Protein AF-A0A931MBE9-F1 (afdb_monomer)

Sequence (415 aa):
VLIFIGLRIAKQRSLKFLRLGLWCTAFVLIGYSTYVTTLVRSNADPAIDMYNVDNPFALQGYLGREQYGDFPILYGQYFTDEVDRDESGQAIFSEGSMRYVKGKDKYLPIGVDRKPQYSAKHFFPRMWDDNDSPPTSHATFYADWVGITKSKDGSWDREPTFGDNFKYFMGYQFNDMYLRYFFWNFVGRQNDIQGQGSIRDGSAITGISFIDNFFNPGDSSMPDSIKESKGRNRLFALPLILGIIGIVYHYKRNRHDFLVNFLLFFFTGFAIIIYLNQPGNQPRERDYAYVGSFYAFAVWIGLGVMLVKEWLDKAAKGASPYVAAGLCTLAVPVLMAQQEWDDHDRSQKTIALDLATDYLESCDKNAVLFTFGDNDTYPLWFAQEVMGVRPDIRVVNTSLLGIDWYINQLRYKIN

Secondary structure (DSSP, 8-state):
-HHHHHHHHHHHTT-HHHHHHHHHHHHHHHHHHTHHHHHHHHHT--S--TT---SHHHHHHHHHTGGG----SSEE--TTPPBPB-TTSPBPEEEEEEEEEE-SSSEEEEEEEEEE-BS--EES--S---SSSTT--SHHHHHHHHT--B-TTSSBSSPPPHHHHHHHIIIIIIIIIIIHHHHHHHTEES-SS--SS-SSSS-B--S-HHHHHHHSTTGGG--HHHHT-TT-EE-TTHHHHHHHHHHHHHHHH-HHHHHHHHHHHIIIIIHHHHHH-PPSS-SS--GGGGHHHHHHHHHHHHHHHHHHHHHHTTTSTTTHHHHHHHHHHIIIIIHHHHHHSTTT--TT--HHHHHHHHHHHTSPTT-EEEE-SHHHHHHHHHHHHTT---TTSEEEETTTTTSHHHHHHTTSPP-

Structure (mmCIF, N/CA/C/O backbone):
data_AF-A0A931MBE9-F1
#
_entry.id   AF-A0A931MBE9-F1
#
loop_
_atom_site.group_PDB
_atom_site.id
_atom_site.type_symbol
_atom_site.label_atom_id
_atom_site.label_alt_id
_atom_site.label_comp_id
_atom_site.label_asym_id
_atom_site.label_entity_id
_atom_site.label_seq_id
_atom_site.pdbx_PDB_ins_code
_atom_site.Cartn_x
_atom_site.Cartn_y
_atom_site.Cartn_z
_atom_site.occupancy
_atom_site.B_iso_or_equiv
_atom_site.auth_seq_id
_atom_site.auth_comp_id
_atom_site.auth_asym_id
_atom_site.auth_atom_id
_atom_site.pdbx_PDB_model_num
ATOM 1 N N . VAL A 1 1 ? 0.330 -33.764 11.044 1.00 85.75 1 VAL A N 1
ATOM 2 C CA . VAL A 1 1 ? 0.397 -34.889 12.019 1.00 85.75 1 VAL A CA 1
ATOM 3 C C . VAL A 1 1 ? 1.249 -34.557 13.245 1.00 85.75 1 VAL A C 1
ATOM 5 O O . VAL A 1 1 ? 0.719 -34.604 14.349 1.00 85.75 1 VAL A O 1
ATOM 8 N N . LEU A 1 2 ? 2.518 -34.157 13.087 1.00 92.19 2 LEU A N 1
ATOM 9 C CA . LEU A 1 2 ? 3.417 -33.855 14.218 1.00 92.19 2 LEU A CA 1
ATOM 10 C C . LEU A 1 2 ? 2.887 -32.768 15.166 1.00 92.19 2 LEU A C 1
ATOM 12 O O . LEU A 1 2 ? 2.874 -32.975 16.375 1.00 92.19 2 LEU A O 1
ATOM 16 N N . ILE A 1 3 ? 2.361 -31.660 14.629 1.00 93.50 3 ILE A N 1
ATOM 17 C CA . ILE A 1 3 ? 1.750 -30.589 15.438 1.00 93.50 3 ILE A CA 1
ATOM 18 C C . ILE A 1 3 ? 0.595 -31.125 16.291 1.00 93.50 3 ILE A C 1
ATOM 20 O O . ILE A 1 3 ? 0.507 -30.825 17.476 1.00 93.50 3 ILE A O 1
ATOM 24 N N . PHE A 1 4 ? -0.267 -31.969 15.721 1.00 93.56 4 PHE A N 1
ATOM 25 C CA . PHE A 1 4 ? -1.410 -32.544 16.431 1.00 93.56 4 PHE A CA 1
ATOM 26 C C . PHE A 1 4 ? -0.983 -33.458 17.588 1.00 93.56 4 PHE A C 1
ATOM 28 O O . PHE A 1 4 ? -1.506 -33.343 18.698 1.00 93.56 4 PHE A O 1
ATOM 35 N N . ILE A 1 5 ? -0.002 -34.335 17.348 1.00 95.31 5 ILE A N 1
ATOM 36 C CA . ILE A 1 5 ? 0.572 -35.199 18.390 1.00 95.31 5 ILE A CA 1
ATOM 37 C C . ILE A 1 5 ? 1.229 -34.337 19.475 1.00 95.31 5 ILE A C 1
ATOM 39 O O . ILE A 1 5 ? 0.955 -34.525 20.662 1.00 95.31 5 ILE A O 1
ATOM 43 N N . GLY A 1 6 ? 2.019 -33.338 19.075 1.00 94.50 6 GLY A N 1
ATOM 44 C CA . GLY A 1 6 ? 2.652 -32.387 19.985 1.00 94.50 6 GLY A CA 1
ATOM 45 C C . GLY A 1 6 ? 1.640 -31.634 20.851 1.00 94.50 6 GLY A C 1
ATOM 46 O O . GLY A 1 6 ? 1.836 -31.523 22.058 1.00 94.50 6 GLY A O 1
ATOM 47 N N . LEU A 1 7 ? 0.517 -31.185 20.280 1.00 94.94 7 LEU A N 1
ATOM 48 C CA . LEU A 1 7 ? -0.549 -30.494 21.011 1.00 94.94 7 LEU A CA 1
ATOM 49 C C . LEU A 1 7 ? -1.216 -31.410 22.044 1.00 94.94 7 LEU A C 1
ATOM 51 O O . LEU A 1 7 ? -1.515 -30.961 23.154 1.00 94.94 7 LEU A O 1
ATOM 55 N N . ARG A 1 8 ? -1.420 -32.696 21.718 1.00 94.19 8 ARG A N 1
ATOM 56 C CA . ARG A 1 8 ? -1.932 -33.689 22.677 1.00 94.19 8 ARG A CA 1
ATOM 57 C C . ARG A 1 8 ? -0.963 -33.901 23.839 1.00 94.19 8 ARG A C 1
ATOM 59 O O . ARG A 1 8 ? -1.396 -33.834 24.988 1.00 94.19 8 ARG A O 1
ATOM 66 N N . ILE A 1 9 ? 0.329 -34.082 23.557 1.00 94.50 9 ILE A N 1
ATOM 67 C CA . ILE A 1 9 ? 1.369 -34.247 24.588 1.00 94.50 9 ILE A CA 1
ATOM 68 C C . ILE A 1 9 ? 1.466 -32.990 25.459 1.00 94.50 9 ILE A C 1
ATOM 70 O O . ILE A 1 9 ? 1.468 -33.082 26.686 1.00 94.50 9 ILE A O 1
ATOM 74 N N . ALA A 1 10 ? 1.485 -31.807 24.840 1.00 94.56 10 ALA A N 1
ATOM 75 C CA . ALA A 1 10 ? 1.562 -30.537 25.549 1.00 94.56 10 ALA A CA 1
ATOM 76 C C . ALA A 1 10 ? 0.347 -30.315 26.463 1.00 94.56 10 ALA A C 1
ATOM 78 O O . ALA A 1 10 ? 0.500 -29.801 27.569 1.00 94.56 10 ALA A O 1
ATOM 79 N N . LYS A 1 11 ? -0.850 -30.748 26.037 1.00 93.19 11 LYS A N 1
ATOM 80 C CA . LYS A 1 11 ? -2.062 -30.725 26.867 1.00 93.19 11 LYS A CA 1
ATOM 81 C C . LYS A 1 11 ? -1.973 -31.708 28.037 1.00 93.19 11 LYS A C 1
ATOM 83 O O . LYS A 1 11 ? -2.272 -31.313 29.155 1.00 93.19 11 LYS A O 1
ATOM 88 N N . GLN A 1 12 ? -1.560 -32.954 27.795 1.00 94.38 12 GLN A N 1
ATOM 89 C CA . GLN A 1 12 ? -1.452 -33.986 28.837 1.00 94.38 12 GLN A CA 1
ATOM 90 C C . GLN A 1 12 ? -0.414 -33.635 29.910 1.00 94.38 12 GLN A C 1
ATOM 92 O O . GLN A 1 12 ? -0.638 -33.893 31.086 1.00 94.38 12 GLN A O 1
ATOM 97 N N . ARG A 1 13 ? 0.710 -33.026 29.512 1.00 94.19 13 ARG A N 1
ATOM 98 C CA . ARG A 1 13 ? 1.818 -32.657 30.409 1.00 94.19 13 ARG A CA 1
ATOM 99 C C . ARG A 1 13 ? 1.767 -31.204 30.897 1.00 94.19 13 ARG A C 1
ATOM 101 O O . ARG A 1 13 ? 2.731 -30.735 31.491 1.00 94.19 13 ARG A O 1
ATOM 108 N N . SER A 1 14 ? 0.683 -30.473 30.627 1.00 92.56 14 SER A N 1
ATOM 109 C CA . SER A 1 14 ? 0.519 -29.056 31.003 1.00 92.56 14 SER A CA 1
ATOM 110 C C . SER A 1 14 ? 1.653 -28.126 30.527 1.00 92.56 14 SER A C 1
ATOM 112 O O . SER A 1 14 ? 1.941 -27.103 31.149 1.00 92.56 14 SER A O 1
ATOM 114 N N . LEU A 1 15 ? 2.281 -28.440 29.388 1.00 94.38 15 LEU A N 1
ATOM 115 C CA . LEU A 1 15 ? 3.388 -27.675 28.805 1.00 94.38 15 LEU A CA 1
ATOM 116 C C . LEU A 1 15 ? 2.851 -26.472 28.016 1.00 94.38 15 LEU A C 1
ATOM 118 O O . LEU A 1 15 ? 2.700 -26.517 26.793 1.00 94.38 15 LEU A O 1
ATOM 122 N N . LYS A 1 16 ? 2.538 -25.384 28.728 1.00 93.12 16 LYS A N 1
ATOM 123 C CA . LYS A 1 16 ? 1.863 -24.198 28.166 1.00 93.12 16 LYS A CA 1
ATOM 124 C C . LYS A 1 16 ? 2.641 -23.540 27.017 1.00 93.12 16 LYS A C 1
ATOM 126 O O . LYS A 1 16 ? 2.040 -23.246 25.988 1.00 93.12 16 LYS A O 1
ATOM 131 N N . PHE A 1 17 ? 3.960 -23.376 27.150 1.00 94.00 17 PHE A N 1
ATOM 132 C CA . PHE A 1 17 ? 4.792 -22.760 26.106 1.00 94.00 17 PHE A CA 1
ATOM 133 C C . PHE A 1 17 ? 4.935 -23.633 24.860 1.00 94.00 17 PHE A C 1
ATOM 135 O O . PHE A 1 17 ? 4.847 -23.118 23.752 1.00 94.00 17 PHE A O 1
ATOM 142 N N . LEU A 1 18 ? 5.062 -24.955 25.024 1.00 93.69 18 LEU A N 1
ATOM 143 C CA . LEU A 1 18 ? 5.071 -25.879 23.888 1.00 93.69 18 LEU A CA 1
ATOM 144 C C . LEU A 1 18 ? 3.737 -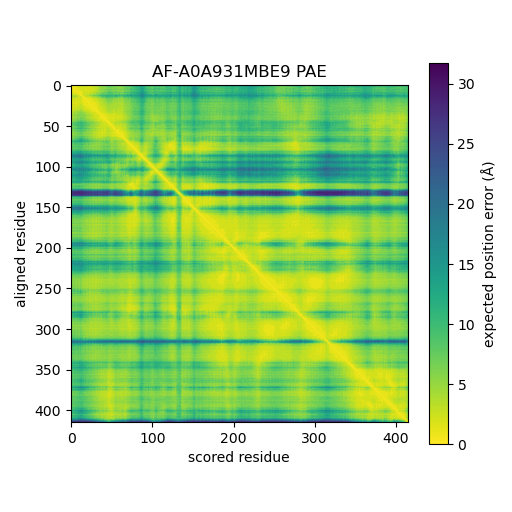25.823 23.140 1.00 93.69 18 LEU A C 1
ATOM 146 O O . LEU A 1 18 ? 3.713 -25.748 21.917 1.00 93.69 18 LEU A O 1
ATOM 150 N N . ARG A 1 19 ? 2.618 -25.812 23.875 1.00 93.62 19 ARG A N 1
ATOM 151 C CA . ARG A 1 19 ? 1.288 -25.685 23.274 1.00 93.62 19 ARG A CA 1
ATOM 152 C C . ARG A 1 19 ? 1.146 -24.373 22.499 1.00 93.62 19 ARG A C 1
ATOM 154 O O . ARG A 1 19 ? 0.626 -24.408 21.390 1.00 93.62 19 ARG A O 1
ATOM 161 N N . LEU A 1 20 ? 1.589 -23.251 23.069 1.00 92.94 20 LEU A N 1
ATOM 162 C CA . LEU A 1 20 ? 1.569 -21.950 22.396 1.00 92.94 20 LEU A CA 1
ATOM 163 C C . LEU A 1 20 ? 2.438 -21.966 21.135 1.00 92.94 20 LEU A C 1
ATOM 165 O O . LEU A 1 20 ? 1.942 -21.635 20.066 1.00 92.94 20 LEU A O 1
ATOM 169 N N . GLY A 1 21 ? 3.689 -22.424 21.241 1.00 95.38 21 GLY A N 1
ATOM 170 C CA . GLY A 1 21 ? 4.609 -22.519 20.107 1.00 95.38 21 GLY A CA 1
ATOM 171 C C . GLY A 1 21 ? 4.041 -23.361 18.967 1.00 95.38 21 GLY A C 1
ATOM 172 O O . GLY A 1 21 ? 4.054 -22.925 17.823 1.00 95.38 21 GLY A O 1
ATOM 173 N N . LEU A 1 22 ? 3.438 -24.513 19.278 1.00 95.81 22 LEU A N 1
ATOM 174 C CA . LEU A 1 22 ? 2.791 -25.369 18.281 1.00 95.81 22 LEU A CA 1
ATOM 175 C C . LEU A 1 22 ? 1.590 -24.702 17.603 1.00 95.81 22 LEU A C 1
ATOM 177 O O . LEU A 1 22 ? 1.400 -24.899 16.405 1.00 95.81 22 LEU A O 1
ATOM 181 N N . TRP A 1 23 ? 0.791 -23.918 18.336 1.00 94.88 23 TRP A N 1
ATOM 182 C CA . TRP A 1 23 ? -0.285 -23.128 17.732 1.00 94.88 23 TRP A CA 1
ATOM 183 C C . TRP A 1 23 ? 0.263 -22.026 16.830 1.00 94.88 23 TRP A C 1
ATOM 185 O O . TRP A 1 23 ? -0.206 -21.901 15.703 1.00 94.88 23 TRP A O 1
ATOM 195 N N . CYS A 1 24 ? 1.286 -21.287 17.267 1.00 93.44 24 CYS A N 1
ATOM 196 C CA . CYS A 1 24 ? 1.948 -20.287 16.430 1.00 93.44 24 CYS A CA 1
ATOM 197 C C . CYS A 1 24 ? 2.487 -20.918 15.138 1.00 93.44 24 CYS A C 1
ATOM 199 O O . CYS A 1 24 ? 2.193 -20.429 14.052 1.00 93.44 24 CYS A O 1
ATOM 201 N N . THR A 1 25 ? 3.196 -22.048 15.232 1.00 94.62 25 THR A N 1
ATOM 202 C CA . THR A 1 25 ? 3.681 -22.784 14.056 1.00 94.62 25 THR A CA 1
ATOM 203 C C . THR A 1 25 ? 2.531 -23.242 13.162 1.00 94.62 25 THR A C 1
ATOM 205 O O . THR A 1 25 ? 2.629 -23.118 11.946 1.00 94.62 25 THR A O 1
ATOM 208 N N . ALA A 1 26 ? 1.429 -23.740 13.730 1.00 95.00 26 ALA A N 1
ATOM 209 C CA . ALA A 1 26 ? 0.264 -24.148 12.949 1.00 95.00 26 ALA A CA 1
ATOM 210 C C . ALA A 1 26 ? -0.319 -22.980 12.143 1.00 95.00 26 ALA A C 1
ATOM 212 O O . ALA A 1 26 ? -0.556 -23.134 10.950 1.00 95.00 26 ALA A O 1
ATOM 213 N N . PHE A 1 27 ? -0.503 -21.814 12.768 1.00 93.44 27 PHE A N 1
ATOM 214 C CA . PHE A 1 27 ? -1.020 -20.627 12.086 1.00 93.44 27 PHE A CA 1
ATOM 215 C C . PHE A 1 27 ? -0.064 -20.103 11.014 1.00 93.44 27 PHE A C 1
ATOM 217 O O . PHE A 1 27 ? -0.522 -19.749 9.932 1.00 93.44 27 PHE A O 1
ATOM 224 N N . VAL A 1 28 ? 1.251 -20.131 11.262 1.00 92.75 28 VAL A N 1
ATOM 225 C CA . VAL A 1 28 ? 2.253 -19.806 10.235 1.00 92.75 28 VAL A CA 1
ATOM 226 C C . VAL A 1 28 ? 2.119 -20.754 9.042 1.00 92.75 28 VAL A C 1
ATOM 228 O O . VAL A 1 28 ? 2.022 -20.290 7.913 1.00 92.75 28 VAL A O 1
ATOM 231 N N . LEU A 1 29 ? 2.036 -22.069 9.266 1.00 92.94 29 LEU A N 1
ATOM 232 C CA . LEU A 1 29 ? 1.889 -23.038 8.175 1.00 92.94 29 LEU A CA 1
ATOM 233 C C . LEU A 1 29 ? 0.567 -22.884 7.416 1.00 92.94 29 LEU A C 1
ATOM 235 O O . LEU A 1 29 ? 0.558 -23.028 6.198 1.00 92.94 29 LEU A O 1
ATOM 239 N N . ILE A 1 30 ? -0.534 -22.566 8.103 1.00 93.44 30 ILE A N 1
ATOM 240 C CA . ILE A 1 30 ? -1.811 -22.243 7.450 1.00 93.44 30 ILE A CA 1
ATOM 241 C C . ILE A 1 30 ? -1.643 -21.001 6.568 1.00 93.44 30 ILE A C 1
ATOM 243 O O . ILE A 1 30 ? -2.052 -21.029 5.411 1.00 93.44 30 ILE A O 1
ATOM 247 N N . GLY A 1 31 ? -0.978 -19.953 7.061 1.00 90.56 31 GLY A N 1
ATOM 248 C CA . GLY A 1 31 ? -0.656 -18.768 6.263 1.00 90.56 31 GLY A CA 1
ATOM 249 C C . GLY A 1 31 ? 0.156 -19.117 5.012 1.00 90.56 31 GLY A C 1
ATOM 250 O O . GLY A 1 31 ? -0.256 -18.802 3.900 1.00 90.56 31 GLY A O 1
ATOM 251 N N . TYR A 1 32 ? 1.255 -19.859 5.166 1.00 89.12 32 TYR A N 1
ATOM 252 C CA . TYR A 1 32 ? 2.097 -20.284 4.041 1.00 89.12 32 TYR A CA 1
ATOM 253 C C . TYR A 1 32 ? 1.397 -21.256 3.083 1.00 89.12 32 TYR A C 1
ATOM 255 O O . TYR A 1 32 ? 1.753 -21.311 1.909 1.00 89.12 32 TYR A O 1
ATOM 263 N N . SER A 1 33 ? 0.383 -21.998 3.540 1.00 91.75 33 SER A N 1
ATOM 264 C CA . SER A 1 33 ? -0.375 -22.904 2.670 1.00 91.75 33 SER A CA 1
ATOM 265 C C . SER A 1 33 ? -1.128 -22.171 1.560 1.00 91.75 33 SER A C 1
ATOM 267 O O . SER A 1 33 ? -1.418 -22.770 0.529 1.00 91.75 33 SER A O 1
ATOM 269 N N . THR A 1 34 ? -1.376 -20.866 1.716 1.00 91.38 34 THR A N 1
ATOM 270 C CA . THR A 1 34 ? -1.989 -20.048 0.662 1.00 91.38 34 THR A CA 1
ATOM 271 C C . THR A 1 34 ? -1.135 -20.002 -0.613 1.00 91.38 34 THR A C 1
ATOM 273 O O . THR A 1 34 ? -1.701 -20.038 -1.703 1.00 91.38 34 THR A O 1
ATOM 276 N N . TYR A 1 35 ? 0.200 -20.078 -0.516 1.00 90.25 35 TYR A N 1
ATOM 277 C CA . TYR A 1 35 ? 1.103 -20.150 -1.678 1.00 90.25 35 TYR A CA 1
ATOM 278 C C . TYR A 1 35 ? 0.994 -21.451 -2.485 1.00 90.25 35 TYR A C 1
ATOM 280 O O . TYR A 1 35 ? 1.417 -21.497 -3.639 1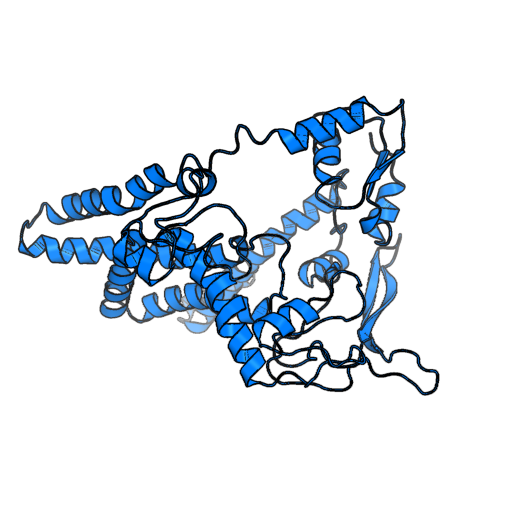.00 90.25 35 TYR A O 1
ATOM 288 N N . VAL A 1 36 ? 0.392 -22.508 -1.925 1.00 90.44 36 VAL A N 1
ATOM 289 C CA . VAL A 1 36 ? 0.108 -23.737 -2.686 1.00 90.44 36 VAL A CA 1
ATOM 290 C C . VAL A 1 36 ? -0.839 -23.436 -3.846 1.00 90.44 36 VAL A C 1
ATOM 292 O O . VAL A 1 36 ? -0.701 -24.030 -4.909 1.00 90.44 36 VAL A O 1
ATOM 295 N N . THR A 1 37 ? -1.760 -22.481 -3.683 1.00 92.00 37 THR A N 1
ATOM 296 C CA . THR A 1 37 ? -2.660 -22.072 -4.772 1.00 92.00 37 THR A CA 1
ATOM 297 C C . THR A 1 37 ? -1.896 -21.495 -5.963 1.00 92.00 37 THR A C 1
ATOM 299 O O . THR A 1 37 ? -2.222 -21.829 -7.099 1.00 92.00 37 THR A O 1
ATOM 302 N N . THR A 1 38 ? -0.831 -20.727 -5.715 1.00 91.06 38 THR A N 1
ATOM 303 C CA . THR A 1 38 ? 0.061 -20.197 -6.755 1.00 91.06 38 THR A CA 1
ATOM 304 C C . THR A 1 38 ? 0.753 -21.326 -7.516 1.00 91.06 38 THR A C 1
ATOM 306 O O . THR A 1 38 ? 0.696 -21.348 -8.742 1.00 91.06 38 THR A O 1
ATOM 309 N N . LEU A 1 39 ? 1.323 -22.304 -6.797 1.00 91.06 39 LEU A N 1
ATOM 310 C CA . LEU A 1 39 ? 1.949 -23.489 -7.402 1.00 91.06 39 LEU A CA 1
ATOM 311 C C . LEU A 1 39 ? 0.960 -24.293 -8.255 1.00 91.06 39 LEU A C 1
ATOM 313 O O . LEU A 1 39 ? 1.291 -24.707 -9.362 1.00 91.06 39 LEU A O 1
ATOM 317 N N . VAL A 1 40 ? -0.248 -24.540 -7.738 1.00 92.19 40 VAL A N 1
ATOM 318 C CA . VAL A 1 40 ? -1.287 -25.309 -8.442 1.00 92.19 40 VAL A CA 1
ATOM 319 C C . VAL A 1 40 ? -1.742 -24.578 -9.702 1.00 92.19 40 VAL A C 1
ATOM 321 O O . VAL A 1 40 ? -1.856 -25.206 -10.750 1.00 92.19 40 VAL A O 1
ATOM 324 N N . ARG A 1 41 ? -1.971 -23.261 -9.615 1.00 92.38 41 ARG A N 1
ATOM 325 C CA . ARG A 1 41 ? -2.361 -22.438 -10.764 1.00 92.38 41 ARG A CA 1
ATOM 326 C C . ARG A 1 41 ? -1.277 -22.440 -11.838 1.00 92.38 41 ARG A C 1
ATOM 328 O O . ARG A 1 41 ? -1.608 -22.653 -12.993 1.00 92.38 41 ARG A O 1
ATOM 335 N N . SER A 1 42 ? -0.019 -22.219 -11.466 1.00 91.81 42 SER A N 1
ATOM 336 C CA . SER A 1 42 ? 1.086 -22.178 -12.430 1.00 91.81 42 SER A CA 1
ATOM 337 C C . SER A 1 42 ? 1.356 -23.550 -13.059 1.00 91.81 42 SER A C 1
ATOM 339 O O . SER A 1 42 ? 1.539 -23.648 -14.264 1.00 91.81 42 SER A O 1
ATOM 341 N N . ASN A 1 43 ? 1.220 -24.649 -12.305 1.00 89.88 43 ASN A N 1
ATOM 342 C CA . ASN A 1 43 ? 1.290 -26.003 -12.880 1.00 89.88 43 ASN A CA 1
ATOM 343 C C . ASN A 1 43 ? 0.153 -26.326 -13.867 1.00 89.88 43 ASN A C 1
ATOM 345 O O . ASN A 1 43 ? 0.296 -27.255 -14.660 1.00 89.88 43 ASN A O 1
ATOM 349 N N . ALA A 1 44 ? -0.975 -25.611 -13.811 1.00 90.31 44 ALA A N 1
ATOM 350 C CA . ALA A 1 44 ? -2.025 -25.727 -14.822 1.00 90.31 44 ALA A CA 1
ATOM 351 C C . ALA A 1 44 ? -1.674 -24.990 -16.132 1.00 90.31 44 ALA A C 1
ATOM 353 O O . ALA A 1 44 ? -2.430 -25.112 -17.092 1.00 90.31 44 ALA A O 1
ATOM 354 N N . ASP A 1 45 ? -0.556 -24.254 -16.151 1.00 86.00 45 ASP A N 1
ATOM 355 C CA . ASP A 1 45 ? 0.028 -23.538 -17.292 1.00 86.00 45 ASP A CA 1
ATOM 356 C C . ASP A 1 45 ? -0.986 -22.657 -18.051 1.00 86.00 45 ASP A C 1
ATOM 358 O O . ASP A 1 45 ? -1.251 -22.865 -19.238 1.00 86.00 45 ASP A O 1
ATOM 362 N N . PRO A 1 46 ? -1.641 -21.695 -17.366 1.00 87.12 46 PRO A N 1
ATOM 363 C CA . PRO A 1 46 ? -2.562 -20.782 -18.026 1.00 87.12 46 PRO A CA 1
ATOM 364 C C . PRO A 1 46 ? -1.819 -19.869 -19.014 1.00 87.12 46 PRO A C 1
ATOM 366 O O . PRO A 1 46 ? -0.643 -19.556 -18.837 1.00 87.12 46 PRO A O 1
ATOM 369 N N . ALA A 1 47 ? -2.541 -19.327 -20.000 1.00 80.69 47 ALA A N 1
ATOM 370 C CA . ALA A 1 47 ? -1.982 -18.421 -21.012 1.00 80.69 47 ALA A CA 1
ATOM 371 C C . ALA A 1 47 ? -1.286 -17.173 -20.431 1.00 80.69 47 ALA A C 1
ATOM 373 O O . ALA A 1 47 ? -0.433 -16.575 -21.082 1.00 80.69 47 ALA A O 1
ATOM 374 N N . ILE A 1 48 ? -1.603 -16.800 -19.187 1.00 84.81 48 ILE A N 1
ATOM 375 C CA . ILE A 1 48 ? -0.927 -15.746 -18.425 1.00 84.81 48 ILE A CA 1
ATOM 376 C C . ILE A 1 48 ? -0.381 -16.359 -17.129 1.00 84.81 48 ILE A C 1
ATOM 378 O O . ILE A 1 48 ? -1.109 -16.482 -16.132 1.00 84.81 48 ILE A O 1
ATOM 382 N N . ASP A 1 49 ? 0.905 -16.715 -17.124 1.00 86.88 49 ASP A N 1
ATOM 383 C CA . ASP A 1 49 ? 1.578 -17.316 -15.971 1.00 86.88 49 ASP A CA 1
ATOM 384 C C . ASP A 1 49 ? 2.854 -16.564 -15.571 1.00 86.88 49 ASP A C 1
ATOM 386 O O . ASP A 1 49 ? 3.986 -16.988 -15.806 1.00 86.88 49 ASP A O 1
ATOM 390 N N . MET A 1 50 ? 2.651 -15.392 -14.964 1.00 84.56 50 MET A N 1
ATOM 391 C CA . MET A 1 50 ? 3.736 -14.521 -14.511 1.00 84.56 50 MET A CA 1
ATOM 392 C C . MET A 1 50 ? 4.666 -15.256 -13.542 1.00 84.56 50 MET A C 1
ATOM 394 O O . MET A 1 50 ? 4.209 -15.891 -12.591 1.00 84.56 50 MET A O 1
ATOM 398 N N . TYR A 1 51 ? 5.974 -15.115 -13.761 1.00 85.69 51 TYR A N 1
ATOM 399 C CA . TYR A 1 51 ? 7.048 -15.767 -13.001 1.00 85.69 51 TYR A CA 1
ATOM 400 C C . TYR A 1 51 ? 7.136 -17.300 -13.161 1.00 85.69 51 TYR A C 1
ATOM 402 O O . TYR A 1 51 ? 8.177 -17.863 -12.835 1.00 85.69 51 TYR A O 1
ATOM 410 N N . ASN A 1 52 ? 6.102 -17.968 -13.694 1.00 87.69 52 ASN A N 1
ATOM 411 C CA . ASN A 1 52 ? 6.014 -19.424 -13.860 1.00 87.69 52 ASN A CA 1
ATOM 412 C C . ASN A 1 52 ? 6.431 -20.191 -12.588 1.00 87.69 52 ASN A C 1
ATOM 414 O O . ASN A 1 52 ? 7.473 -20.847 -12.503 1.00 87.69 52 ASN A O 1
ATOM 418 N N . VAL A 1 53 ? 5.619 -20.034 -11.543 1.00 89.50 53 VAL A N 1
ATOM 419 C CA . VAL A 1 53 ? 5.822 -20.636 -10.220 1.00 89.50 53 VAL A CA 1
ATOM 420 C C . VAL A 1 53 ? 5.388 -22.110 -10.218 1.00 89.50 53 VAL A C 1
ATOM 422 O O . VAL A 1 53 ? 4.538 -22.510 -9.429 1.00 89.50 53 VAL A O 1
ATOM 425 N N . ASP A 1 54 ? 5.947 -22.946 -11.093 1.00 87.06 54 ASP A N 1
ATOM 426 C CA . ASP A 1 54 ? 5.527 -24.349 -11.250 1.00 87.06 54 ASP A CA 1
ATOM 427 C C . ASP A 1 54 ? 6.336 -25.336 -10.383 1.00 87.06 54 ASP A C 1
ATOM 429 O O . ASP A 1 54 ? 6.020 -26.527 -10.296 1.00 87.06 54 ASP A O 1
ATOM 433 N N . ASN A 1 55 ? 7.393 -24.859 -9.720 1.00 87.31 55 ASN A N 1
ATOM 434 C CA . ASN A 1 55 ? 8.328 -25.685 -8.962 1.00 87.31 55 ASN A CA 1
ATOM 435 C C . ASN A 1 55 ? 8.872 -24.969 -7.706 1.00 87.31 55 ASN A C 1
ATOM 437 O O . ASN A 1 55 ? 8.787 -23.745 -7.603 1.00 87.31 55 ASN A O 1
ATOM 441 N N . PRO A 1 56 ? 9.466 -25.703 -6.740 1.00 85.19 56 PRO A N 1
ATOM 442 C CA . PRO A 1 56 ? 9.941 -25.115 -5.486 1.00 85.19 56 PRO A CA 1
ATOM 443 C C . PRO A 1 56 ? 11.021 -24.030 -5.624 1.00 85.19 56 PRO A C 1
ATOM 445 O O . PRO A 1 56 ? 11.048 -23.125 -4.796 1.00 85.19 56 PRO A O 1
ATOM 448 N N . PHE A 1 57 ? 11.891 -24.088 -6.641 1.00 84.00 57 PHE A N 1
ATOM 449 C CA . PHE A 1 57 ? 12.915 -23.054 -6.858 1.00 84.00 57 PHE A CA 1
ATOM 450 C C . PHE A 1 57 ? 12.293 -21.769 -7.405 1.00 84.00 57 PHE A C 1
ATOM 452 O O . PHE A 1 57 ? 12.592 -20.687 -6.908 1.00 84.00 57 PHE A O 1
ATOM 459 N N . ALA A 1 58 ? 11.361 -21.888 -8.355 1.00 84.62 58 ALA A N 1
ATOM 460 C CA . ALA A 1 58 ? 10.575 -20.744 -8.809 1.00 84.62 58 ALA A CA 1
ATOM 461 C C . ALA A 1 58 ? 9.732 -20.164 -7.660 1.00 84.62 58 ALA A C 1
ATOM 463 O O . ALA A 1 58 ? 9.663 -18.954 -7.491 1.00 84.62 58 ALA A O 1
ATOM 464 N N . LEU A 1 59 ? 9.161 -21.000 -6.786 1.00 88.50 59 LEU A N 1
ATOM 465 C CA . LEU A 1 59 ? 8.475 -20.501 -5.591 1.00 88.50 59 LEU A CA 1
ATOM 466 C C . LEU A 1 59 ? 9.422 -19.751 -4.650 1.00 88.50 59 LEU A C 1
ATOM 468 O O . LEU A 1 59 ? 9.043 -18.710 -4.121 1.00 88.50 59 LEU A O 1
ATOM 472 N N . GLN A 1 60 ? 10.642 -20.246 -4.445 1.00 87.12 60 GLN A N 1
ATOM 473 C CA . GLN A 1 60 ? 11.637 -19.548 -3.636 1.00 87.12 60 GLN A CA 1
ATOM 474 C C . GLN A 1 60 ? 11.944 -18.162 -4.210 1.00 87.12 60 GLN A C 1
ATOM 476 O O . GLN A 1 60 ? 11.869 -17.183 -3.469 1.00 87.12 60 GLN A O 1
ATOM 481 N N . GLY A 1 61 ? 12.234 -18.069 -5.509 1.00 84.00 61 GLY A N 1
ATOM 482 C CA . GLY A 1 61 ? 12.523 -16.788 -6.150 1.00 84.00 61 GLY A CA 1
ATOM 483 C C . GLY A 1 61 ? 11.316 -15.838 -6.154 1.00 84.00 61 GLY A C 1
ATOM 484 O O . GLY A 1 61 ? 11.468 -14.637 -5.919 1.00 84.00 61 GLY A O 1
ATOM 485 N N . TYR A 1 62 ? 10.102 -16.379 -6.312 1.00 87.38 62 TYR A N 1
ATOM 486 C CA . TYR A 1 62 ? 8.847 -15.629 -6.224 1.00 87.38 62 TYR A CA 1
ATOM 487 C C . TYR A 1 62 ? 8.648 -15.026 -4.828 1.00 87.38 62 TYR A C 1
ATOM 489 O O . TYR A 1 62 ? 8.412 -13.825 -4.691 1.00 87.38 62 TYR A O 1
ATOM 497 N N . LEU A 1 63 ? 8.800 -15.840 -3.775 1.00 87.62 63 LEU A N 1
ATOM 498 C CA . LEU A 1 63 ? 8.705 -15.393 -2.381 1.00 87.62 63 LEU A CA 1
ATOM 499 C C . LEU A 1 63 ? 9.826 -14.415 -2.011 1.00 87.62 63 LEU A C 1
ATOM 501 O O . LEU A 1 63 ? 9.599 -13.482 -1.243 1.00 87.62 63 LEU A O 1
ATOM 505 N N . GLY A 1 64 ? 11.020 -14.624 -2.568 1.00 84.06 64 GLY A N 1
ATOM 506 C CA . GLY A 1 64 ? 12.175 -13.744 -2.420 1.00 84.06 64 GLY A CA 1
ATOM 507 C C . GLY A 1 64 ? 12.072 -12.445 -3.217 1.00 84.06 64 GLY A C 1
ATOM 508 O O . GLY A 1 64 ? 12.881 -11.551 -2.997 1.00 84.06 64 GLY A O 1
ATOM 509 N N . ARG A 1 65 ? 11.073 -12.317 -4.105 1.00 82.50 65 ARG A N 1
ATOM 510 C CA . ARG A 1 65 ? 10.875 -11.161 -4.991 1.00 82.50 65 ARG A CA 1
ATOM 511 C C . ARG A 1 65 ? 12.096 -10.859 -5.868 1.00 82.50 65 ARG A C 1
ATOM 513 O O . ARG A 1 65 ? 12.331 -9.703 -6.200 1.00 82.50 65 ARG A O 1
ATOM 520 N N . GLU A 1 66 ? 12.823 -11.888 -6.307 1.00 78.94 66 GLU A N 1
ATOM 521 C CA . GLU A 1 66 ? 14.092 -11.733 -7.043 1.00 78.94 66 GLU A CA 1
ATOM 522 C C . GLU A 1 66 ? 13.967 -10.908 -8.338 1.00 78.94 66 GLU A C 1
ATOM 524 O O . GLU A 1 66 ? 14.926 -10.267 -8.756 1.00 78.94 66 GLU A O 1
ATOM 529 N N . GLN A 1 67 ? 12.782 -10.885 -8.963 1.00 73.06 67 GLN A N 1
ATOM 530 C CA . GLN A 1 67 ? 12.506 -10.071 -10.156 1.00 73.06 67 GLN A CA 1
ATOM 531 C C . GLN A 1 67 ? 12.535 -8.558 -9.881 1.00 73.06 67 GLN A C 1
ATOM 533 O O . GLN A 1 67 ? 12.738 -7.779 -10.806 1.00 73.06 67 GLN A O 1
ATOM 538 N N . TYR A 1 68 ? 12.305 -8.129 -8.638 1.00 75.12 68 TYR A N 1
ATOM 539 C CA . TYR A 1 68 ? 12.122 -6.718 -8.287 1.00 75.12 68 TYR A CA 1
ATOM 540 C C . TYR A 1 68 ? 13.392 -6.031 -7.773 1.00 75.12 68 TYR A C 1
ATOM 542 O O . TYR A 1 68 ? 13.319 -4.861 -7.406 1.00 75.12 68 TYR A O 1
ATOM 550 N N . GLY A 1 69 ? 14.524 -6.737 -7.733 1.00 77.50 69 GLY A N 1
ATOM 551 C CA . GLY A 1 69 ? 15.770 -6.211 -7.180 1.00 77.50 69 GLY A CA 1
ATOM 552 C C . GLY A 1 69 ? 15.782 -6.162 -5.650 1.00 77.50 69 GLY A C 1
ATOM 553 O O . GLY A 1 69 ? 14.916 -6.726 -4.976 1.00 77.50 69 GLY A O 1
ATOM 554 N N . ASP A 1 70 ? 16.804 -5.506 -5.109 1.00 78.81 70 ASP A N 1
ATOM 555 C CA . ASP A 1 70 ? 17.013 -5.333 -3.672 1.00 78.81 70 ASP A CA 1
ATOM 556 C C . ASP A 1 70 ? 17.035 -3.842 -3.329 1.00 78.81 70 ASP A C 1
ATOM 558 O O . ASP A 1 70 ? 17.260 -3.005 -4.192 1.00 78.81 70 ASP A O 1
ATOM 562 N N . PHE A 1 71 ? 16.791 -3.507 -2.069 1.00 86.88 71 PHE A N 1
ATOM 563 C CA . PHE A 1 71 ? 16.815 -2.129 -1.593 1.00 86.88 71 PHE A CA 1
ATOM 564 C C . PHE A 1 71 ? 17.314 -2.075 -0.151 1.00 86.88 71 PHE A C 1
ATOM 566 O O . PHE A 1 71 ? 17.075 -2.991 0.645 1.00 86.88 71 PHE A O 1
ATOM 573 N N . PRO A 1 72 ? 18.010 -1.002 0.246 1.00 90.38 72 PRO A N 1
ATOM 574 C CA . PRO A 1 72 ? 18.683 -0.990 1.528 1.00 90.38 72 PRO A CA 1
ATOM 575 C C . PRO A 1 72 ? 17.688 -0.795 2.679 1.00 90.38 72 PRO A C 1
ATOM 577 O O . PRO A 1 72 ? 16.858 0.108 2.662 1.00 90.38 72 PRO A O 1
ATOM 580 N N . ILE A 1 73 ? 17.771 -1.624 3.727 1.00 91.56 73 ILE A N 1
ATOM 581 C CA . ILE A 1 73 ? 16.870 -1.528 4.896 1.00 91.56 73 ILE A CA 1
ATOM 582 C C . ILE A 1 73 ? 17.560 -0.855 6.085 1.00 91.56 73 ILE A C 1
ATOM 584 O O . ILE A 1 73 ? 17.088 0.167 6.567 1.00 91.56 73 ILE A O 1
ATOM 588 N N . LEU A 1 74 ? 18.658 -1.425 6.588 1.00 92.81 74 LEU A N 1
ATOM 589 C CA . LEU A 1 74 ? 19.411 -0.852 7.715 1.00 92.81 74 LEU A CA 1
ATOM 590 C C . LEU A 1 74 ? 20.713 -0.202 7.275 1.00 92.81 74 LEU A C 1
ATOM 592 O O . LEU A 1 74 ? 21.147 0.761 7.897 1.00 92.81 74 LEU A O 1
ATOM 596 N N . TYR A 1 75 ? 21.323 -0.730 6.218 1.00 93.06 75 TYR A N 1
ATOM 597 C CA . TYR A 1 75 ? 22.549 -0.195 5.664 1.00 93.06 75 TYR A CA 1
ATOM 598 C C . TYR A 1 75 ? 22.538 -0.278 4.147 1.00 93.06 75 TYR A C 1
ATOM 600 O O . TYR A 1 75 ? 22.018 -1.249 3.600 1.00 93.06 75 TYR A O 1
ATOM 608 N N . GLY A 1 76 ? 23.166 0.696 3.501 1.00 91.44 76 GLY A N 1
ATOM 609 C CA . GLY A 1 76 ? 23.306 0.758 2.051 1.00 91.44 76 GLY A CA 1
ATOM 610 C C . GLY A 1 76 ? 23.698 2.149 1.584 1.00 91.44 76 GLY A C 1
ATOM 611 O O . GLY A 1 76 ? 24.114 2.976 2.395 1.00 91.44 76 GLY A O 1
ATOM 612 N N . GLN A 1 77 ? 23.559 2.368 0.290 1.00 91.62 77 GLN A N 1
ATOM 613 C CA . GLN A 1 77 ? 23.982 3.571 -0.404 1.00 91.62 77 GLN A CA 1
ATOM 614 C C . GLN A 1 77 ? 22.955 4.705 -0.303 1.00 91.62 77 GLN A C 1
ATOM 616 O O . GLN A 1 77 ? 21.749 4.474 -0.148 1.00 91.62 77 GLN A O 1
ATOM 621 N N . TYR A 1 78 ? 23.431 5.937 -0.422 1.00 92.25 78 TYR A N 1
ATOM 622 C CA . TYR A 1 78 ? 22.629 7.087 -0.816 1.00 92.25 78 TYR A CA 1
ATOM 623 C C . TYR A 1 78 ? 22.614 7.237 -2.341 1.00 92.25 78 TYR A C 1
ATOM 625 O O . TYR A 1 78 ? 23.455 6.695 -3.049 1.00 92.25 78 TYR A O 1
ATOM 633 N N . PHE A 1 79 ? 21.665 8.016 -2.862 1.00 89.38 79 PHE A N 1
ATOM 634 C CA . PHE A 1 79 ? 21.559 8.291 -4.302 1.00 89.38 79 PHE A CA 1
ATOM 635 C C . PHE A 1 79 ? 22.765 9.054 -4.890 1.00 89.38 79 PHE A C 1
ATOM 637 O O . PHE A 1 79 ? 22.895 9.155 -6.106 1.00 89.38 79 PHE A O 1
ATOM 644 N N . THR A 1 80 ? 23.608 9.647 -4.041 1.00 88.88 80 THR A N 1
ATOM 645 C CA . THR A 1 80 ? 24.828 10.365 -4.439 1.00 88.88 80 THR A CA 1
ATOM 646 C C . THR A 1 80 ? 26.065 9.475 -4.490 1.00 88.88 80 THR A C 1
ATOM 648 O O . THR A 1 80 ? 27.101 9.944 -4.952 1.00 88.88 80 THR A O 1
ATOM 651 N N . ASP A 1 81 ? 25.975 8.233 -4.009 1.00 88.31 81 ASP A N 1
ATOM 652 C CA . ASP A 1 81 ? 27.110 7.315 -3.988 1.00 88.31 81 ASP A CA 1
ATOM 653 C C . ASP A 1 81 ? 27.343 6.709 -5.369 1.00 88.31 81 ASP A C 1
ATOM 655 O O . ASP A 1 81 ? 26.408 6.363 -6.100 1.00 88.31 81 ASP A O 1
ATOM 659 N N . GLU A 1 82 ? 28.614 6.542 -5.716 1.00 84.19 82 GLU A N 1
ATOM 660 C CA . GLU A 1 82 ? 29.013 5.934 -6.975 1.00 84.19 82 GLU A CA 1
ATOM 661 C C . GLU A 1 82 ? 29.215 4.426 -6.808 1.00 84.19 82 GLU A C 1
ATOM 663 O O . GLU A 1 82 ? 29.575 3.928 -5.739 1.00 84.19 82 GLU A O 1
ATOM 668 N N . VAL A 1 83 ? 28.972 3.688 -7.891 1.00 86.19 83 VAL A N 1
ATOM 669 C CA . VAL A 1 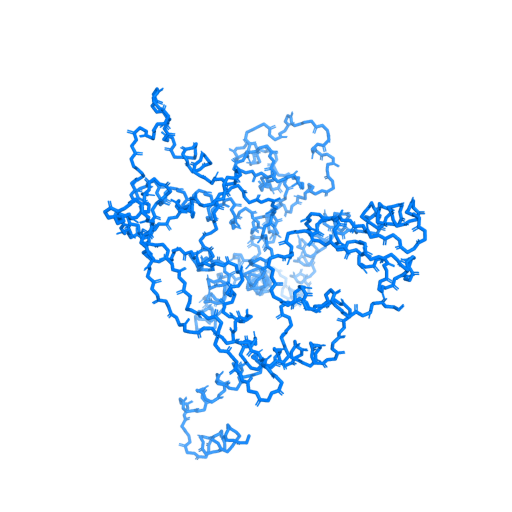83 ? 29.304 2.263 -7.961 1.00 86.19 83 VAL A CA 1
ATOM 670 C C . VAL A 1 83 ? 30.821 2.132 -8.074 1.00 86.19 83 VAL A C 1
ATOM 672 O O . VAL A 1 83 ? 31.426 2.755 -8.950 1.0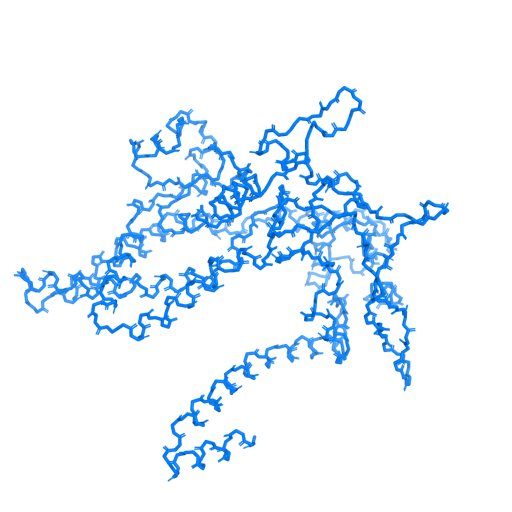0 86.19 83 VAL A O 1
ATOM 675 N N . ASP A 1 84 ? 31.424 1.308 -7.219 1.00 85.56 84 ASP A N 1
ATOM 676 C CA . ASP A 1 84 ? 32.857 1.025 -7.239 1.00 85.56 84 ASP A CA 1
ATOM 677 C C . ASP A 1 84 ? 33.265 0.441 -8.592 1.00 85.56 84 ASP A C 1
ATOM 679 O O . ASP A 1 84 ? 32.566 -0.403 -9.161 1.00 85.56 84 ASP A O 1
ATOM 683 N N . ARG A 1 85 ? 34.416 0.873 -9.114 1.00 86.25 85 ARG A N 1
ATOM 684 C CA . ARG A 1 85 ? 34.941 0.429 -10.409 1.00 86.25 85 ARG A CA 1
ATOM 685 C C . ARG A 1 85 ? 36.337 -0.164 -10.273 1.00 86.25 85 ARG A C 1
ATOM 687 O O . ARG A 1 85 ? 37.138 0.300 -9.466 1.00 86.25 85 ARG A O 1
ATOM 694 N N . ASP A 1 86 ? 36.618 -1.187 -11.071 1.00 86.75 86 ASP A N 1
ATOM 695 C CA . ASP A 1 86 ? 37.948 -1.782 -11.176 1.00 86.75 86 ASP A CA 1
ATOM 696 C C . ASP A 1 86 ? 38.924 -0.885 -11.964 1.00 86.75 86 ASP A C 1
ATOM 698 O O . ASP A 1 86 ? 38.555 0.164 -12.499 1.00 86.75 86 ASP A O 1
ATOM 702 N N . GLU A 1 87 ? 40.189 -1.305 -12.070 1.00 85.88 87 GLU A N 1
ATOM 703 C CA . GLU A 1 87 ? 41.232 -0.575 -12.813 1.00 85.88 87 GLU A CA 1
ATOM 704 C C . GLU A 1 87 ? 40.898 -0.375 -14.306 1.00 85.88 87 GLU A C 1
ATOM 706 O O . GLU A 1 87 ? 41.468 0.500 -14.957 1.00 85.88 87 GLU A O 1
ATOM 711 N N . SER A 1 88 ? 39.964 -1.163 -14.852 1.00 82.75 88 SER A N 1
ATOM 712 C CA . SER A 1 88 ? 39.478 -1.065 -16.234 1.00 82.75 88 SER A CA 1
ATOM 713 C C . SER A 1 88 ? 38.227 -0.184 -16.369 1.00 82.75 88 SER A C 1
ATOM 715 O O . SER A 1 88 ? 37.706 -0.021 -17.474 1.00 82.75 88 SER A O 1
ATOM 717 N N . GLY A 1 89 ? 37.733 0.386 -15.266 1.00 80.00 89 GLY A N 1
ATOM 718 C CA . GLY A 1 89 ? 36.528 1.209 -15.218 1.00 80.00 89 GLY A CA 1
ATOM 719 C C . GLY A 1 89 ? 35.215 0.415 -15.205 1.00 80.00 89 GLY A C 1
ATOM 720 O O . GLY A 1 89 ? 34.150 1.021 -15.371 1.00 80.00 89 GLY A O 1
ATOM 721 N N . GLN A 1 90 ? 35.250 -0.909 -15.018 1.00 81.88 90 GLN A N 1
ATOM 722 C CA . GLN A 1 90 ? 34.051 -1.748 -14.924 1.00 81.88 90 GLN A CA 1
ATOM 723 C C . GLN A 1 90 ? 33.503 -1.769 -13.498 1.00 81.88 90 GLN A C 1
ATOM 725 O O . GLN A 1 90 ? 34.267 -1.829 -12.541 1.00 81.88 90 GLN A O 1
ATOM 730 N N . ALA A 1 91 ? 32.176 -1.737 -13.357 1.00 83.69 91 ALA A N 1
ATOM 731 C CA . ALA A 1 91 ? 31.513 -1.805 -12.057 1.00 83.69 91 ALA A CA 1
ATOM 732 C C . ALA A 1 91 ? 31.833 -3.121 -11.326 1.00 83.69 91 ALA A C 1
ATOM 734 O O . ALA A 1 91 ? 31.761 -4.207 -11.909 1.00 83.69 91 ALA A O 1
ATOM 735 N N . ILE A 1 92 ? 32.158 -3.019 -10.040 1.00 84.62 92 ILE A N 1
ATOM 736 C CA . ILE A 1 92 ? 32.437 -4.154 -9.166 1.00 84.62 92 ILE A CA 1
ATOM 737 C C . ILE A 1 92 ? 31.116 -4.657 -8.588 1.00 84.62 92 ILE A C 1
ATOM 739 O O . ILE A 1 92 ? 30.354 -3.916 -7.968 1.00 84.62 92 ILE A O 1
ATOM 743 N N . PHE A 1 93 ? 30.864 -5.955 -8.745 1.00 84.94 93 PHE A N 1
ATOM 744 C CA . PHE A 1 93 ? 29.683 -6.618 -8.202 1.00 84.94 93 PHE A CA 1
ATOM 745 C C . PHE A 1 93 ? 30.079 -7.607 -7.108 1.00 84.94 93 PHE A C 1
ATOM 747 O O . PHE A 1 93 ? 31.094 -8.295 -7.193 1.00 84.94 93 PHE A O 1
ATOM 754 N N . SER A 1 94 ? 29.261 -7.694 -6.067 1.00 83.25 94 SER A N 1
ATOM 755 C CA . SER A 1 94 ? 29.291 -8.793 -5.104 1.00 83.25 94 SER A CA 1
ATOM 756 C C . SER A 1 94 ? 28.457 -9.963 -5.628 1.00 83.25 94 SER A C 1
ATOM 758 O O . SER A 1 94 ? 27.364 -9.757 -6.157 1.00 83.25 94 SER A O 1
ATOM 760 N N . GLU A 1 95 ? 28.980 -11.186 -5.512 1.00 84.62 95 GLU A N 1
ATOM 761 C CA . GLU A 1 95 ? 28.287 -12.401 -5.951 1.00 84.62 95 GLU A CA 1
ATOM 762 C C . GLU A 1 95 ? 27.413 -12.965 -4.821 1.00 84.62 95 GLU A C 1
ATOM 764 O O . GLU A 1 95 ? 27.867 -13.173 -3.694 1.00 84.62 95 GLU A O 1
ATOM 769 N N . GLY A 1 96 ? 26.141 -13.194 -5.128 1.00 79.88 96 GLY A N 1
ATOM 770 C CA . GLY A 1 96 ? 25.160 -13.836 -4.268 1.00 79.88 96 GLY A CA 1
ATOM 771 C C . GLY A 1 96 ? 24.997 -15.324 -4.581 1.00 79.88 96 GLY A C 1
ATOM 772 O O . GLY A 1 96 ? 25.915 -16.012 -5.028 1.00 79.88 96 GLY A O 1
ATOM 773 N N . SER A 1 97 ? 23.805 -15.857 -4.319 1.00 80.06 97 SER A N 1
ATOM 774 C CA . SER A 1 97 ? 23.503 -17.274 -4.532 1.00 80.06 97 SER A CA 1
ATOM 775 C C . SER A 1 97 ? 23.405 -17.648 -6.014 1.00 80.06 97 SER A C 1
ATOM 777 O O . SER A 1 97 ? 22.933 -16.865 -6.837 1.00 80.06 97 SER A O 1
ATOM 779 N N . MET A 1 98 ? 23.789 -18.888 -6.335 1.00 81.56 98 MET A N 1
ATOM 780 C CA . MET A 1 98 ? 23.541 -19.497 -7.645 1.00 81.56 98 MET A CA 1
ATOM 781 C C . MET A 1 98 ? 22.034 -19.632 -7.887 1.00 81.56 98 MET A C 1
ATOM 783 O O . MET A 1 98 ? 21.327 -20.239 -7.079 1.00 81.56 98 MET A O 1
ATOM 787 N N . ARG A 1 99 ? 21.564 -19.108 -9.016 1.00 78.44 99 ARG A N 1
ATOM 788 C CA . ARG A 1 99 ? 20.187 -19.238 -9.491 1.00 78.44 99 ARG A CA 1
ATOM 789 C C . ARG A 1 99 ? 20.041 -20.487 -10.356 1.00 78.44 99 ARG A C 1
ATOM 791 O O . ARG A 1 99 ? 20.968 -20.881 -11.071 1.00 78.44 99 ARG A O 1
ATOM 798 N N . TYR A 1 100 ? 18.861 -21.096 -10.302 1.00 78.69 100 TYR A N 1
ATOM 799 C CA . TYR A 1 100 ? 18.545 -22.333 -11.012 1.00 78.69 100 TYR A CA 1
ATOM 800 C C . TYR A 1 100 ? 17.257 -22.191 -11.813 1.00 78.69 100 TYR A C 1
ATOM 802 O O . TYR A 1 100 ? 16.282 -21.624 -11.329 1.00 78.69 100 TYR A O 1
ATOM 810 N N . VAL A 1 101 ? 17.231 -22.793 -13.000 1.00 77.06 101 VAL A N 1
ATOM 811 C CA . VAL A 1 101 ? 16.014 -22.975 -13.799 1.00 77.06 101 VAL A CA 1
ATOM 812 C C . VAL A 1 101 ? 15.704 -24.462 -13.948 1.00 77.06 101 VAL A C 1
ATOM 814 O O . VAL A 1 101 ? 16.603 -25.308 -13.954 1.00 77.06 101 VAL A O 1
ATOM 817 N N . LYS A 1 102 ? 14.422 -24.806 -14.061 1.00 75.62 102 LYS A N 1
ATOM 818 C CA . LYS A 1 102 ? 13.972 -26.177 -14.313 1.00 75.62 102 LYS A CA 1
ATOM 819 C C . LYS A 1 102 ? 14.306 -26.575 -15.755 1.00 75.62 102 LYS A C 1
ATOM 821 O O . LYS A 1 102 ? 13.762 -26.017 -16.702 1.00 75.62 102 LYS A O 1
ATOM 826 N N . GLY A 1 103 ? 15.215 -27.534 -15.925 1.00 75.81 103 GLY A N 1
ATOM 827 C CA . GLY A 1 103 ? 15.450 -28.215 -17.199 1.00 75.81 103 GLY A CA 1
ATOM 828 C C . GLY A 1 103 ? 14.580 -29.467 -17.340 1.00 75.81 103 GLY A C 1
ATOM 829 O O . GLY A 1 103 ? 13.810 -29.806 -16.444 1.00 75.81 103 GLY A O 1
ATOM 830 N N . LYS A 1 104 ? 14.731 -30.186 -18.461 1.00 76.00 104 LYS A N 1
ATOM 831 C CA . LYS A 1 104 ? 13.917 -31.374 -18.787 1.00 76.00 104 LYS A CA 1
ATOM 832 C C . LYS A 1 104 ? 13.995 -32.477 -17.721 1.00 76.00 104 LYS A C 1
ATOM 834 O O . LYS A 1 104 ? 12.964 -32.977 -17.294 1.00 76.00 104 LYS A O 1
ATOM 839 N N . ASP A 1 105 ? 15.212 -32.800 -17.279 1.00 82.06 105 ASP A N 1
ATOM 840 C CA . ASP A 1 105 ? 15.472 -33.893 -16.325 1.00 82.06 105 ASP A CA 1
ATOM 841 C C . ASP A 1 105 ? 16.213 -33.424 -15.056 1.00 82.06 105 ASP A C 1
ATOM 843 O O . ASP A 1 105 ? 16.358 -34.176 -14.094 1.00 82.06 105 ASP A O 1
ATOM 847 N N . LYS A 1 106 ? 16.726 -32.186 -15.049 1.00 84.12 106 LYS A N 1
ATOM 848 C CA . LYS A 1 106 ? 17.501 -31.611 -13.939 1.00 84.12 106 LYS A CA 1
ATOM 849 C C . LYS A 1 106 ? 17.404 -30.091 -13.913 1.00 84.12 106 LYS A C 1
ATOM 851 O O . LYS A 1 106 ? 17.168 -29.466 -14.944 1.00 84.12 106 LYS A O 1
ATOM 856 N N . TYR A 1 107 ? 17.664 -29.505 -12.750 1.00 80.38 107 TYR A N 1
ATOM 857 C CA . TYR A 1 107 ? 17.835 -28.062 -12.611 1.00 80.38 107 TYR A CA 1
ATOM 858 C C . TYR A 1 107 ? 19.183 -27.627 -13.196 1.00 80.38 107 TYR A C 1
ATOM 860 O O . TYR A 1 107 ? 20.204 -28.285 -12.977 1.00 80.38 107 TYR A O 1
ATOM 868 N N . LEU A 1 108 ? 19.175 -26.542 -13.966 1.00 82.31 108 LEU A N 1
ATOM 869 C CA . LEU A 1 108 ? 20.353 -25.986 -14.623 1.00 82.31 108 LEU A CA 1
ATOM 870 C C . LEU A 1 108 ? 20.762 -24.686 -13.913 1.00 82.31 108 LEU A C 1
ATOM 872 O O . LEU A 1 108 ? 19.893 -23.840 -13.699 1.00 82.31 108 LEU A O 1
ATOM 876 N N . PRO A 1 109 ? 22.043 -24.514 -13.539 1.00 82.69 109 PRO A N 1
ATOM 877 C CA . PRO A 1 109 ? 22.530 -23.244 -13.012 1.00 82.69 109 PRO A CA 1
ATOM 878 C C . PRO A 1 109 ? 22.543 -22.194 -14.129 1.00 82.69 109 PRO A C 1
ATOM 880 O O . PRO A 1 109 ? 23.054 -22.467 -15.216 1.00 82.69 109 PRO A O 1
ATOM 883 N N . ILE A 1 110 ? 21.990 -21.009 -13.865 1.00 80.00 110 ILE A N 1
ATOM 884 C CA . ILE A 1 110 ? 21.889 -19.912 -14.853 1.00 80.00 110 ILE A CA 1
ATOM 885 C C . ILE A 1 110 ? 22.772 -18.703 -14.518 1.00 80.00 110 ILE A C 1
ATOM 887 O O . ILE A 1 110 ? 22.856 -17.768 -15.305 1.00 80.00 110 ILE A O 1
ATOM 891 N N . GLY A 1 111 ? 23.465 -18.733 -13.378 1.00 81.62 111 GLY A N 1
ATOM 892 C CA . GLY A 1 111 ? 24.368 -17.671 -12.939 1.00 81.62 111 GLY A CA 1
ATOM 893 C C . GLY A 1 111 ? 24.181 -17.326 -11.468 1.00 81.62 111 GLY A C 1
ATOM 894 O O . GLY A 1 111 ? 23.236 -17.776 -10.822 1.00 81.62 111 GLY A O 1
ATOM 895 N N . VAL A 1 112 ? 25.108 -16.540 -10.932 1.00 81.31 112 VAL A N 1
ATOM 896 C CA . VAL A 1 112 ? 25.014 -16.004 -9.571 1.00 81.31 112 VAL A CA 1
ATOM 897 C C . VAL A 1 112 ? 24.267 -14.682 -9.581 1.00 81.31 112 VAL A C 1
ATOM 899 O O . VAL A 1 112 ? 24.382 -13.900 -10.525 1.00 81.31 112 VAL A O 1
ATOM 902 N N . ASP A 1 113 ? 23.512 -14.434 -8.517 1.00 75.81 113 ASP A N 1
ATOM 903 C CA . ASP A 1 113 ? 23.002 -13.097 -8.241 1.00 75.81 113 ASP A CA 1
ATOM 904 C C . ASP A 1 113 ? 24.172 -12.106 -8.126 1.00 75.81 113 ASP A C 1
ATOM 906 O O . ASP A 1 113 ? 25.229 -12.461 -7.604 1.00 75.81 113 ASP A O 1
ATOM 910 N N . ARG A 1 114 ? 24.023 -10.884 -8.637 1.00 80.31 114 ARG A N 1
ATOM 911 C CA . ARG A 1 114 ? 25.088 -9.873 -8.627 1.00 80.31 114 ARG A CA 1
ATOM 912 C C . ARG A 1 114 ? 24.534 -8.553 -8.138 1.00 80.31 114 ARG A C 1
ATOM 914 O O . ARG A 1 114 ? 23.534 -8.083 -8.667 1.00 80.31 114 ARG A O 1
ATOM 921 N N . LYS A 1 115 ? 25.200 -7.954 -7.151 1.00 80.50 115 LYS A N 1
ATOM 922 C CA . LYS A 1 115 ? 24.798 -6.664 -6.576 1.00 80.50 115 LYS A CA 1
ATOM 923 C C . LYS A 1 115 ? 25.933 -5.655 -6.677 1.00 80.50 115 LYS A C 1
ATOM 925 O O . LYS A 1 115 ? 27.045 -6.013 -6.269 1.00 80.50 115 LYS A O 1
ATOM 930 N N . PRO A 1 116 ? 25.687 -4.446 -7.206 1.00 82.06 116 PRO A N 1
ATOM 931 C CA . PRO A 1 116 ? 26.722 -3.428 -7.313 1.00 82.06 116 PRO A CA 1
ATOM 932 C C . PRO A 1 116 ? 27.286 -3.102 -5.927 1.00 82.06 116 PRO A C 1
ATOM 934 O O . PRO A 1 116 ? 26.554 -3.054 -4.935 1.00 82.06 116 PRO A O 1
ATOM 937 N N . GLN A 1 117 ? 28.604 -2.943 -5.851 1.00 84.62 117 GLN A N 1
ATOM 938 C CA . GLN A 1 117 ? 29.267 -2.405 -4.669 1.00 84.62 117 GLN A CA 1
ATOM 939 C C . GLN A 1 117 ? 29.329 -0.888 -4.807 1.00 84.62 117 GLN A C 1
ATOM 941 O O . GLN A 1 117 ? 29.608 -0.379 -5.888 1.00 84.62 117 GLN A O 1
ATOM 946 N N . TYR A 1 118 ? 29.028 -0.181 -3.725 1.00 85.94 118 TYR A N 1
ATOM 947 C CA . TYR A 1 118 ? 29.021 1.276 -3.696 1.00 85.94 118 TYR A CA 1
ATOM 948 C C . TYR A 1 118 ? 30.158 1.785 -2.822 1.00 85.94 118 TYR A C 1
ATOM 950 O O . TYR A 1 118 ? 30.496 1.156 -1.814 1.00 85.94 118 TYR A O 1
ATOM 958 N N . SER A 1 119 ? 30.654 2.972 -3.168 1.00 83.12 119 SER A N 1
ATOM 959 C CA . SER A 1 119 ? 31.778 3.641 -2.509 1.00 83.12 119 SER A CA 1
ATOM 960 C C . SER A 1 119 ? 31.586 3.851 -1.006 1.00 83.12 119 SER A C 1
ATOM 962 O O . SER A 1 119 ? 32.559 3.972 -0.257 1.00 83.12 119 SER A O 1
ATOM 964 N N . ALA A 1 120 ? 30.334 3.914 -0.550 1.00 86.56 120 ALA A N 1
ATOM 965 C CA . ALA A 1 120 ? 29.986 4.123 0.842 1.00 86.56 120 ALA A CA 1
ATOM 966 C C . ALA A 1 120 ? 28.789 3.267 1.282 1.00 86.56 120 ALA A C 1
ATOM 968 O O . ALA A 1 120 ? 27.982 2.774 0.493 1.00 86.56 120 ALA A O 1
ATOM 969 N N . LYS A 1 121 ? 28.704 3.053 2.599 1.00 89.62 121 LYS A N 1
ATOM 970 C CA . LYS A 1 121 ? 27.620 2.310 3.245 1.00 89.62 121 LYS A CA 1
ATOM 971 C C . LYS A 1 121 ? 27.149 3.066 4.475 1.00 89.62 121 LYS A C 1
ATOM 973 O O . LYS A 1 121 ? 27.808 3.077 5.515 1.00 89.62 121 LYS A O 1
ATOM 978 N N . HIS A 1 122 ? 25.970 3.652 4.364 1.00 93.94 122 HIS A N 1
ATOM 979 C CA . HIS A 1 122 ? 25.366 4.496 5.381 1.00 93.94 122 HIS A CA 1
ATOM 980 C C . HIS A 1 122 ? 24.398 3.703 6.246 1.00 93.94 122 HIS A C 1
ATOM 982 O O . HIS A 1 122 ? 23.840 2.694 5.818 1.00 93.94 122 HIS A O 1
ATOM 988 N N . PHE A 1 123 ? 24.188 4.164 7.477 1.00 95.06 123 PHE A N 1
ATOM 989 C CA . PHE A 1 123 ? 23.140 3.645 8.348 1.00 95.06 123 PHE A CA 1
ATOM 990 C C . PHE A 1 123 ? 21.804 4.323 8.029 1.00 95.06 123 PHE A C 1
ATOM 992 O O . PHE A 1 123 ? 21.730 5.546 7.944 1.00 95.06 123 PHE A O 1
ATOM 999 N N . PHE A 1 124 ? 20.746 3.521 7.919 1.00 95.00 124 PHE A N 1
ATOM 1000 C CA . PHE A 1 124 ? 19.370 3.942 7.656 1.00 95.00 124 PHE A CA 1
ATOM 1001 C C . PHE A 1 124 ? 19.187 4.806 6.384 1.00 95.00 124 PHE A C 1
ATOM 1003 O O . PHE A 1 124 ? 18.583 5.879 6.443 1.00 95.00 124 PHE A O 1
ATOM 1010 N N . PRO A 1 125 ? 19.662 4.354 5.207 1.00 94.62 125 PRO A N 1
ATOM 1011 C CA . PRO A 1 125 ? 19.474 5.089 3.960 1.00 94.62 125 PRO A CA 1
ATOM 1012 C C . PRO A 1 125 ? 18.020 5.015 3.501 1.00 94.62 125 PRO A C 1
ATOM 1014 O O . PRO A 1 125 ? 17.443 3.933 3.394 1.00 94.62 125 PRO A O 1
ATOM 1017 N N . ARG A 1 126 ? 17.398 6.170 3.281 1.00 94.94 126 ARG A N 1
ATOM 1018 C CA . ARG A 1 126 ? 16.015 6.326 2.801 1.00 94.94 126 ARG A CA 1
ATOM 1019 C C . ARG A 1 126 ? 15.960 6.946 1.412 1.00 94.94 126 ARG A C 1
ATOM 1021 O O . ARG A 1 126 ? 15.058 6.634 0.647 1.00 94.94 126 ARG A O 1
ATOM 1028 N N . MET A 1 127 ? 16.938 7.790 1.097 1.00 94.06 127 MET A N 1
ATOM 1029 C CA . MET A 1 127 ? 17.125 8.405 -0.214 1.00 94.06 127 MET A CA 1
ATOM 1030 C C . MET A 1 127 ? 18.210 7.635 -0.970 1.00 94.06 127 MET A C 1
ATOM 1032 O O . MET A 1 127 ? 19.365 8.054 -1.029 1.00 94.06 127 MET A O 1
ATOM 1036 N N . TRP A 1 128 ? 17.836 6.463 -1.470 1.00 90.38 128 TRP A N 1
ATOM 1037 C CA . TRP A 1 128 ? 18.699 5.541 -2.207 1.00 90.38 128 TRP A CA 1
ATOM 1038 C C . TRP A 1 128 ? 18.231 5.456 -3.663 1.00 90.38 128 TRP A C 1
ATOM 1040 O O . TRP A 1 128 ? 17.044 5.646 -3.947 1.00 90.38 128 TRP A O 1
ATOM 1050 N N . ASP A 1 129 ? 19.157 5.188 -4.575 1.00 85.19 129 ASP A N 1
ATOM 1051 C CA . ASP A 1 129 ? 18.880 4.999 -5.998 1.00 85.19 129 ASP A CA 1
ATOM 1052 C C . ASP A 1 129 ? 19.811 3.901 -6.526 1.00 85.19 129 ASP A C 1
ATOM 1054 O O . ASP A 1 129 ? 20.934 3.746 -6.035 1.00 85.19 129 ASP A O 1
ATOM 1058 N N . ASP A 1 130 ? 19.339 3.131 -7.501 1.00 69.88 130 ASP A N 1
ATOM 1059 C CA . ASP A 1 130 ? 20.118 2.045 -8.100 1.00 69.88 130 ASP A CA 1
ATOM 1060 C C . ASP A 1 130 ? 20.946 2.517 -9.304 1.00 69.88 130 ASP A C 1
ATOM 1062 O O . ASP A 1 130 ? 21.660 1.713 -9.889 1.00 69.88 130 ASP A O 1
ATOM 1066 N N . ASN A 1 131 ? 20.917 3.816 -9.645 1.00 56.12 131 ASN A N 1
ATOM 1067 C CA . ASN A 1 131 ? 21.745 4.516 -10.652 1.00 56.12 131 ASN A CA 1
ATOM 1068 C C . ASN A 1 131 ? 21.745 3.946 -12.096 1.00 56.12 131 ASN A C 1
ATOM 1070 O O . ASN A 1 131 ? 22.186 4.637 -13.014 1.00 56.12 131 ASN A O 1
ATOM 1074 N N . ASP A 1 132 ? 21.182 2.760 -12.340 1.00 50.09 132 ASP A N 1
ATOM 1075 C CA . ASP A 1 132 ? 21.258 2.015 -13.605 1.00 50.09 132 ASP A CA 1
ATOM 1076 C C . ASP A 1 132 ? 20.005 2.152 -14.492 1.00 50.09 132 ASP A C 1
ATOM 1078 O O . ASP A 1 132 ? 19.873 1.467 -15.506 1.00 50.09 132 ASP A O 1
ATOM 1082 N N . SER A 1 133 ? 19.047 3.025 -14.159 1.00 46.03 133 SER A N 1
ATOM 1083 C CA . SER A 1 133 ? 17.813 3.184 -14.954 1.00 46.03 133 SER A CA 1
ATOM 1084 C C . SER A 1 133 ? 17.402 4.644 -15.204 1.00 46.03 133 SER A C 1
ATOM 1086 O O . SER A 1 133 ? 16.385 5.103 -14.676 1.00 46.03 133 SER A O 1
ATOM 1088 N N . PRO A 1 134 ? 18.131 5.402 -16.047 1.00 41.66 134 PRO A N 1
ATOM 1089 C CA . PRO A 1 134 ? 17.583 6.602 -16.680 1.00 41.66 134 PRO A CA 1
ATOM 1090 C C . PRO A 1 134 ? 16.342 6.232 -17.518 1.00 41.66 134 PRO A C 1
ATOM 1092 O O . PRO A 1 134 ? 16.386 5.228 -18.231 1.00 41.66 134 PRO A O 1
ATOM 1095 N N . PRO A 1 135 ? 15.242 7.017 -17.494 1.00 45.03 135 PRO A N 1
ATOM 1096 C CA . PRO A 1 135 ? 15.097 8.370 -16.940 1.00 45.03 135 PRO A CA 1
ATOM 1097 C C . PRO A 1 135 ? 14.566 8.421 -15.490 1.00 45.03 135 PRO A C 1
ATOM 1099 O O . PRO A 1 135 ? 14.323 9.503 -14.964 1.00 45.03 135 PRO A O 1
ATOM 1102 N N . THR A 1 136 ? 14.372 7.275 -14.839 1.00 54.03 136 THR A N 1
ATOM 1103 C CA . THR A 1 136 ? 13.698 7.099 -13.538 1.00 54.03 136 THR A CA 1
ATOM 1104 C C . THR A 1 136 ? 14.625 7.243 -12.326 1.00 54.03 136 THR A C 1
ATOM 1106 O O . THR A 1 136 ? 14.472 6.523 -11.347 1.00 54.03 136 THR A O 1
ATOM 1109 N N . SER A 1 137 ? 15.580 8.176 -12.356 1.00 67.94 137 SER A N 1
ATOM 1110 C CA . SER A 1 137 ? 16.352 8.470 -11.143 1.00 67.94 137 SER A CA 1
ATOM 1111 C C . SER A 1 137 ? 15.481 9.229 -10.140 1.00 67.94 137 SER A C 1
ATOM 1113 O O . SER A 1 137 ? 14.902 10.276 -10.446 1.00 67.94 137 SER A O 1
ATOM 1115 N N . HIS A 1 138 ? 15.400 8.701 -8.924 1.00 85.81 138 HIS A N 1
ATOM 1116 C CA . HIS A 1 138 ? 14.688 9.314 -7.805 1.00 85.81 138 HIS A CA 1
ATOM 1117 C C . HIS A 1 138 ? 15.514 10.427 -7.141 1.00 85.81 138 HIS A C 1
ATOM 1119 O O . HIS A 1 138 ? 14.983 11.187 -6.329 1.00 85.81 138 HIS A O 1
ATOM 1125 N N . ALA A 1 139 ? 16.788 10.561 -7.522 1.00 87.81 139 ALA A N 1
ATOM 1126 C CA . ALA A 1 139 ? 17.743 11.523 -6.988 1.00 87.81 139 ALA A CA 1
ATOM 1127 C C . ALA A 1 139 ? 17.221 12.965 -6.972 1.00 87.81 139 ALA A C 1
ATOM 1129 O O . ALA A 1 139 ? 17.301 13.629 -5.943 1.00 87.81 139 ALA A O 1
ATOM 1130 N N . THR A 1 140 ? 16.632 13.444 -8.073 1.00 87.62 140 THR A N 1
ATOM 1131 C CA . THR A 1 140 ? 16.074 14.807 -8.126 1.00 87.62 140 THR A CA 1
ATOM 1132 C C . 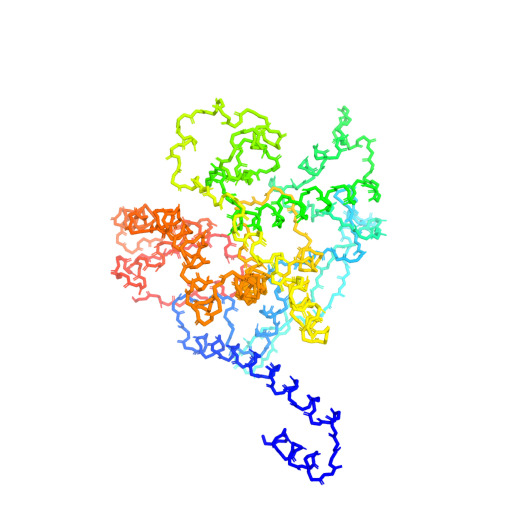THR A 1 140 ? 14.920 14.984 -7.147 1.00 87.62 140 THR A C 1
ATOM 1134 O O . THR A 1 140 ? 14.884 15.978 -6.435 1.00 87.62 140 THR A O 1
ATOM 1137 N N . PHE A 1 141 ? 14.029 13.996 -7.033 1.00 89.50 141 PHE A N 1
ATOM 1138 C CA . PHE A 1 141 ? 12.931 14.055 -6.069 1.00 89.50 141 PHE A CA 1
ATOM 1139 C C . PHE A 1 141 ? 13.448 14.110 -4.626 1.00 89.50 141 PHE A C 1
ATOM 1141 O O . PHE A 1 141 ? 12.964 14.900 -3.817 1.00 89.50 141 PHE A O 1
ATOM 1148 N N . TYR A 1 142 ? 14.452 13.291 -4.298 1.00 92.44 142 TYR A N 1
ATOM 1149 C CA . TYR A 1 142 ? 15.091 13.327 -2.985 1.00 92.44 142 TYR A CA 1
ATOM 1150 C C . TYR A 1 142 ? 15.736 14.680 -2.711 1.00 92.44 142 TYR A C 1
ATOM 1152 O O . TYR A 1 142 ? 15.509 15.264 -1.652 1.00 92.44 142 TYR A O 1
ATOM 1160 N N . ALA A 1 143 ? 16.512 15.175 -3.674 1.00 90.75 143 ALA A N 1
ATOM 1161 C CA . ALA A 1 143 ? 17.233 16.427 -3.571 1.00 90.75 143 ALA A CA 1
ATOM 1162 C C . ALA A 1 143 ? 16.275 17.608 -3.366 1.00 90.75 143 ALA A C 1
ATOM 1164 O O . ALA A 1 143 ? 16.464 18.376 -2.423 1.00 90.75 143 ALA A O 1
ATOM 1165 N N . ASP A 1 144 ? 15.189 17.679 -4.138 1.00 90.00 144 ASP A N 1
ATOM 1166 C CA . ASP A 1 144 ? 14.147 18.699 -3.994 1.00 90.00 144 ASP A CA 1
ATOM 1167 C C . ASP A 1 144 ? 13.478 18.639 -2.607 1.00 90.00 144 ASP A C 1
ATOM 1169 O O . ASP A 1 144 ? 13.244 19.673 -1.977 1.00 90.00 144 ASP A O 1
ATOM 1173 N N . TRP A 1 145 ? 13.230 17.436 -2.072 1.00 90.81 145 TRP A N 1
ATOM 1174 C CA . TRP A 1 145 ? 12.603 17.251 -0.755 1.00 90.81 145 TRP A CA 1
ATOM 1175 C C . TRP A 1 145 ? 13.462 17.776 0.407 1.00 90.81 145 TRP A C 1
ATOM 1177 O O . TRP A 1 145 ? 12.959 18.300 1.414 1.00 90.81 145 TRP A O 1
ATOM 1187 N N . VAL A 1 146 ? 14.784 17.616 0.304 1.00 92.88 146 VAL A N 1
ATOM 1188 C CA . VAL A 1 146 ? 15.730 17.990 1.369 1.00 92.88 146 VAL A CA 1
ATOM 1189 C C . VAL A 1 146 ? 16.506 19.276 1.076 1.00 92.88 146 VAL A C 1
ATOM 1191 O O . VAL A 1 146 ? 17.198 19.771 1.964 1.00 92.88 146 VAL A O 1
ATOM 1194 N N . GLY A 1 147 ? 16.311 19.876 -0.099 1.00 92.31 147 GLY A N 1
ATOM 1195 C CA . GLY A 1 147 ? 16.944 21.126 -0.518 1.00 92.31 147 GLY A CA 1
ATOM 1196 C C . GLY A 1 147 ? 18.414 20.969 -0.914 1.00 92.31 147 GLY A C 1
ATOM 1197 O O . GLY A 1 147 ? 19.211 21.857 -0.623 1.00 92.31 147 GLY A O 1
ATOM 1198 N N . ILE A 1 148 ? 18.780 19.836 -1.514 1.00 92.12 148 ILE A N 1
ATOM 1199 C CA . ILE A 1 148 ? 20.081 19.629 -2.169 1.00 92.12 148 ILE A CA 1
ATOM 1200 C C . ILE A 1 148 ? 19.954 20.146 -3.599 1.00 92.12 148 ILE A C 1
ATOM 1202 O O . ILE A 1 148 ? 18.976 19.854 -4.285 1.00 92.12 148 ILE A O 1
ATOM 1206 N N . THR A 1 149 ? 20.925 20.931 -4.052 1.00 89.62 149 THR A N 1
ATOM 1207 C CA . THR A 1 149 ? 20.901 21.515 -5.397 1.00 89.62 149 THR A CA 1
ATOM 1208 C C . THR A 1 149 ? 22.001 20.936 -6.272 1.00 89.62 149 THR A C 1
ATOM 1210 O O . THR A 1 149 ? 22.918 20.267 -5.795 1.00 89.62 149 THR A O 1
ATOM 1213 N N . LYS A 1 150 ? 21.904 21.162 -7.584 1.00 86.94 150 LYS A N 1
ATOM 1214 C CA . LYS A 1 150 ? 22.999 20.847 -8.499 1.00 86.94 150 LYS A CA 1
ATOM 1215 C C . LYS A 1 150 ? 23.929 22.044 -8.651 1.00 86.94 150 LYS A C 1
ATOM 1217 O O . LYS A 1 150 ? 23.486 23.164 -8.908 1.00 86.94 150 LYS A O 1
ATOM 1222 N N . SER A 1 151 ? 25.222 21.779 -8.546 1.00 84.88 151 SER A N 1
ATOM 1223 C CA . SER A 1 151 ? 26.301 22.683 -8.922 1.00 84.88 151 SER A CA 1
ATOM 1224 C C . SER A 1 151 ? 26.276 22.970 -10.431 1.00 84.88 151 SER A C 1
ATOM 1226 O O . SER A 1 151 ? 25.616 22.286 -11.216 1.00 84.88 151 SER A O 1
ATOM 1228 N N . LYS A 1 152 ? 27.013 24.000 -10.870 1.00 82.81 152 LYS A N 1
ATOM 1229 C CA . LYS A 1 152 ? 27.067 24.413 -12.291 1.00 82.81 152 LYS A CA 1
ATOM 1230 C C . LYS A 1 152 ? 27.602 23.328 -13.234 1.00 82.81 152 LYS A C 1
ATOM 1232 O O . LYS A 1 152 ? 27.350 23.398 -14.431 1.00 82.81 152 LYS A O 1
ATOM 1237 N N . ASP A 1 153 ? 28.349 22.372 -12.701 1.00 83.12 153 ASP A N 1
ATOM 1238 C CA . ASP A 1 153 ? 28.903 21.212 -13.403 1.00 83.12 153 ASP A CA 1
ATOM 1239 C C . ASP A 1 153 ? 27.939 20.010 -13.452 1.00 83.12 153 ASP A C 1
ATOM 1241 O O . ASP A 1 153 ? 28.254 18.999 -14.073 1.00 83.12 153 ASP A O 1
ATOM 1245 N N . GLY A 1 154 ? 26.754 20.116 -12.839 1.00 80.62 154 GLY A N 1
ATOM 1246 C CA . GLY A 1 154 ? 25.745 19.059 -12.792 1.00 80.62 154 GLY A CA 1
ATOM 1247 C C . GLY A 1 154 ? 25.896 18.072 -11.630 1.00 80.62 154 GLY A C 1
ATOM 1248 O O . GLY A 1 154 ? 25.018 17.217 -11.476 1.00 80.62 154 GLY A O 1
ATOM 1249 N N . SER A 1 155 ? 26.945 18.203 -10.808 1.00 83.44 155 SER A N 1
ATOM 1250 C CA . SER A 1 155 ? 27.135 17.425 -9.577 1.00 83.44 155 SER A CA 1
ATOM 1251 C C . SER A 1 155 ? 26.211 17.913 -8.457 1.00 83.44 155 SER A C 1
ATOM 1253 O O . SER A 1 155 ? 25.734 19.048 -8.485 1.00 83.44 155 SER A O 1
ATOM 1255 N N . TRP A 1 156 ? 25.930 17.064 -7.470 1.00 87.44 156 TRP A N 1
ATOM 1256 C CA . TRP A 1 156 ? 25.197 17.475 -6.271 1.00 87.44 156 TRP A CA 1
ATOM 1257 C C . TRP A 1 156 ? 26.080 18.372 -5.396 1.00 87.44 156 TRP A C 1
ATOM 1259 O O . TRP A 1 156 ? 27.264 18.097 -5.221 1.00 87.44 156 TRP A O 1
ATOM 1269 N N . ASP A 1 157 ? 25.519 19.454 -4.856 1.00 89.31 157 ASP A N 1
ATOM 1270 C CA . ASP A 1 157 ? 26.254 20.430 -4.038 1.00 89.31 157 ASP A CA 1
ATOM 1271 C C . ASP A 1 157 ? 26.809 19.841 -2.730 1.00 89.31 157 ASP A C 1
ATOM 1273 O O . ASP A 1 157 ? 27.824 20.314 -2.213 1.00 89.31 157 ASP A O 1
ATOM 1277 N N . ARG A 1 158 ? 26.157 18.801 -2.202 1.00 91.38 158 ARG A N 1
ATOM 1278 C CA . ARG A 1 158 ? 26.589 18.016 -1.045 1.00 91.38 158 ARG A CA 1
ATOM 1279 C C . ARG A 1 158 ? 25.942 16.632 -1.028 1.00 91.38 158 ARG A C 1
ATOM 1281 O O . ARG A 1 158 ? 24.879 16.412 -1.606 1.00 91.38 158 ARG A O 1
ATOM 1288 N N . GLU A 1 159 ? 26.538 15.736 -0.253 1.00 91.12 159 GLU A N 1
ATOM 1289 C CA . GLU A 1 159 ? 25.944 14.449 0.109 1.00 91.12 159 GLU A CA 1
ATOM 1290 C C . GLU A 1 159 ? 24.765 14.631 1.099 1.00 91.12 159 GLU A C 1
ATOM 1292 O O . GLU A 1 159 ? 24.775 15.556 1.935 1.00 91.12 159 GLU A O 1
ATOM 1297 N N . PRO A 1 160 ? 23.738 13.762 1.054 1.00 94.00 160 PRO A N 1
ATOM 1298 C CA . PRO A 1 160 ? 22.725 13.687 2.094 1.00 94.00 160 PRO A CA 1
ATOM 1299 C C . PRO A 1 160 ? 23.294 13.362 3.475 1.00 94.00 160 PRO A C 1
ATOM 1301 O O . PRO A 1 160 ? 24.139 12.494 3.652 1.00 94.00 160 PRO A O 1
ATOM 1304 N N . THR A 1 161 ? 22.755 13.997 4.510 1.00 95.06 161 THR A N 1
ATOM 1305 C CA . THR A 1 161 ? 23.079 13.655 5.899 1.00 95.06 161 THR A CA 1
ATOM 1306 C C . THR A 1 161 ? 22.107 12.608 6.457 1.00 95.06 161 THR A C 1
ATOM 1308 O O . THR A 1 161 ? 21.031 12.355 5.905 1.00 95.06 161 THR A O 1
ATOM 1311 N N . PHE A 1 162 ? 22.425 12.034 7.624 1.00 95.19 162 PHE A N 1
ATOM 1312 C CA . PHE A 1 162 ? 21.450 11.236 8.382 1.00 95.19 162 PHE A CA 1
ATOM 1313 C C . PHE A 1 162 ? 20.179 12.045 8.703 1.00 95.19 162 PHE A C 1
ATOM 1315 O O . PHE A 1 162 ? 19.070 11.517 8.638 1.00 95.19 162 PHE A O 1
ATOM 1322 N N . GLY A 1 163 ? 20.329 13.341 9.005 1.00 96.50 163 GLY A N 1
ATOM 1323 C CA . GLY A 1 163 ? 19.204 14.241 9.262 1.00 96.50 163 GLY A CA 1
ATOM 1324 C C . GLY A 1 163 ? 18.290 14.404 8.047 1.00 96.50 163 GLY A C 1
ATOM 1325 O O . GLY A 1 163 ? 17.071 14.372 8.201 1.00 96.50 163 GLY A O 1
ATOM 1326 N N . ASP A 1 164 ? 18.858 14.495 6.843 1.00 96.62 164 ASP A N 1
ATOM 1327 C CA . ASP A 1 164 ? 18.086 14.559 5.597 1.00 96.62 164 ASP A CA 1
ATOM 1328 C C . ASP A 1 164 ? 17.313 13.254 5.350 1.00 96.62 164 ASP A C 1
ATOM 1330 O O . ASP A 1 164 ? 16.125 13.284 5.033 1.00 96.62 164 ASP A O 1
ATOM 1334 N N . ASN A 1 165 ? 17.945 12.098 5.584 1.00 96.19 165 ASN A N 1
ATOM 1335 C CA . ASN A 1 165 ? 17.283 10.793 5.479 1.00 96.19 165 ASN A CA 1
ATOM 1336 C C . ASN A 1 165 ? 16.148 10.640 6.498 1.00 96.19 165 ASN A C 1
ATOM 1338 O O . ASN A 1 165 ? 15.072 10.148 6.160 1.00 96.19 165 ASN A O 1
ATOM 1342 N N . PHE A 1 166 ? 16.347 11.105 7.733 1.00 96.38 166 PHE A N 1
ATOM 1343 C CA . PHE A 1 166 ? 15.296 11.104 8.746 1.00 96.38 166 PHE A CA 1
ATOM 1344 C C . PHE A 1 166 ? 14.158 12.079 8.403 1.00 96.38 166 PHE A C 1
ATOM 1346 O O . PHE A 1 166 ? 12.986 11.751 8.595 1.00 96.38 166 PHE A O 1
ATOM 1353 N N . LYS A 1 167 ? 14.474 13.253 7.837 1.00 96.19 167 LYS A N 1
ATOM 1354 C CA . LYS A 1 167 ? 13.483 14.214 7.325 1.00 96.19 167 LYS A CA 1
ATOM 1355 C C . LYS A 1 167 ? 12.655 13.603 6.193 1.00 96.19 167 LYS A C 1
ATOM 1357 O O . LYS A 1 167 ? 11.435 13.756 6.188 1.00 96.19 167 LYS A O 1
ATOM 1362 N N . TYR A 1 168 ? 13.291 12.889 5.268 1.00 95.56 168 TYR A N 1
ATOM 1363 C CA . TYR A 1 168 ? 12.605 12.174 4.195 1.00 95.56 168 TYR A CA 1
ATOM 1364 C C . TYR A 1 168 ? 11.731 11.030 4.733 1.00 95.56 168 TYR A C 1
ATOM 1366 O O . TYR A 1 168 ? 10.567 10.916 4.352 1.00 95.56 168 TYR A O 1
ATOM 1374 N N . PHE A 1 169 ? 12.241 10.241 5.686 1.00 96.12 169 PHE A N 1
ATOM 1375 C CA . PHE A 1 169 ? 11.463 9.199 6.362 1.00 96.12 169 PHE A CA 1
ATOM 1376 C C . PHE A 1 169 ? 10.206 9.767 7.018 1.00 96.12 169 PHE A C 1
ATOM 1378 O O . PHE A 1 169 ? 9.107 9.294 6.752 1.00 96.12 169 PHE A O 1
ATOM 1385 N N . MET A 1 170 ? 10.344 10.798 7.854 1.00 95.50 170 MET A N 1
ATOM 1386 C CA . MET A 1 170 ? 9.208 11.362 8.581 1.00 95.50 170 MET A CA 1
ATOM 1387 C C . MET A 1 170 ? 8.235 12.110 7.664 1.00 95.50 170 MET A C 1
ATOM 1389 O O . MET A 1 170 ? 7.026 12.019 7.863 1.00 95.50 170 MET A O 1
ATOM 1393 N N . GLY A 1 171 ? 8.748 12.842 6.674 1.00 93.62 171 GLY A N 1
ATOM 1394 C CA . GLY A 1 171 ? 7.944 13.665 5.775 1.00 93.62 171 GLY A CA 1
ATOM 1395 C C . GLY A 1 171 ? 7.263 12.866 4.667 1.00 93.62 171 GLY A C 1
ATOM 1396 O O . GLY A 1 171 ? 6.045 12.923 4.531 1.00 93.62 171 GLY A O 1
ATOM 1397 N N . TYR A 1 172 ? 8.034 12.127 3.872 1.00 93.62 172 TYR A N 1
ATOM 1398 C CA . TYR A 1 172 ? 7.494 11.402 2.726 1.00 93.62 172 TYR A CA 1
ATOM 1399 C C . TYR A 1 172 ? 7.010 10.010 3.134 1.00 93.62 172 TYR A C 1
ATOM 1401 O O . TYR A 1 172 ? 5.825 9.712 3.057 1.00 93.62 172 TYR A O 1
ATOM 1409 N N . GLN A 1 173 ? 7.897 9.155 3.642 1.00 94.00 173 GLN A N 1
ATOM 1410 C CA . GLN A 1 173 ? 7.562 7.740 3.845 1.00 94.00 173 GLN A CA 1
ATOM 1411 C C . GLN A 1 173 ? 6.540 7.509 4.973 1.00 94.00 173 GLN A C 1
ATOM 1413 O O . GLN A 1 173 ? 5.663 6.657 4.862 1.00 94.00 173 GLN A O 1
ATOM 1418 N N . PHE A 1 174 ? 6.640 8.250 6.075 1.00 94.44 174 PHE A N 1
ATOM 1419 C CA . PHE A 1 174 ? 5.725 8.114 7.203 1.00 94.44 174 PHE A CA 1
ATOM 1420 C C . PHE A 1 174 ? 4.487 8.995 7.055 1.00 94.44 174 PHE A C 1
ATOM 1422 O O . PHE A 1 174 ? 3.370 8.506 7.211 1.00 94.44 174 PHE A O 1
ATOM 1429 N N . ASN A 1 175 ? 4.656 10.286 6.769 1.00 93.44 175 ASN A N 1
ATOM 1430 C CA . ASN A 1 175 ? 3.518 11.193 6.702 1.00 93.44 175 ASN A CA 1
ATOM 1431 C C . ASN A 1 175 ? 2.760 11.080 5.366 1.00 93.44 175 ASN A C 1
ATOM 1433 O O . ASN A 1 175 ? 1.595 10.687 5.380 1.00 93.44 175 ASN A O 1
ATOM 1437 N N . ASP A 1 176 ? 3.406 11.350 4.229 1.00 91.94 176 ASP A N 1
ATOM 1438 C CA . ASP A 1 176 ? 2.752 11.342 2.906 1.00 91.94 176 ASP A CA 1
ATOM 1439 C C . ASP A 1 176 ? 2.296 9.937 2.463 1.00 91.94 176 ASP A C 1
ATOM 1441 O O . ASP A 1 176 ? 1.171 9.759 1.993 1.00 91.94 176 ASP A O 1
ATOM 1445 N N . MET A 1 177 ? 3.135 8.922 2.675 1.00 91.62 177 MET A N 1
ATOM 1446 C CA . MET A 1 177 ? 2.886 7.554 2.210 1.00 91.62 177 MET A CA 1
ATOM 1447 C C . MET A 1 177 ? 2.128 6.675 3.207 1.00 91.62 177 MET A C 1
ATOM 1449 O O . MET A 1 177 ? 1.658 5.624 2.803 1.00 91.62 177 MET A O 1
ATOM 1453 N N . TYR A 1 178 ? 1.983 7.040 4.485 1.00 94.44 178 TYR A N 1
ATOM 1454 C CA . TYR A 1 178 ? 1.229 6.214 5.443 1.00 94.44 178 TYR A CA 1
ATOM 1455 C C . TYR A 1 178 ? 0.164 6.994 6.202 1.00 94.44 178 TYR A C 1
ATOM 1457 O O . TYR A 1 178 ? -1.021 6.671 6.102 1.00 94.44 178 TYR A O 1
ATOM 1465 N N . LEU A 1 179 ? 0.560 8.014 6.967 1.00 94.56 179 LEU A N 1
ATOM 1466 C CA . LEU A 1 179 ? -0.356 8.726 7.857 1.00 94.56 179 LEU A CA 1
ATOM 1467 C C . LEU A 1 179 ? -1.479 9.416 7.077 1.00 94.56 179 LEU A C 1
ATOM 1469 O O . LEU A 1 179 ? -2.626 9.411 7.515 1.00 94.56 179 LEU A O 1
ATOM 1473 N N . ARG A 1 180 ? -1.165 9.943 5.892 1.00 93.50 180 ARG A N 1
ATOM 1474 C CA . ARG A 1 180 ? -2.134 10.528 4.967 1.00 93.50 180 ARG A CA 1
ATOM 1475 C C . ARG A 1 180 ? -3.206 9.526 4.537 1.00 93.50 180 ARG A C 1
ATOM 1477 O O . ARG A 1 180 ? -4.383 9.832 4.689 1.00 93.50 180 ARG A O 1
ATOM 1484 N N . TYR A 1 181 ? -2.837 8.315 4.104 1.00 93.38 181 TYR A N 1
ATOM 1485 C CA . TYR A 1 181 ? -3.817 7.270 3.764 1.00 93.38 181 TYR A CA 1
ATOM 1486 C C . TYR A 1 181 ? -4.597 6.788 4.982 1.00 93.38 181 TYR A C 1
ATOM 1488 O O . TYR A 1 181 ? -5.801 6.547 4.898 1.00 93.38 181 TYR A O 1
ATOM 1496 N N . PHE A 1 182 ? -3.926 6.663 6.128 1.00 96.44 182 PHE A N 1
ATOM 1497 C CA . PHE A 1 182 ? -4.597 6.350 7.381 1.00 96.44 182 PHE A CA 1
ATOM 1498 C C . PHE A 1 182 ? -5.676 7.405 7.685 1.00 96.44 182 PHE A C 1
ATOM 1500 O O . PHE A 1 182 ? -6.805 7.062 8.025 1.00 96.44 182 PHE A O 1
ATOM 1507 N N . PHE A 1 183 ? -5.380 8.689 7.482 1.00 96.50 183 PHE A N 1
ATOM 1508 C CA . PHE A 1 183 ? -6.365 9.755 7.631 1.00 96.50 183 PHE A CA 1
ATOM 1509 C C . PHE A 1 183 ? -7.420 9.790 6.526 1.00 96.50 183 PHE A C 1
ATOM 1511 O O . PHE A 1 183 ? -8.567 10.080 6.852 1.00 96.50 183 PHE A O 1
ATOM 1518 N N . TRP A 1 184 ? -7.119 9.429 5.278 1.00 94.44 184 TRP A N 1
ATOM 1519 C CA . TRP A 1 184 ? -8.159 9.286 4.250 1.00 94.44 184 TRP A CA 1
ATOM 1520 C C . TRP A 1 184 ? -9.276 8.344 4.709 1.00 94.44 184 TRP A C 1
ATOM 1522 O O . TRP A 1 184 ? -10.441 8.685 4.564 1.00 94.44 184 TRP A O 1
ATOM 1532 N N . ASN A 1 185 ? -8.914 7.233 5.359 1.00 94.25 185 ASN A N 1
ATOM 1533 C CA . ASN A 1 185 ? -9.863 6.217 5.820 1.00 94.25 185 ASN A CA 1
ATOM 1534 C C . ASN A 1 185 ? -10.602 6.582 7.123 1.00 94.25 185 ASN A C 1
ATOM 1536 O O . ASN A 1 185 ? -11.675 6.048 7.391 1.00 94.25 185 ASN A O 1
ATOM 1540 N N . PHE A 1 186 ? -10.031 7.437 7.983 1.00 97.44 186 PHE A N 1
ATOM 1541 C CA . PHE A 1 186 ? -10.582 7.679 9.331 1.00 97.44 186 PHE A CA 1
ATOM 1542 C C . PHE A 1 186 ? -10.893 9.147 9.659 1.00 97.44 186 PHE A C 1
ATOM 1544 O O . PHE A 1 186 ? -11.452 9.437 10.722 1.00 97.44 186 PHE A O 1
ATOM 1551 N N . VAL A 1 187 ? -10.547 10.072 8.765 1.00 97.69 187 VAL A N 1
ATOM 1552 C CA . VAL A 1 187 ? -10.740 11.524 8.902 1.00 97.69 187 VAL A CA 1
ATOM 1553 C C . VAL A 1 187 ? -11.451 12.103 7.682 1.00 97.69 187 VAL A C 1
ATOM 1555 O O . VAL A 1 187 ? -12.433 12.829 7.855 1.00 97.69 187 VAL A O 1
ATOM 1558 N N . GLY A 1 188 ? -10.988 11.734 6.489 1.00 95.81 188 GLY A N 1
ATOM 1559 C CA . GLY A 1 188 ? -11.513 12.174 5.202 1.00 95.81 188 GLY A CA 1
ATOM 1560 C C . GLY A 1 188 ? -10.405 12.480 4.190 1.00 95.81 188 GLY A C 1
ATOM 1561 O O . GLY A 1 188 ? -9.223 12.610 4.534 1.00 95.81 188 GLY A O 1
ATOM 1562 N N . ARG A 1 189 ? -10.795 12.593 2.921 1.00 94.25 189 ARG A N 1
ATOM 1563 C CA . ARG A 1 189 ? -9.906 12.704 1.757 1.00 94.25 189 ARG A CA 1
ATOM 1564 C C . ARG A 1 189 ? -10.237 13.953 0.951 1.00 94.25 189 ARG A C 1
ATOM 1566 O O . ARG A 1 189 ? -11.402 14.274 0.753 1.00 94.25 189 ARG A O 1
ATOM 1573 N N . GLN A 1 190 ? -9.215 14.680 0.506 1.00 93.31 190 GLN A N 1
ATOM 1574 C CA . GLN A 1 190 ? -9.397 15.941 -0.215 1.00 93.31 190 GLN A CA 1
ATOM 1575 C C . GLN A 1 190 ? -9.856 15.755 -1.662 1.00 93.31 190 GLN A C 1
ATOM 1577 O O . GLN A 1 190 ? -10.687 16.533 -2.131 1.00 93.31 190 GLN A O 1
ATOM 1582 N N . ASN A 1 191 ? -9.255 14.789 -2.358 1.00 91.56 191 ASN A N 1
ATOM 1583 C CA . ASN A 1 191 ? -9.520 14.397 -3.740 1.00 91.56 191 ASN A CA 1
ATOM 1584 C C . ASN A 1 191 ? -8.770 13.093 -4.064 1.00 91.56 191 ASN A C 1
ATOM 1586 O O . ASN A 1 191 ? -7.958 12.604 -3.270 1.00 91.56 191 ASN A O 1
ATOM 1590 N N . ASP A 1 192 ? -9.028 12.547 -5.248 1.00 88.88 192 ASP A N 1
ATOM 1591 C CA . ASP A 1 192 ? -8.431 11.322 -5.770 1.00 88.88 192 ASP A CA 1
ATOM 1592 C C . ASP A 1 192 ? -7.149 11.521 -6.597 1.00 88.88 192 ASP A C 1
ATOM 1594 O O . ASP A 1 192 ? -6.635 10.567 -7.183 1.00 88.88 192 ASP A O 1
ATOM 1598 N N . ILE A 1 193 ? -6.601 12.739 -6.605 1.00 89.38 193 ILE A N 1
ATOM 1599 C CA . ILE A 1 193 ? -5.387 13.088 -7.343 1.00 89.38 193 ILE A CA 1
ATOM 1600 C C . ILE A 1 193 ? -4.169 12.737 -6.494 1.00 89.38 193 ILE A C 1
ATOM 1602 O O . ILE A 1 193 ? -4.116 13.037 -5.300 1.00 89.38 193 ILE A O 1
ATOM 1606 N N . GLN A 1 194 ? -3.167 12.124 -7.122 1.00 87.50 194 GLN A N 1
ATOM 1607 C CA . GLN A 1 194 ? -1.944 11.764 -6.428 1.00 87.50 194 GLN A CA 1
ATOM 1608 C C . GLN A 1 194 ? -1.155 13.009 -6.015 1.00 87.50 194 GLN A C 1
ATOM 1610 O O . GLN A 1 194 ? -0.637 13.747 -6.854 1.00 87.50 194 GLN A O 1
ATOM 1615 N N . GLY A 1 195 ? -1.026 13.206 -4.705 1.00 79.81 195 GLY A N 1
ATOM 1616 C CA . GLY A 1 195 ? -0.159 14.225 -4.128 1.00 79.81 195 GLY A CA 1
ATOM 1617 C C . GLY A 1 195 ? 1.220 13.652 -3.862 1.00 79.81 195 GLY A C 1
ATOM 1618 O O . GLY A 1 195 ? 1.345 12.716 -3.081 1.00 79.81 195 GLY A O 1
ATOM 1619 N N . GLN A 1 196 ? 2.256 14.214 -4.477 1.00 82.56 196 GLN A N 1
ATOM 1620 C CA . GLN A 1 196 ? 3.653 13.874 -4.188 1.00 82.56 196 GLN A CA 1
ATOM 1621 C C . GLN A 1 196 ? 4.216 14.819 -3.111 1.00 82.56 196 GLN A C 1
ATOM 1623 O O . GLN A 1 196 ? 5.154 15.569 -3.364 1.00 82.56 196 GLN A O 1
ATOM 1628 N N . GLY A 1 197 ? 3.575 14.872 -1.937 1.00 80.44 197 GLY A N 1
ATOM 1629 C CA . GLY A 1 197 ? 3.840 15.889 -0.907 1.00 80.44 197 GLY A CA 1
ATOM 1630 C C . GLY A 1 197 ? 3.183 17.257 -1.151 1.00 80.44 197 GLY A C 1
ATOM 1631 O O . GLY A 1 197 ? 3.460 18.214 -0.428 1.00 80.44 197 GLY A O 1
ATOM 1632 N N . SER A 1 198 ? 2.309 17.366 -2.157 1.00 83.25 198 SER A N 1
ATOM 1633 C CA . SER A 1 198 ? 1.500 18.566 -2.407 1.00 83.25 198 SER A CA 1
ATOM 1634 C C . SER A 1 198 ? 0.387 18.701 -1.368 1.00 83.25 198 SER A C 1
ATOM 1636 O O . SER A 1 198 ? -0.273 17.727 -1.030 1.00 83.25 198 SER A O 1
ATOM 1638 N N . ILE A 1 199 ? 0.126 19.931 -0.920 1.00 84.50 199 ILE A N 1
ATOM 1639 C CA . ILE A 1 199 ? -1.016 20.261 -0.045 1.00 84.50 199 ILE A CA 1
ATOM 1640 C C . ILE A 1 199 ? -2.328 20.360 -0.850 1.00 84.50 199 ILE A C 1
ATOM 1642 O O . ILE A 1 199 ? -3.425 20.330 -0.287 1.00 84.50 199 ILE A O 1
ATOM 1646 N N . ARG A 1 200 ? -2.218 20.517 -2.178 1.00 85.31 200 ARG A N 1
ATOM 1647 C CA . ARG A 1 200 ? -3.363 20.696 -3.078 1.00 85.31 200 ARG A CA 1
ATOM 1648 C C . ARG A 1 200 ? -4.027 19.372 -3.463 1.00 85.31 200 ARG A C 1
ATOM 1650 O O . ARG A 1 200 ? -5.227 19.340 -3.724 1.00 85.31 200 ARG A O 1
ATOM 1657 N N . ASP A 1 201 ? -3.229 18.317 -3.558 1.00 89.69 201 ASP A N 1
ATOM 1658 C CA . ASP A 1 201 ? -3.622 17.058 -4.176 1.00 89.69 201 ASP A CA 1
ATOM 1659 C C . ASP A 1 201 ? -3.442 15.939 -3.150 1.00 89.69 201 ASP A C 1
ATOM 1661 O O . ASP A 1 201 ? -2.387 15.822 -2.528 1.00 89.69 201 ASP A O 1
ATOM 1665 N N . GLY A 1 202 ? -4.481 15.135 -2.938 1.00 89.44 202 GLY A N 1
ATOM 1666 C CA . GLY A 1 202 ? -4.418 13.986 -2.044 1.00 89.44 202 GLY A CA 1
ATOM 1667 C C . GLY A 1 202 ? -4.223 14.306 -0.555 1.00 89.44 202 GLY A C 1
ATOM 1668 O O . GLY A 1 202 ? -3.848 13.418 0.204 1.00 89.44 202 GLY A O 1
ATOM 1669 N N . SER A 1 203 ? -4.463 15.521 -0.060 1.00 92.50 203 SER A N 1
ATOM 1670 C CA . SER A 1 203 ? -4.375 15.752 1.391 1.00 92.50 203 SER A CA 1
ATOM 1671 C C . SER A 1 203 ? -5.500 15.055 2.164 1.00 92.50 203 SER A C 1
ATOM 1673 O O . SER A 1 203 ? -6.533 14.665 1.613 1.00 92.50 203 SER A O 1
ATOM 1675 N N . ALA A 1 204 ? -5.311 14.892 3.473 1.00 94.00 204 ALA A N 1
ATOM 1676 C CA . ALA A 1 204 ? -6.391 14.508 4.374 1.00 94.00 204 ALA A CA 1
ATOM 1677 C C . ALA A 1 204 ? -7.171 15.748 4.833 1.00 94.00 204 ALA A C 1
ATOM 1679 O O . ALA A 1 204 ? -6.568 16.779 5.144 1.00 94.00 204 ALA A O 1
ATOM 1680 N N . ILE A 1 205 ? -8.497 15.635 4.907 1.00 95.12 205 ILE A N 1
ATOM 1681 C CA . ILE A 1 205 ? -9.391 16.700 5.383 1.00 95.12 205 ILE A CA 1
ATOM 1682 C C . ILE A 1 205 ? -10.411 16.139 6.364 1.00 95.12 205 ILE A C 1
ATOM 1684 O O . ILE A 1 205 ? -10.815 14.987 6.273 1.00 95.12 205 ILE A O 1
ATOM 1688 N N . THR A 1 206 ? -10.856 16.972 7.294 1.00 96.06 206 THR A N 1
ATOM 1689 C CA . THR A 1 206 ? -11.923 16.653 8.246 1.00 96.06 206 THR A CA 1
ATOM 1690 C C . THR A 1 206 ? -13.312 16.948 7.679 1.00 96.06 206 THR A C 1
ATOM 1692 O O . THR A 1 206 ? -14.278 16.294 8.058 1.00 96.06 206 THR A O 1
ATOM 1695 N N . GLY A 1 207 ? -13.444 17.930 6.785 1.00 93.25 207 GLY A N 1
ATOM 1696 C CA . GLY A 1 207 ? -14.724 18.516 6.382 1.00 93.25 207 GLY A CA 1
ATOM 1697 C C . GLY A 1 207 ? -15.145 19.725 7.225 1.00 93.25 207 GLY A C 1
ATOM 1698 O O . GLY A 1 207 ? -16.212 20.293 6.988 1.00 93.25 207 GLY A O 1
ATOM 1699 N N . ILE A 1 208 ? -14.324 20.131 8.197 1.00 94.62 208 ILE A N 1
ATOM 1700 C CA . ILE A 1 208 ? -14.522 21.313 9.034 1.00 94.62 208 ILE A CA 1
ATOM 1701 C C . ILE A 1 208 ? -13.601 22.420 8.514 1.00 94.62 208 ILE A C 1
ATOM 1703 O O . ILE A 1 208 ? -12.398 22.412 8.763 1.00 94.62 208 ILE A O 1
ATOM 1707 N N . SER A 1 209 ? -14.172 23.417 7.832 1.00 91.50 209 SER A N 1
ATOM 1708 C CA . SER A 1 209 ? -13.410 24.371 7.010 1.00 91.50 209 SER A CA 1
ATOM 1709 C C . SER A 1 209 ? -12.276 25.106 7.732 1.00 91.50 209 SER A C 1
ATOM 1711 O O . SER A 1 209 ? -11.245 25.366 7.121 1.00 91.50 209 SER A O 1
ATOM 1713 N N . PHE A 1 210 ? -12.427 25.455 9.015 1.00 92.25 210 PHE A N 1
ATOM 1714 C CA . PHE A 1 210 ? -11.354 26.140 9.749 1.00 92.25 210 PHE A CA 1
ATOM 1715 C C . PHE A 1 210 ? -10.189 25.203 10.105 1.00 92.25 210 PHE A C 1
ATOM 1717 O O . PHE A 1 210 ? -9.045 25.646 10.126 1.00 92.25 210 PHE A O 1
ATOM 1724 N N . ILE A 1 211 ? -10.472 23.921 10.368 1.00 93.56 211 ILE A N 1
ATOM 1725 C CA . ILE A 1 211 ? -9.451 22.900 10.632 1.00 93.56 211 ILE A CA 1
ATOM 1726 C C . ILE A 1 211 ? -8.734 22.581 9.325 1.00 93.56 211 ILE A C 1
ATOM 1728 O O . ILE A 1 211 ? -7.507 22.588 9.266 1.00 93.56 211 ILE A O 1
ATOM 1732 N N . ASP A 1 212 ? -9.509 22.377 8.263 1.00 93.69 212 ASP A N 1
ATOM 1733 C CA . ASP A 1 212 ? -8.980 22.006 6.957 1.00 93.69 212 ASP A CA 1
ATOM 1734 C C . ASP A 1 212 ? -8.097 23.111 6.381 1.00 93.69 212 ASP A C 1
ATOM 1736 O O . ASP A 1 212 ? -7.003 22.814 5.926 1.00 93.69 212 ASP A O 1
ATOM 1740 N N . ASN A 1 213 ? -8.491 24.384 6.489 1.00 91.50 213 ASN A N 1
ATOM 1741 C CA . ASN A 1 213 ? -7.655 25.504 6.048 1.00 91.50 213 ASN A CA 1
ATOM 1742 C C . ASN A 1 213 ? -6.410 25.730 6.920 1.00 91.50 213 ASN A C 1
ATOM 1744 O O . ASN A 1 213 ? -5.445 26.327 6.445 1.00 91.50 213 ASN A O 1
ATOM 1748 N N . PHE A 1 214 ? -6.418 25.295 8.184 1.00 91.94 214 PHE A N 1
ATOM 1749 C CA . PHE A 1 214 ? -5.238 25.382 9.046 1.00 91.94 214 PHE A CA 1
ATOM 1750 C C . PHE A 1 214 ? -4.168 24.366 8.628 1.00 91.94 214 PHE A C 1
ATOM 1752 O O . PHE A 1 214 ? -2.994 24.717 8.538 1.00 91.94 214 PHE A O 1
ATOM 1759 N N . PHE A 1 215 ? -4.570 23.122 8.350 1.00 89.62 215 PHE A N 1
ATOM 1760 C CA . PHE A 1 215 ? -3.649 22.064 7.919 1.00 89.62 215 PHE A CA 1
ATOM 1761 C C . PHE A 1 215 ? -3.335 22.109 6.421 1.00 89.62 215 PHE A C 1
ATOM 1763 O O . PHE A 1 215 ? -2.212 21.807 6.026 1.00 89.62 215 PHE A O 1
ATOM 1770 N N . ASN A 1 216 ? -4.302 22.524 5.603 1.00 90.62 216 ASN A N 1
ATOM 1771 C CA . ASN A 1 216 ? -4.204 22.627 4.152 1.00 90.62 216 ASN A CA 1
ATOM 1772 C C . ASN A 1 216 ? -4.608 24.038 3.687 1.00 90.62 216 ASN A C 1
ATOM 1774 O O . ASN A 1 216 ? -5.734 24.246 3.216 1.00 90.62 216 ASN A O 1
ATOM 1778 N N . PRO A 1 217 ? -3.716 25.037 3.819 1.00 89.25 217 PRO A N 1
ATOM 1779 C CA . PRO A 1 217 ? -4.008 26.394 3.381 1.00 89.25 217 PRO A CA 1
ATOM 1780 C C . PRO A 1 217 ? -4.467 26.440 1.919 1.00 89.25 217 PRO A C 1
ATOM 1782 O O . PRO A 1 217 ? -3.782 25.951 1.023 1.00 89.25 217 PRO A O 1
ATOM 1785 N N . GLY A 1 218 ? -5.629 27.052 1.681 1.00 83.62 218 GLY A N 1
ATOM 1786 C CA . GLY A 1 218 ? -6.195 27.210 0.340 1.00 83.62 218 GLY A CA 1
ATOM 1787 C C . GLY A 1 218 ? -7.205 26.136 -0.080 1.00 83.62 218 GLY A C 1
ATOM 1788 O O . GLY A 1 218 ? -7.756 26.255 -1.176 1.00 83.62 218 GLY A O 1
ATOM 1789 N N . ASP A 1 219 ? -7.522 25.155 0.775 1.00 85.00 219 ASP A N 1
ATOM 1790 C CA . ASP A 1 219 ? -8.561 24.144 0.505 1.00 85.00 219 ASP A CA 1
ATOM 1791 C C . ASP A 1 219 ? -9.928 24.783 0.191 1.00 85.00 219 ASP A C 1
ATOM 1793 O O . ASP A 1 219 ? -10.577 24.435 -0.799 1.00 85.00 219 ASP A O 1
ATOM 1797 N N . SER A 1 220 ? -10.330 25.831 0.923 1.00 82.69 220 SER A N 1
ATOM 1798 C CA . SER A 1 220 ? -11.591 26.538 0.633 1.00 82.69 220 SER A CA 1
ATOM 1799 C C . SER A 1 220 ? -11.611 27.275 -0.713 1.00 82.69 220 SER A C 1
ATOM 1801 O O . SER A 1 220 ? -12.684 27.554 -1.252 1.00 82.69 220 SER A O 1
ATOM 1803 N N . SER A 1 221 ? -10.444 27.589 -1.277 1.00 85.94 221 SER A N 1
ATOM 1804 C CA . SER A 1 221 ? -10.293 28.320 -2.545 1.00 85.94 221 SER A CA 1
ATOM 1805 C C . SER A 1 221 ? -10.001 27.418 -3.747 1.00 85.94 221 SER A C 1
ATOM 1807 O O . SER A 1 221 ? -9.703 27.927 -4.823 1.00 85.94 221 SER A O 1
ATOM 1809 N N . MET A 1 222 ? -10.086 26.093 -3.592 1.00 85.94 222 MET A N 1
ATOM 1810 C CA . MET A 1 222 ? -9.817 25.167 -4.694 1.00 85.94 222 MET A CA 1
ATOM 1811 C C . MET A 1 222 ? -10.829 25.291 -5.846 1.00 85.94 222 MET A C 1
ATOM 1813 O O . MET A 1 222 ? -11.975 25.689 -5.602 1.00 85.94 222 MET A O 1
ATOM 1817 N N . PRO A 1 223 ? -10.427 24.938 -7.084 1.00 88.44 223 PRO A N 1
ATOM 1818 C CA . PRO A 1 223 ? -11.338 24.834 -8.219 1.00 88.44 223 PRO A CA 1
ATOM 1819 C C . PRO A 1 223 ? -12.460 23.821 -7.978 1.00 88.44 223 PRO A C 1
ATOM 1821 O O . PRO A 1 223 ? -12.273 22.828 -7.269 1.00 88.44 223 PRO A O 1
ATOM 1824 N N . ASP A 1 224 ? -13.597 24.032 -8.640 1.00 88.69 224 ASP A N 1
ATOM 1825 C CA . ASP A 1 224 ? -14.772 23.162 -8.508 1.00 88.69 224 ASP A CA 1
ATOM 1826 C C . ASP A 1 224 ? -14.481 21.723 -8.951 1.00 88.69 224 ASP A C 1
ATOM 1828 O O . ASP A 1 224 ? -14.984 20.785 -8.346 1.00 88.69 224 ASP A O 1
ATOM 1832 N N . SER A 1 225 ? -13.575 21.520 -9.915 1.00 86.62 225 SER A N 1
ATOM 1833 C CA . SER A 1 225 ? -13.141 20.179 -10.337 1.00 86.62 225 SER A CA 1
ATOM 1834 C C . SER A 1 225 ? -12.523 19.342 -9.210 1.00 86.62 225 SER A C 1
ATOM 1836 O O . SER A 1 225 ? -12.592 18.119 -9.258 1.00 86.62 225 SER A O 1
ATOM 1838 N N . ILE A 1 226 ? -11.926 19.984 -8.200 1.00 85.31 226 ILE A N 1
ATOM 1839 C CA . ILE A 1 226 ? -11.368 19.314 -7.019 1.00 85.31 226 ILE A CA 1
ATOM 1840 C C . ILE A 1 226 ? -12.416 19.234 -5.902 1.00 85.31 226 ILE A C 1
ATOM 1842 O O . ILE A 1 226 ? -12.512 18.218 -5.217 1.00 85.31 226 ILE A O 1
ATOM 1846 N N . LYS A 1 227 ? -13.215 20.291 -5.711 1.00 85.25 227 LYS A N 1
ATOM 1847 C CA . LYS A 1 227 ? -14.253 20.343 -4.665 1.00 85.25 227 LYS A CA 1
ATOM 1848 C C . LYS A 1 227 ? -15.399 19.365 -4.898 1.00 85.25 227 LYS A C 1
ATOM 1850 O O . LYS A 1 227 ? -15.943 18.856 -3.924 1.00 85.25 227 LYS A O 1
ATOM 1855 N N . GLU A 1 228 ? -15.725 19.117 -6.158 1.00 87.75 228 GLU A N 1
ATOM 1856 C CA . GLU A 1 228 ? -16.770 18.194 -6.599 1.00 87.75 228 GLU A CA 1
ATOM 1857 C C . GLU A 1 228 ? -16.183 16.846 -7.058 1.00 87.75 228 GLU A C 1
ATOM 1859 O O . GLU A 1 228 ? -16.883 16.039 -7.670 1.00 87.75 228 GLU A O 1
ATOM 1864 N N . SER A 1 229 ? -14.891 16.583 -6.798 1.00 88.81 229 SER A N 1
ATOM 1865 C CA . SER A 1 229 ? -14.321 15.250 -7.026 1.00 88.81 229 SER A CA 1
ATOM 1866 C C . SER A 1 229 ? -15.063 14.237 -6.159 1.00 88.81 229 SER A C 1
ATOM 1868 O O . SER A 1 229 ? -15.234 14.450 -4.958 1.00 88.81 229 SER A O 1
ATOM 1870 N N . LYS A 1 230 ? -15.442 13.103 -6.759 1.00 90.00 230 LYS A N 1
ATOM 1871 C CA . LYS A 1 230 ? -16.046 11.977 -6.034 1.00 90.00 230 LYS A CA 1
ATOM 1872 C C . LYS A 1 230 ? -15.155 11.490 -4.894 1.00 90.00 230 LYS A C 1
ATOM 1874 O O . LYS A 1 230 ? -15.657 11.097 -3.862 1.00 90.00 230 LYS A O 1
ATOM 1879 N N . GLY A 1 231 ? -13.831 11.577 -5.046 1.00 90.38 231 GLY A N 1
ATOM 1880 C CA . GLY A 1 231 ? -12.886 11.185 -3.998 1.00 90.38 231 GLY A CA 1
ATOM 1881 C C . GLY A 1 231 ? -12.762 12.180 -2.838 1.00 90.38 231 GLY A C 1
ATOM 1882 O O . GLY A 1 231 ? -11.827 12.050 -2.042 1.00 90.38 231 GLY A O 1
ATOM 1883 N N . ARG A 1 232 ? -13.611 13.216 -2.764 1.00 93.38 232 ARG A N 1
ATOM 1884 C CA . ARG A 1 232 ? -13.610 14.190 -1.668 1.00 93.38 232 ARG A CA 1
ATOM 1885 C C . ARG A 1 232 ? -14.571 13.765 -0.554 1.00 93.38 232 ARG A C 1
ATOM 1887 O O . ARG A 1 232 ? -15.734 14.162 -0.534 1.00 93.38 232 ARG A O 1
ATOM 1894 N N . ASN A 1 233 ? -14.031 13.087 0.454 1.00 95.50 233 ASN A N 1
ATOM 1895 C CA . ASN A 1 233 ? -14.808 12.462 1.528 1.00 95.50 233 ASN A CA 1
ATOM 1896 C C . ASN A 1 233 ? -14.638 13.232 2.845 1.00 95.50 233 ASN A C 1
ATOM 1898 O O . ASN A 1 233 ? -13.515 13.551 3.244 1.00 95.50 233 ASN A O 1
ATOM 1902 N N . ARG A 1 234 ? -15.737 13.524 3.556 1.00 95.69 234 ARG A N 1
ATOM 1903 C CA . ARG A 1 234 ? -15.728 14.302 4.813 1.00 95.69 234 ARG A CA 1
ATOM 1904 C C . ARG A 1 234 ? -16.267 13.472 5.975 1.00 95.69 234 ARG A C 1
ATOM 1906 O O . ARG A 1 234 ? -17.474 13.405 6.190 1.00 95.69 234 ARG A O 1
ATOM 1913 N N . LEU A 1 235 ? -15.370 12.861 6.752 1.00 97.25 235 LEU A N 1
ATOM 1914 C CA . LEU A 1 235 ? -15.750 11.961 7.853 1.00 97.25 235 LEU A CA 1
ATOM 1915 C C . LEU A 1 235 ? -15.747 12.650 9.230 1.00 97.25 235 LEU A C 1
ATOM 1917 O O . LEU A 1 235 ? -16.005 12.002 10.247 1.00 97.25 235 LEU A O 1
ATOM 1921 N N . PHE A 1 236 ? -15.437 13.952 9.292 1.00 97.19 236 PHE A N 1
ATOM 1922 C CA . PHE A 1 236 ? -15.420 14.774 10.512 1.00 97.19 236 PHE A CA 1
ATOM 1923 C C . PHE A 1 236 ? -14.544 14.206 11.638 1.00 97.19 236 PHE A C 1
ATOM 1925 O O . PHE A 1 236 ? -14.781 14.475 12.815 1.00 97.19 236 PHE A O 1
ATOM 1932 N N . ALA A 1 237 ? -13.543 13.391 11.282 1.00 97.81 237 ALA A N 1
ATOM 1933 C CA . ALA A 1 237 ? -12.723 12.612 12.213 1.00 97.81 237 ALA A CA 1
ATOM 1934 C C . ALA A 1 237 ? -13.509 11.679 13.158 1.00 97.81 237 ALA A C 1
ATOM 1936 O O . ALA A 1 237 ? -12.932 11.160 14.115 1.00 97.81 237 ALA A O 1
ATOM 1937 N N . LEU A 1 238 ? -14.800 11.422 12.914 1.00 98.25 238 LEU A N 1
ATOM 1938 C CA . LEU A 1 238 ? -15.624 10.568 13.777 1.00 98.25 238 LEU A CA 1
ATOM 1939 C C . LEU A 1 238 ? -15.087 9.129 13.879 1.00 98.25 238 LEU A C 1
ATOM 1941 O O . LEU A 1 238 ? -14.999 8.630 15.008 1.00 98.25 238 LEU A O 1
ATOM 1945 N N . PRO A 1 239 ? -14.659 8.467 12.779 1.00 98.25 239 PRO A N 1
ATOM 1946 C CA . PRO A 1 239 ? -14.047 7.143 12.872 1.00 98.25 239 PRO A CA 1
ATOM 1947 C C . PRO A 1 239 ? -12.751 7.162 13.695 1.00 98.25 239 PRO A C 1
ATOM 1949 O O . PRO A 1 239 ? -12.570 6.327 14.583 1.00 98.25 239 PRO A O 1
ATOM 1952 N N . LEU A 1 240 ? -11.872 8.147 13.458 1.00 98.50 240 LEU A N 1
ATOM 1953 C CA . LEU A 1 240 ? -10.621 8.318 14.203 1.00 98.50 240 LEU A CA 1
ATOM 1954 C C . LEU A 1 240 ? -10.879 8.509 15.705 1.00 98.50 240 LEU A C 1
ATOM 1956 O O . LEU A 1 240 ? -10.264 7.831 16.529 1.00 98.50 240 LEU A O 1
ATOM 1960 N N . ILE A 1 241 ? -11.806 9.398 16.070 1.00 98.50 241 ILE A N 1
ATOM 1961 C CA . ILE A 1 241 ? -12.166 9.683 17.464 1.00 98.50 241 ILE A CA 1
ATOM 1962 C C . ILE A 1 241 ? -12.705 8.422 18.146 1.00 98.50 241 ILE A C 1
ATOM 1964 O O . ILE A 1 241 ? -12.265 8.088 19.249 1.00 98.50 241 ILE A O 1
ATOM 1968 N N . LEU A 1 242 ? -13.614 7.687 17.494 1.00 98.62 242 LEU A N 1
ATOM 1969 C CA . LEU A 1 242 ? -14.165 6.451 18.050 1.00 98.62 242 LEU A CA 1
ATOM 1970 C C . LEU A 1 242 ? -13.088 5.365 18.211 1.00 98.62 242 LEU A C 1
ATOM 1972 O O . LEU A 1 242 ? -13.066 4.664 19.225 1.00 98.62 242 LEU A O 1
ATOM 1976 N N . GLY A 1 243 ? -12.145 5.271 17.271 1.00 98.44 243 GLY A N 1
ATOM 1977 C CA . GLY A 1 243 ? -10.984 4.388 17.382 1.00 98.44 243 GLY A CA 1
ATOM 1978 C C . GLY A 1 243 ? -10.066 4.749 18.553 1.00 98.44 243 GLY A C 1
ATOM 1979 O O . GLY A 1 243 ? -9.680 3.870 19.323 1.00 98.44 243 GLY A O 1
ATOM 1980 N N . ILE A 1 244 ? -9.780 6.036 18.776 1.00 98.50 244 ILE A N 1
ATOM 1981 C CA . ILE A 1 244 ? -9.000 6.504 19.938 1.00 98.50 244 ILE A CA 1
ATOM 1982 C C . ILE A 1 244 ? -9.726 6.181 21.253 1.00 98.50 244 ILE A C 1
ATOM 1984 O O . ILE A 1 244 ? -9.107 5.709 22.211 1.00 98.50 244 ILE A O 1
ATOM 1988 N N . ILE A 1 245 ? -11.047 6.372 21.302 1.00 98.56 245 ILE A N 1
ATOM 1989 C CA . ILE A 1 245 ? -11.885 5.969 22.441 1.00 98.56 245 ILE A CA 1
ATOM 1990 C C . ILE A 1 245 ? -11.731 4.464 22.715 1.00 98.56 245 ILE A C 1
ATOM 1992 O O . ILE A 1 245 ? -11.542 4.051 23.863 1.00 98.56 245 ILE A O 1
ATOM 1996 N N . GLY A 1 246 ? -11.729 3.646 21.663 1.00 98.38 246 GLY A N 1
ATOM 1997 C CA . GLY A 1 246 ? -11.498 2.209 21.750 1.00 98.38 246 GLY A CA 1
ATOM 1998 C C . GLY A 1 246 ? -10.098 1.806 22.197 1.00 98.38 246 GLY A C 1
ATOM 1999 O O . GLY A 1 246 ? -9.963 0.864 22.975 1.00 98.38 246 GLY A O 1
ATOM 2000 N N . ILE A 1 247 ? -9.059 2.535 21.783 1.00 98.50 247 ILE A N 1
ATOM 2001 C CA . ILE A 1 247 ? -7.687 2.357 22.284 1.00 98.50 247 ILE A CA 1
ATOM 2002 C C . ILE A 1 247 ? -7.657 2.550 23.801 1.00 98.50 247 ILE A C 1
ATOM 2004 O O . ILE A 1 247 ? -7.147 1.695 24.529 1.00 98.50 247 ILE A O 1
ATOM 2008 N N . VAL A 1 248 ? -8.250 3.645 24.292 1.00 98.19 248 VAL A N 1
ATOM 2009 C CA . VAL A 1 248 ? -8.315 3.946 25.729 1.00 98.19 248 VAL A CA 1
ATOM 2010 C C . VAL A 1 248 ? -9.090 2.862 26.479 1.00 98.19 248 VAL A C 1
ATOM 2012 O O . VAL A 1 248 ? -8.649 2.428 27.546 1.00 98.19 248 VAL A O 1
ATOM 2015 N N . TYR A 1 249 ? -10.216 2.403 25.925 1.00 98.19 249 TYR A N 1
ATOM 2016 C CA . TYR A 1 249 ? -11.008 1.310 26.489 1.00 98.19 249 TYR A CA 1
ATOM 2017 C C . TYR A 1 249 ? -10.198 0.015 26.599 1.00 98.19 249 TYR A C 1
ATOM 2019 O O . TYR A 1 249 ? -10.065 -0.558 27.684 1.00 98.19 249 TYR A O 1
ATOM 2027 N N . HIS A 1 250 ? -9.607 -0.412 25.484 1.00 98.06 250 HIS A N 1
ATOM 2028 C CA . HIS A 1 250 ? -8.865 -1.660 25.377 1.00 98.06 250 HIS A CA 1
ATOM 2029 C C . HIS A 1 250 ? -7.664 -1.665 26.332 1.00 98.06 250 HIS A C 1
ATOM 2031 O O . HIS A 1 250 ? -7.523 -2.588 27.135 1.00 98.06 250 HIS A O 1
ATOM 2037 N N . TYR A 1 251 ? -6.863 -0.593 26.337 1.00 97.81 251 TYR A N 1
ATOM 2038 C CA . TYR A 1 251 ? -5.688 -0.470 27.203 1.00 97.81 251 TYR A CA 1
ATOM 2039 C C . TYR A 1 251 ? -6.036 -0.497 28.699 1.00 97.81 251 TYR A C 1
ATOM 2041 O O . TYR A 1 251 ? -5.329 -1.120 29.496 1.00 97.81 251 TYR A O 1
ATOM 2049 N N . LYS A 1 252 ? -7.130 0.163 29.104 1.00 96.69 252 LYS A N 1
ATOM 2050 C CA . LYS A 1 252 ? -7.573 0.171 30.507 1.00 96.69 252 LYS A CA 1
ATOM 2051 C C . LYS A 1 252 ? -8.126 -1.179 30.958 1.00 96.69 252 LYS A C 1
ATOM 2053 O O . LYS A 1 252 ? -8.011 -1.500 32.139 1.00 96.69 252 LYS A O 1
ATOM 2058 N N . ARG A 1 253 ? -8.734 -1.949 30.050 1.00 96.19 253 ARG A N 1
ATOM 2059 C CA . ARG A 1 253 ? -9.424 -3.201 30.386 1.00 96.19 253 ARG A CA 1
ATOM 2060 C C . ARG A 1 253 ? -8.519 -4.427 30.308 1.00 96.19 253 ARG A C 1
ATOM 2062 O O . ARG A 1 253 ? -8.549 -5.241 31.226 1.00 96.19 253 ARG A O 1
ATOM 2069 N N . ASN A 1 254 ? -7.719 -4.554 29.249 1.00 96.38 254 ASN A N 1
ATOM 2070 C CA . ASN A 1 254 ? -6.776 -5.656 29.079 1.00 96.38 254 ASN A CA 1
ATOM 2071 C C . ASN A 1 254 ? -5.526 -5.209 28.304 1.00 96.38 254 ASN A C 1
ATOM 2073 O O . ASN A 1 254 ? -5.533 -5.093 27.081 1.00 96.38 254 ASN A O 1
ATOM 2077 N N . ARG A 1 255 ? -4.418 -5.011 29.026 1.00 96.12 255 ARG A N 1
ATOM 2078 C CA . ARG A 1 255 ? -3.143 -4.572 28.438 1.00 96.12 255 ARG A CA 1
ATOM 2079 C C . ARG A 1 255 ? -2.472 -5.635 27.571 1.00 96.12 255 ARG A C 1
ATOM 2081 O O . ARG A 1 255 ? -1.733 -5.275 26.661 1.00 96.12 255 ARG A O 1
ATOM 2088 N N . HIS A 1 256 ? -2.697 -6.917 27.857 1.00 94.81 256 HIS A N 1
ATOM 2089 C CA . HIS A 1 256 ? -2.088 -8.002 27.089 1.00 94.81 256 HIS A CA 1
ATOM 2090 C C . HIS A 1 256 ? -2.748 -8.132 25.718 1.00 94.81 256 HIS A C 1
ATOM 2092 O O . HIS A 1 256 ? -2.045 -8.139 24.712 1.00 94.81 256 HIS A O 1
ATOM 2098 N N . ASP A 1 257 ? -4.081 -8.128 25.671 1.00 94.69 257 ASP A N 1
ATOM 2099 C CA . ASP A 1 257 ? -4.820 -8.153 24.402 1.00 94.69 257 ASP A CA 1
ATOM 2100 C C . ASP A 1 257 ? -4.601 -6.852 23.615 1.00 94.69 257 ASP A C 1
ATOM 2102 O O . ASP A 1 257 ? -4.409 -6.884 22.396 1.00 94.69 257 ASP A O 1
ATOM 2106 N N . PHE A 1 258 ? -4.519 -5.710 24.314 1.00 97.56 258 PHE A N 1
ATOM 2107 C CA . PHE A 1 258 ? -4.160 -4.434 23.698 1.00 97.56 258 PHE A CA 1
ATOM 2108 C C . PHE A 1 258 ? -2.802 -4.517 23.006 1.00 97.56 258 PHE A C 1
ATOM 2110 O O . PHE A 1 258 ? -2.682 -4.079 21.865 1.00 97.56 258 PHE A O 1
ATOM 2117 N N . LEU A 1 259 ? -1.797 -5.096 23.673 1.00 97.31 259 LEU A N 1
ATOM 2118 C CA . LEU A 1 259 ? -0.464 -5.253 23.104 1.00 97.31 259 LEU A CA 1
ATOM 2119 C C . LEU A 1 259 ? -0.503 -6.103 21.831 1.00 97.31 259 LEU A C 1
ATOM 2121 O O . LEU A 1 259 ? 0.162 -5.751 20.867 1.00 97.31 259 LEU A O 1
ATOM 2125 N N . VAL A 1 260 ? -1.301 -7.173 21.785 1.00 95.31 260 VAL A N 1
ATOM 2126 C CA . VAL A 1 260 ? -1.437 -8.002 20.575 1.00 95.31 260 VAL A CA 1
ATOM 2127 C C . VAL A 1 260 ? -2.001 -7.189 19.406 1.00 95.31 260 VAL A C 1
ATOM 2129 O O . VAL A 1 260 ? -1.406 -7.184 18.328 1.00 95.31 260 VAL A O 1
ATOM 2132 N N . ASN A 1 261 ? -3.100 -6.454 19.612 1.00 97.31 261 ASN A N 1
ATOM 2133 C CA . ASN A 1 261 ? -3.687 -5.627 18.549 1.00 97.31 261 ASN A CA 1
ATOM 2134 C C . ASN A 1 261 ? -2.776 -4.451 18.157 1.00 97.31 261 ASN A C 1
ATOM 2136 O O . ASN A 1 261 ? -2.670 -4.108 16.983 1.00 97.31 261 ASN A O 1
ATOM 2140 N N . PHE A 1 262 ? -2.078 -3.860 19.130 1.00 97.94 262 PHE A N 1
ATOM 2141 C CA . PHE A 1 262 ? -1.093 -2.811 18.890 1.00 97.94 262 PHE A CA 1
ATOM 2142 C C . PHE A 1 262 ? 0.089 -3.318 18.067 1.00 97.94 262 PHE A C 1
ATOM 2144 O O . PHE A 1 262 ? 0.503 -2.635 17.140 1.00 97.94 262 PHE A O 1
ATOM 2151 N N . LEU A 1 263 ? 0.620 -4.509 18.361 1.00 97.00 263 LEU A N 1
ATOM 2152 C CA . LEU A 1 263 ? 1.699 -5.102 17.571 1.00 97.00 263 LEU A CA 1
ATOM 2153 C C . LEU A 1 263 ? 1.239 -5.363 16.136 1.00 97.00 263 LEU A C 1
ATOM 2155 O O . LEU A 1 263 ? 1.985 -5.060 15.211 1.00 97.00 263 LEU A O 1
ATOM 2159 N N . LEU A 1 264 ? 0.008 -5.848 15.938 1.00 95.50 264 LEU A N 1
ATOM 2160 C CA . LEU A 1 264 ? -0.562 -5.988 14.599 1.00 95.50 264 LEU A CA 1
ATOM 2161 C C . LEU A 1 264 ? -0.602 -4.634 13.875 1.00 95.50 264 LEU A C 1
ATOM 2163 O O . LEU A 1 264 ? -0.045 -4.525 12.786 1.00 95.50 264 LEU A O 1
ATOM 2167 N N . PHE A 1 265 ? -1.172 -3.598 14.499 1.00 97.56 265 PHE A N 1
ATOM 2168 C CA . PHE A 1 265 ? -1.219 -2.233 13.957 1.00 97.56 265 PHE A CA 1
ATOM 2169 C C . PHE A 1 265 ? 0.178 -1.673 13.643 1.00 97.56 265 PHE A C 1
ATOM 2171 O O . PHE A 1 265 ? 0.411 -1.106 12.579 1.00 97.56 265 PHE A O 1
ATOM 2178 N N . PHE A 1 266 ? 1.129 -1.862 14.557 1.00 96.75 266 PHE A N 1
ATOM 2179 C CA . PHE A 1 266 ? 2.493 -1.367 14.434 1.00 96.75 266 PHE A CA 1
ATOM 2180 C C . PHE A 1 266 ? 3.241 -2.051 13.290 1.00 96.75 266 PHE A C 1
ATOM 2182 O O . PHE A 1 266 ? 3.827 -1.365 12.456 1.00 96.75 266 PHE A O 1
ATOM 2189 N N . PHE A 1 267 ? 3.206 -3.385 13.215 1.00 95.62 267 PHE A N 1
ATOM 2190 C CA . PHE A 1 267 ? 3.946 -4.126 12.194 1.00 95.62 267 PHE A CA 1
ATOM 2191 C C . PHE A 1 267 ? 3.351 -3.972 10.794 1.00 95.62 267 PHE A C 1
ATOM 2193 O O . PHE A 1 267 ? 4.102 -3.928 9.826 1.00 95.62 267 PHE A O 1
ATOM 2200 N N . THR A 1 268 ? 2.028 -3.847 10.687 1.00 94.69 268 THR A N 1
ATOM 2201 C CA . THR A 1 268 ? 1.328 -3.686 9.399 1.00 94.69 268 THR A CA 1
ATOM 2202 C C . THR A 1 268 ? 1.138 -2.227 8.974 1.00 94.69 268 THR A C 1
ATOM 2204 O O . THR A 1 268 ? 0.602 -1.975 7.901 1.00 94.69 268 THR A O 1
ATOM 2207 N N . GLY A 1 269 ? 1.572 -1.270 9.800 1.00 94.38 269 GLY A N 1
ATOM 2208 C CA . GLY A 1 269 ? 1.472 0.165 9.534 1.00 94.38 269 GLY A CA 1
ATOM 2209 C C . GLY A 1 269 ? 2.824 0.860 9.612 1.00 94.38 269 GLY A C 1
ATOM 2210 O O . GLY A 1 269 ? 3.410 1.206 8.598 1.00 94.38 269 GLY A O 1
ATOM 2211 N N . PHE A 1 270 ? 3.365 1.042 10.816 1.00 92.12 270 PHE A N 1
ATOM 2212 C CA . PHE A 1 270 ? 4.622 1.775 11.002 1.00 92.12 270 PHE A CA 1
ATOM 2213 C C . PHE A 1 270 ? 5.854 0.990 10.528 1.00 92.12 270 PHE A C 1
ATOM 2215 O O . PHE A 1 270 ? 6.679 1.501 9.774 1.00 92.12 270 PHE A O 1
ATOM 2222 N N . ALA A 1 271 ? 5.999 -0.264 10.962 1.00 94.12 271 ALA A N 1
ATOM 2223 C CA . ALA A 1 271 ? 7.210 -1.039 10.690 1.00 94.12 271 ALA A CA 1
ATOM 2224 C C . ALA A 1 271 ? 7.331 -1.430 9.211 1.00 94.12 271 ALA A C 1
ATOM 2226 O O . ALA A 1 271 ? 8.444 -1.496 8.685 1.00 94.12 271 ALA A O 1
ATOM 2227 N N . ILE A 1 272 ? 6.201 -1.651 8.527 1.00 92.94 272 ILE A N 1
ATOM 2228 C CA . ILE A 1 272 ? 6.207 -2.003 7.104 1.00 92.94 272 ILE A CA 1
ATOM 2229 C C . ILE A 1 272 ? 6.799 -0.876 6.246 1.00 92.94 272 ILE A C 1
ATOM 2231 O O . ILE A 1 272 ? 7.427 -1.166 5.239 1.00 92.94 272 ILE A O 1
ATOM 2235 N N . ILE A 1 273 ? 6.708 0.392 6.664 1.00 92.88 273 ILE A N 1
ATOM 2236 C CA . ILE A 1 273 ? 7.319 1.533 5.956 1.00 92.88 273 ILE A CA 1
ATOM 2237 C C . ILE A 1 273 ? 8.845 1.415 5.950 1.00 92.88 273 ILE A C 1
ATOM 2239 O O . ILE A 1 273 ? 9.486 1.612 4.920 1.00 92.88 273 ILE A O 1
ATOM 2243 N N . ILE A 1 274 ? 9.428 1.046 7.096 1.00 93.06 274 ILE A N 1
ATOM 2244 C CA . ILE A 1 274 ? 10.875 0.832 7.221 1.00 93.06 274 ILE A CA 1
ATOM 2245 C C . ILE A 1 274 ? 11.311 -0.310 6.305 1.00 93.06 274 ILE A C 1
ATOM 2247 O O . ILE A 1 274 ? 12.331 -0.186 5.627 1.00 93.06 274 ILE A O 1
ATOM 2251 N N . TYR A 1 275 ? 10.524 -1.391 6.285 1.00 92.00 275 TYR A N 1
ATOM 2252 C CA . TYR A 1 275 ? 10.782 -2.560 5.452 1.00 92.00 275 TYR A CA 1
ATOM 2253 C C . TYR A 1 275 ? 10.651 -2.251 3.963 1.00 92.00 275 TYR A C 1
ATOM 2255 O O . TYR A 1 275 ? 11.521 -2.648 3.209 1.00 92.00 275 TYR A O 1
ATOM 2263 N N . LEU A 1 276 ? 9.605 -1.545 3.530 1.00 90.81 276 LEU A N 1
ATOM 2264 C CA . LEU A 1 276 ? 9.387 -1.242 2.114 1.00 90.81 276 LEU A CA 1
ATOM 2265 C C . LEU A 1 276 ? 10.379 -0.216 1.564 1.00 90.81 276 LEU A C 1
ATOM 2267 O O . LEU A 1 276 ? 10.539 -0.167 0.350 1.00 90.81 276 LEU A O 1
ATOM 2271 N N . ASN A 1 277 ? 10.958 0.620 2.439 1.00 92.81 277 ASN A N 1
ATOM 2272 C CA . ASN A 1 277 ? 11.865 1.722 2.116 1.00 92.81 277 ASN A CA 1
ATOM 2273 C C . ASN A 1 277 ? 11.540 2.405 0.777 1.00 92.81 277 ASN A C 1
ATOM 2275 O O . ASN A 1 277 ? 12.378 2.489 -0.121 1.00 92.81 277 ASN A O 1
ATOM 2279 N N . GLN A 1 278 ? 10.280 2.825 0.633 1.00 89.19 278 GLN A N 1
ATOM 2280 C CA . GLN A 1 278 ? 9.724 3.238 -0.651 1.00 89.19 278 GLN A CA 1
ATOM 2281 C C . GLN A 1 278 ? 10.538 4.400 -1.237 1.00 89.19 278 GLN A C 1
ATOM 2283 O O . GLN A 1 278 ? 10.718 5.409 -0.536 1.00 89.19 278 GLN A O 1
ATOM 2288 N N . PRO A 1 279 ? 11.001 4.283 -2.495 1.00 88.50 279 PRO A N 1
ATOM 2289 C CA . PRO A 1 279 ? 11.688 5.377 -3.154 1.00 88.50 279 PRO A CA 1
ATOM 2290 C C . PRO A 1 279 ? 10.714 6.512 -3.479 1.00 88.50 279 PRO A C 1
ATOM 2292 O O . PRO A 1 279 ? 9.490 6.356 -3.390 1.00 88.50 279 PRO A O 1
ATOM 2295 N N . GLY A 1 280 ? 11.265 7.669 -3.828 1.00 86.00 280 GLY A N 1
ATOM 2296 C CA . GLY A 1 280 ? 10.490 8.865 -4.156 1.00 86.00 280 GLY A CA 1
ATOM 2297 C C . GLY A 1 280 ? 9.671 8.719 -5.433 1.00 86.00 280 GLY A C 1
ATOM 2298 O O . GLY A 1 280 ? 9.865 7.775 -6.193 1.00 86.00 280 GLY A O 1
ATOM 2299 N N . ASN A 1 281 ? 8.780 9.677 -5.706 1.00 83.19 281 ASN A N 1
ATOM 2300 C CA . ASN A 1 281 ? 8.055 9.763 -6.983 1.00 83.19 281 ASN A CA 1
ATOM 2301 C C . ASN A 1 281 ? 7.365 8.441 -7.401 1.00 83.19 281 ASN A C 1
ATOM 2303 O O . ASN A 1 281 ? 7.523 7.958 -8.523 1.00 83.19 281 ASN A O 1
ATOM 2307 N N . GLN A 1 282 ? 6.631 7.809 -6.479 1.00 85.25 282 GLN A N 1
ATOM 2308 C CA . GLN A 1 282 ? 5.881 6.593 -6.802 1.00 85.25 282 GLN A CA 1
ATOM 2309 C C . GLN A 1 282 ? 4.877 6.860 -7.940 1.00 85.25 282 GLN A C 1
ATOM 2311 O O . GLN A 1 282 ? 4.164 7.860 -7.883 1.00 85.25 282 GLN A O 1
ATOM 2316 N N . PRO A 1 283 ? 4.740 5.959 -8.932 1.00 80.19 283 PRO A N 1
ATOM 2317 C CA . PRO A 1 283 ? 3.882 6.185 -10.103 1.00 80.19 283 PRO A CA 1
ATOM 2318 C C . PRO A 1 283 ? 2.379 6.122 -9.793 1.00 80.19 283 PRO A C 1
ATOM 2320 O O . PRO A 1 283 ? 1.554 6.391 -10.659 1.00 80.19 283 PRO A O 1
ATOM 2323 N N . ARG A 1 284 ? 2.024 5.669 -8.587 1.00 84.88 284 ARG A N 1
ATOM 2324 C CA . ARG A 1 284 ? 0.655 5.565 -8.084 1.00 84.88 284 ARG A CA 1
ATOM 2325 C C . ARG A 1 284 ? 0.658 5.435 -6.568 1.00 84.88 284 ARG A C 1
ATOM 2327 O O . ARG A 1 284 ? 1.675 5.066 -5.975 1.00 84.88 284 ARG A O 1
ATOM 2334 N N . GLU A 1 285 ? -0.515 5.627 -5.980 1.00 85.50 285 GLU A N 1
ATOM 2335 C CA . GLU A 1 285 ? -0.741 5.398 -4.556 1.00 85.50 285 GLU A CA 1
ATOM 2336 C C . GLU A 1 285 ? -0.489 3.931 -4.151 1.00 85.50 285 GLU A C 1
ATOM 2338 O O . GLU A 1 285 ? -0.692 2.990 -4.936 1.00 85.50 285 GLU A O 1
ATOM 2343 N N . ARG A 1 286 ? -0.021 3.733 -2.910 1.00 86.75 286 ARG A N 1
ATOM 2344 C CA . ARG A 1 286 ? 0.290 2.410 -2.329 1.00 86.75 286 ARG A CA 1
ATOM 2345 C C . ARG A 1 286 ? -0.396 2.137 -0.991 1.00 86.75 286 ARG A C 1
ATOM 2347 O O . ARG A 1 286 ? 0.113 1.374 -0.172 1.00 86.75 286 ARG A O 1
ATOM 2354 N N . ASP A 1 287 ? -1.569 2.718 -0.801 1.00 84.88 287 ASP A N 1
ATOM 2355 C CA . ASP A 1 287 ? -2.454 2.512 0.349 1.00 84.88 287 ASP A CA 1
ATOM 2356 C C . ASP A 1 287 ? -2.701 1.027 0.695 1.00 84.88 287 ASP A C 1
ATOM 2358 O O . ASP A 1 287 ? -2.718 0.656 1.871 1.00 84.88 287 ASP A O 1
ATOM 2362 N N . TYR A 1 288 ? -2.786 0.151 -0.314 1.00 88.44 288 TYR A N 1
ATOM 2363 C CA . TYR A 1 288 ? -2.965 -1.299 -0.148 1.00 88.44 288 TYR A CA 1
ATOM 2364 C C . TYR A 1 288 ? -1.897 -1.972 0.731 1.00 88.44 288 TYR A C 1
ATOM 2366 O O . TYR A 1 288 ? -2.174 -2.998 1.352 1.00 88.44 288 TYR A O 1
ATOM 2374 N N . ALA A 1 289 ? -0.689 -1.405 0.825 1.00 90.38 289 ALA A N 1
ATOM 2375 C CA . ALA A 1 289 ? 0.374 -1.941 1.673 1.00 90.38 289 ALA A CA 1
ATOM 2376 C C . ALA A 1 289 ? 0.068 -1.817 3.179 1.00 90.38 289 ALA A C 1
ATOM 2378 O O . ALA A 1 289 ? 0.666 -2.532 3.984 1.00 90.38 289 ALA A O 1
ATOM 2379 N N . TYR A 1 290 ? -0.867 -0.939 3.557 1.00 93.12 290 TYR A N 1
ATOM 2380 C CA . TYR A 1 290 ? -1.160 -0.579 4.948 1.00 93.12 290 TYR A CA 1
ATOM 2381 C C . TYR A 1 290 ? -2.523 -1.072 5.439 1.00 93.12 290 TYR A C 1
ATOM 2383 O O . TYR A 1 290 ? -2.878 -0.863 6.596 1.00 93.12 290 TYR A O 1
ATOM 2391 N N . VAL A 1 291 ? -3.282 -1.779 4.597 1.00 93.75 291 VAL A N 1
ATOM 2392 C CA . VAL A 1 291 ? -4.640 -2.260 4.916 1.00 93.75 291 VAL A CA 1
ATOM 2393 C C . VAL A 1 291 ? -4.677 -3.099 6.199 1.00 93.75 291 VAL A C 1
ATOM 2395 O O . VAL A 1 291 ? -5.644 -3.042 6.959 1.00 93.75 291 VAL A O 1
ATOM 2398 N N . GLY A 1 292 ? -3.597 -3.828 6.502 1.00 94.81 292 GLY A N 1
ATOM 2399 C CA . GLY A 1 292 ? -3.473 -4.565 7.761 1.00 94.81 292 GLY A CA 1
ATOM 2400 C C . GLY A 1 292 ? -3.592 -3.670 9.002 1.00 94.81 292 GLY A C 1
ATOM 2401 O O . GLY A 1 292 ? -4.253 -4.060 9.970 1.00 94.81 292 GLY A O 1
ATOM 2402 N N . SER A 1 293 ? -3.033 -2.455 8.971 1.00 96.88 293 SER A N 1
ATOM 2403 C CA . SER A 1 293 ? -3.135 -1.531 10.103 1.00 96.88 293 SER A CA 1
ATOM 2404 C C . SER A 1 293 ? -4.531 -0.921 10.188 1.00 96.88 293 SER A C 1
ATOM 2406 O O . SER A 1 293 ? -5.037 -0.702 11.289 1.00 96.88 293 SER A O 1
ATOM 2408 N N . PHE A 1 294 ? -5.205 -0.736 9.052 1.00 96.19 294 PHE A N 1
ATOM 2409 C CA . PHE A 1 294 ? -6.579 -0.235 9.012 1.00 96.19 294 PHE A CA 1
ATOM 2410 C C . PHE A 1 294 ? -7.537 -1.242 9.655 1.00 96.19 294 PHE A C 1
ATOM 2412 O O . PHE A 1 294 ? -8.363 -0.859 10.484 1.00 96.19 294 PHE A O 1
ATOM 2419 N N . TYR A 1 295 ? -7.363 -2.541 9.384 1.00 95.81 295 TYR A N 1
ATOM 2420 C CA . TYR A 1 295 ? -8.111 -3.595 10.073 1.00 95.81 295 TYR A CA 1
ATOM 2421 C C . TYR A 1 295 ? -7.834 -3.623 11.577 1.00 95.81 295 TYR A C 1
ATOM 2423 O O . TYR A 1 295 ? -8.772 -3.711 12.372 1.00 95.81 295 TYR A O 1
ATOM 2431 N N . ALA A 1 296 ? -6.571 -3.497 11.990 1.00 97.25 296 ALA A N 1
ATOM 2432 C CA . ALA A 1 296 ? -6.226 -3.434 13.409 1.00 97.25 296 ALA A CA 1
ATOM 2433 C C . ALA A 1 296 ? -6.857 -2.210 14.103 1.00 97.25 296 ALA A C 1
ATOM 2435 O O . ALA A 1 296 ? -7.306 -2.307 15.248 1.00 97.25 296 ALA A O 1
ATOM 2436 N N . PHE A 1 297 ? -6.945 -1.072 13.410 1.00 98.38 297 PHE A N 1
ATOM 2437 C CA . PHE A 1 297 ? -7.603 0.128 13.921 1.00 98.38 297 PHE A CA 1
ATOM 2438 C C . PHE A 1 297 ? -9.132 -0.015 13.978 1.00 98.38 297 PHE A C 1
ATOM 2440 O O . PHE A 1 297 ? -9.750 0.408 14.957 1.00 98.38 297 PHE A O 1
ATOM 2447 N N . ALA A 1 298 ? -9.749 -0.694 13.006 1.00 97.50 298 ALA A N 1
ATOM 2448 C CA . ALA A 1 298 ? -11.185 -0.982 12.999 1.00 97.50 298 ALA A CA 1
ATOM 2449 C C . ALA A 1 298 ? -11.632 -1.820 14.213 1.00 97.50 298 ALA A C 1
ATOM 2451 O O . ALA A 1 298 ? -12.720 -1.602 14.751 1.00 97.50 298 ALA A O 1
ATOM 2452 N N . VAL A 1 299 ? -10.773 -2.717 14.717 1.00 97.62 299 VAL A N 1
ATOM 2453 C CA . VAL A 1 299 ? -11.015 -3.421 15.991 1.00 97.62 299 VAL A CA 1
ATOM 2454 C C . VAL A 1 299 ? -11.174 -2.424 17.140 1.00 97.62 299 VAL A C 1
ATOM 2456 O O . VAL A 1 299 ? -12.094 -2.556 17.950 1.00 97.62 299 VAL A O 1
ATOM 2459 N N . TRP A 1 300 ? -10.324 -1.395 17.210 1.00 98.56 300 TRP A N 1
ATOM 2460 C CA . TRP A 1 300 ? -10.474 -0.350 18.221 1.00 98.56 300 TRP A CA 1
ATOM 2461 C C . TRP A 1 300 ? -11.729 0.490 17.996 1.00 98.56 300 TRP A C 1
ATOM 2463 O O . TRP A 1 300 ? -12.415 0.761 18.971 1.00 98.56 300 TRP A O 1
ATOM 2473 N N . ILE A 1 301 ? -12.108 0.822 16.761 1.00 98.44 301 ILE A N 1
ATOM 2474 C CA . ILE A 1 301 ? -13.390 1.502 16.492 1.00 98.44 301 ILE A CA 1
ATOM 2475 C C . ILE A 1 301 ? -14.561 0.712 17.104 1.00 98.44 301 ILE A C 1
ATOM 2477 O O . ILE A 1 301 ? -15.372 1.277 17.840 1.00 98.44 301 ILE A O 1
ATOM 2481 N N . GLY A 1 302 ? -14.607 -0.608 16.892 1.00 97.44 302 GLY A N 1
ATOM 2482 C CA . GLY A 1 302 ? -15.626 -1.476 17.492 1.00 97.44 302 GLY A CA 1
ATOM 2483 C C . GLY A 1 302 ? -15.589 -1.481 19.026 1.00 97.44 302 GLY A C 1
ATOM 2484 O O . GLY A 1 302 ? -16.623 -1.347 19.681 1.00 97.44 302 GLY A O 1
ATOM 2485 N N . LEU A 1 303 ? -14.396 -1.564 19.621 1.00 97.75 303 LEU A N 1
ATOM 2486 C CA . LEU A 1 303 ? -14.226 -1.473 21.077 1.00 97.75 303 LEU A CA 1
ATOM 2487 C C . LEU A 1 303 ? -14.588 -0.087 21.634 1.00 97.75 303 LEU A C 1
ATOM 2489 O O . LEU A 1 303 ? -14.988 0.016 22.792 1.00 97.75 303 LEU A O 1
ATOM 2493 N N . GLY A 1 304 ? -14.501 0.971 20.827 1.00 98.00 304 GLY A N 1
ATOM 2494 C CA . GLY A 1 304 ? -14.894 2.323 21.211 1.00 98.00 304 GLY A CA 1
ATOM 2495 C C . GLY A 1 304 ? -16.375 2.427 21.568 1.00 98.00 304 GLY A C 1
ATOM 2496 O O . GLY A 1 304 ? -16.732 3.117 22.526 1.00 98.00 304 GLY A O 1
ATOM 2497 N N . VAL A 1 305 ? -17.226 1.650 20.890 1.00 98.06 305 VAL A N 1
ATOM 2498 C CA . VAL A 1 305 ? -18.667 1.553 21.180 1.00 98.06 305 VAL A CA 1
ATOM 2499 C C . VAL A 1 305 ? -18.915 1.110 22.626 1.00 98.06 305 VAL A C 1
ATOM 2501 O O . VAL A 1 305 ? -19.840 1.597 23.278 1.00 98.06 305 VAL A O 1
ATOM 2504 N N . MET A 1 306 ? -18.055 0.245 23.172 1.00 96.94 306 MET A N 1
ATOM 2505 C CA . MET A 1 306 ? -18.181 -0.240 24.549 1.00 96.94 306 MET A CA 1
ATOM 2506 C C . MET A 1 306 ? -17.966 0.877 25.574 1.00 96.94 306 MET A C 1
ATOM 2508 O O . MET A 1 306 ? -18.704 0.948 26.557 1.00 96.94 306 MET A O 1
ATOM 2512 N N . LEU A 1 307 ? -17.010 1.783 25.342 1.00 96.69 307 LEU A N 1
ATOM 2513 C CA . LEU A 1 307 ? -16.794 2.915 26.248 1.00 96.69 307 LEU A CA 1
ATOM 2514 C C . LEU A 1 307 ? -17.895 3.971 26.117 1.00 96.69 307 LEU A C 1
ATOM 2516 O O . LEU A 1 307 ? -18.336 4.520 27.125 1.00 96.69 307 LEU A O 1
ATOM 2520 N N . VAL A 1 308 ? -18.393 4.210 24.900 1.00 97.25 308 VAL A N 1
ATOM 2521 C CA . VAL A 1 308 ? -19.563 5.078 24.680 1.00 97.25 308 VAL A CA 1
ATOM 2522 C C . VAL A 1 308 ? -20.776 4.539 25.439 1.00 97.25 308 VAL A C 1
ATOM 2524 O O . VAL A 1 308 ? -21.455 5.292 26.138 1.00 97.25 308 VAL A O 1
ATOM 2527 N N . LYS A 1 309 ? -21.008 3.222 25.390 1.00 96.69 309 LYS A N 1
ATOM 2528 C CA . LYS A 1 309 ? -22.047 2.553 26.181 1.00 96.69 309 LYS A CA 1
ATOM 2529 C C . LYS A 1 309 ? -21.877 2.805 27.681 1.00 96.69 309 LYS A C 1
ATOM 2531 O O . LYS A 1 309 ? -22.859 3.129 28.345 1.00 96.69 309 LYS A O 1
ATOM 2536 N N . GLU A 1 310 ? -20.664 2.691 28.225 1.00 95.25 310 GLU A N 1
ATOM 2537 C CA . GLU A 1 310 ? -20.397 2.945 29.653 1.00 95.25 310 GLU A CA 1
ATOM 2538 C C . GLU A 1 310 ? -20.636 4.408 30.057 1.00 95.25 310 GLU A C 1
ATOM 2540 O O . GLU A 1 310 ? -21.062 4.691 31.179 1.00 95.25 310 GLU A O 1
ATOM 2545 N N . TRP A 1 311 ? -20.392 5.363 29.159 1.00 95.62 311 TRP A N 1
ATOM 2546 C CA . TRP A 1 311 ? -20.752 6.760 29.403 1.00 95.62 311 TRP A CA 1
ATOM 2547 C C . TRP A 1 311 ? -22.267 6.960 29.411 1.00 95.62 311 TRP A C 1
ATOM 2549 O O . TRP A 1 311 ? -22.786 7.640 30.298 1.00 95.62 311 TRP A O 1
ATOM 2559 N N . LEU A 1 312 ? -22.979 6.317 28.484 1.00 95.31 312 LEU A N 1
ATOM 2560 C CA . LEU A 1 312 ? -24.438 6.379 28.390 1.00 95.31 312 LEU A CA 1
ATOM 2561 C C . LEU A 1 312 ? -25.150 5.647 29.533 1.00 95.31 312 LEU A C 1
ATOM 2563 O O . LEU A 1 312 ? -26.244 6.058 29.915 1.00 95.31 312 LEU A O 1
ATOM 2567 N N . ASP A 1 313 ? -24.529 4.634 30.147 1.00 94.56 313 ASP A N 1
ATOM 2568 C CA . ASP A 1 313 ? -25.049 3.979 31.359 1.00 94.56 313 ASP A CA 1
ATOM 2569 C C . ASP A 1 313 ? -25.321 4.973 32.500 1.00 94.56 313 ASP A C 1
ATOM 2571 O O . ASP A 1 313 ? -26.168 4.714 33.357 1.00 94.56 313 ASP A O 1
ATOM 2575 N N . LYS A 1 314 ? -24.622 6.115 32.527 1.00 91.75 314 LYS A N 1
ATOM 2576 C CA . LYS A 1 314 ? -24.841 7.161 33.536 1.00 91.75 314 LYS A CA 1
ATOM 2577 C C . LYS A 1 314 ? -26.167 7.900 33.345 1.00 91.75 314 LYS A C 1
ATOM 2579 O O . LYS A 1 314 ? -26.719 8.377 34.330 1.00 91.75 314 LYS A O 1
ATOM 2584 N N . ALA A 1 315 ? -26.667 7.984 32.112 1.00 88.06 315 ALA A N 1
ATOM 2585 C CA . ALA A 1 315 ? -27.861 8.750 31.755 1.00 88.06 315 ALA A CA 1
ATOM 2586 C C . ALA A 1 315 ? -29.082 7.867 31.439 1.00 88.06 315 ALA A C 1
ATOM 2588 O O . ALA A 1 315 ? -30.202 8.235 31.776 1.00 88.06 315 ALA A O 1
ATOM 2589 N N . ALA A 1 316 ? -28.884 6.699 30.818 1.00 81.31 316 ALA A N 1
ATOM 2590 C CA . ALA A 1 316 ? -29.958 5.845 30.308 1.00 81.31 316 ALA A CA 1
ATOM 2591 C C . ALA A 1 316 ? -29.674 4.355 30.568 1.00 81.31 316 ALA A C 1
ATOM 2593 O O . ALA A 1 316 ? -29.375 3.576 29.657 1.00 81.31 316 ALA A O 1
ATOM 2594 N N . LYS A 1 317 ? -29.767 3.941 31.838 1.00 83.75 317 LYS A N 1
ATOM 2595 C CA . LYS A 1 317 ? -29.576 2.538 32.242 1.00 83.75 317 LYS A CA 1
ATOM 2596 C C . LYS A 1 317 ? -30.564 1.616 31.515 1.00 83.75 317 LYS A C 1
ATOM 2598 O O . LYS A 1 317 ? -31.758 1.887 31.476 1.00 83.75 317 LYS A O 1
ATOM 2603 N N . GLY A 1 318 ? -30.061 0.515 30.955 1.00 87.56 318 GLY A N 1
ATOM 2604 C CA . GLY A 1 318 ? -30.853 -0.508 30.255 1.00 87.56 318 GLY A CA 1
ATOM 2605 C C . GLY A 1 318 ? -30.998 -0.281 28.746 1.00 87.56 318 GLY A C 1
ATOM 2606 O O . GLY A 1 318 ? -30.905 -1.241 27.987 1.00 87.56 318 GLY A O 1
ATOM 2607 N N . ALA A 1 319 ? -31.135 0.971 28.297 1.00 92.81 319 ALA A N 1
ATOM 2608 C CA . ALA A 1 319 ? -31.176 1.313 26.869 1.00 92.81 319 ALA A CA 1
ATOM 2609 C C . ALA A 1 319 ? -29.785 1.608 26.273 1.00 92.81 319 ALA A C 1
ATOM 2611 O O . ALA A 1 319 ? -29.607 1.539 25.056 1.00 92.81 319 ALA A O 1
ATOM 2612 N N . SER A 1 320 ? -28.793 1.904 27.119 1.00 93.56 320 SER A N 1
ATOM 2613 C CA . SER A 1 320 ? -27.436 2.298 26.722 1.00 93.56 320 SER A CA 1
ATOM 2614 C C . SER A 1 320 ? -26.752 1.408 25.674 1.00 93.56 320 SER A C 1
ATOM 2616 O O . SER A 1 320 ? -26.091 1.993 24.816 1.00 93.56 320 SER A O 1
ATOM 2618 N N . PRO A 1 321 ? -26.888 0.059 25.637 1.00 94.19 321 PRO A N 1
ATOM 2619 C CA . PRO A 1 321 ? -26.214 -0.734 24.609 1.00 94.19 321 PRO A CA 1
ATOM 2620 C C . PRO A 1 321 ? -26.807 -0.477 23.223 1.00 94.19 321 PRO A C 1
ATOM 2622 O O . PRO A 1 321 ? -26.066 -0.328 22.256 1.00 94.19 321 PRO A O 1
ATOM 2625 N N . TYR A 1 322 ? -28.136 -0.366 23.138 1.00 95.50 322 TYR A N 1
ATOM 2626 C CA . TYR A 1 322 ? -28.846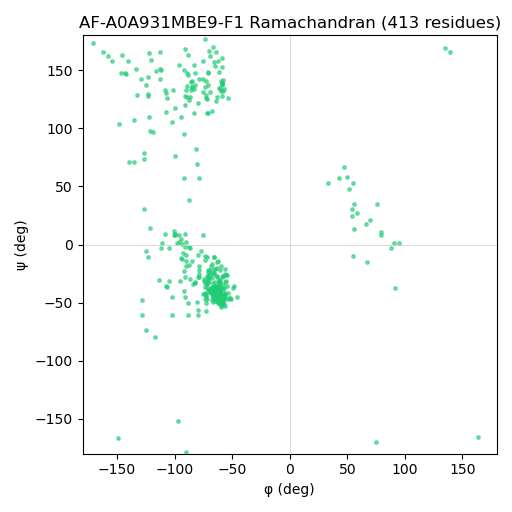 -0.103 21.887 1.00 95.50 322 TYR A CA 1
ATOM 2627 C C . TYR A 1 322 ? -28.605 1.326 21.401 1.00 95.50 322 TYR A C 1
ATOM 2629 O O . TYR A 1 322 ? -28.364 1.537 20.216 1.00 95.50 322 TYR A O 1
ATOM 2637 N N . VAL A 1 323 ? -28.612 2.299 22.320 1.00 96.25 323 VAL A N 1
ATOM 2638 C CA . VAL A 1 323 ? -28.336 3.705 21.991 1.00 96.25 323 VAL A CA 1
ATOM 2639 C C . VAL A 1 323 ? -26.889 3.881 21.531 1.00 96.25 323 VAL A C 1
ATOM 2641 O O . VAL A 1 323 ? -26.663 4.530 20.516 1.00 96.25 323 VAL A O 1
ATOM 2644 N N . ALA A 1 324 ? -25.916 3.278 22.224 1.00 96.88 324 ALA A N 1
ATOM 2645 C CA . ALA A 1 324 ? -24.512 3.331 21.820 1.00 96.88 324 ALA A CA 1
ATOM 2646 C C . ALA A 1 324 ? -24.297 2.695 20.444 1.00 96.88 324 ALA A C 1
ATOM 2648 O O . ALA A 1 324 ? -23.674 3.310 19.584 1.00 96.88 324 ALA A O 1
ATOM 2649 N N . ALA A 1 325 ? -24.844 1.495 20.224 1.00 96.50 325 ALA A N 1
ATOM 2650 C CA . ALA A 1 325 ? -24.743 0.811 18.941 1.00 96.50 325 ALA A CA 1
ATOM 2651 C C . ALA A 1 325 ? -25.364 1.651 17.817 1.00 96.50 325 ALA A C 1
ATOM 2653 O O . ALA A 1 325 ? -24.686 1.946 16.841 1.00 96.50 325 ALA A O 1
ATOM 2654 N N . GLY A 1 326 ? -26.608 2.115 17.984 1.00 97.25 326 GLY A N 1
ATOM 2655 C CA . GLY A 1 326 ? -27.287 2.939 16.983 1.00 97.25 326 GLY A CA 1
ATOM 2656 C C . GLY A 1 326 ? -26.541 4.240 16.680 1.00 97.25 326 GLY A C 1
ATOM 2657 O O . GLY A 1 326 ? -26.287 4.541 15.516 1.00 97.25 326 GLY A O 1
ATOM 2658 N N . LEU A 1 327 ? -26.129 4.980 17.715 1.00 97.12 327 LEU A N 1
ATOM 2659 C CA . LEU A 1 327 ? -25.397 6.239 17.561 1.00 97.12 327 LEU A CA 1
ATOM 2660 C C . LEU A 1 327 ? -24.057 6.033 16.848 1.00 97.12 327 LEU A C 1
ATOM 2662 O O . LEU A 1 327 ? -23.767 6.737 15.887 1.00 97.12 327 LEU A O 1
ATOM 2666 N N . CYS A 1 328 ? -23.245 5.074 17.298 1.00 98.00 328 CYS A N 1
ATOM 2667 C CA . CYS A 1 328 ? -21.934 4.820 16.708 1.00 98.00 328 CYS A CA 1
ATOM 2668 C C . CYS A 1 328 ? -22.042 4.263 15.282 1.00 98.00 328 CYS A C 1
ATOM 2670 O O . CYS A 1 328 ? -21.244 4.648 14.432 1.00 98.00 328 CYS A O 1
ATOM 2672 N N . THR A 1 329 ? -23.030 3.406 14.994 1.00 97.94 329 THR A N 1
ATOM 2673 C CA . THR A 1 329 ? -23.276 2.897 13.636 1.00 97.94 329 THR A CA 1
ATOM 2674 C C . THR A 1 329 ? -23.678 4.020 12.680 1.00 97.94 329 THR A C 1
ATOM 2676 O O . THR A 1 329 ? -23.164 4.074 11.564 1.00 97.94 329 THR A O 1
ATOM 2679 N N . LEU A 1 330 ? -24.549 4.936 13.115 1.00 97.94 330 LEU A N 1
ATOM 2680 C CA . LEU A 1 330 ? -24.937 6.097 12.313 1.00 97.94 330 LEU A CA 1
ATOM 2681 C C . LEU A 1 330 ? -23.765 7.066 12.104 1.00 97.94 330 LEU A C 1
ATOM 2683 O O . LEU A 1 330 ? -23.543 7.534 10.992 1.00 97.94 330 LEU A O 1
ATOM 2687 N N . ALA A 1 331 ? -23.004 7.345 13.163 1.00 97.56 331 ALA A N 1
ATOM 2688 C CA . ALA A 1 331 ? -21.920 8.323 13.136 1.00 97.56 331 ALA A CA 1
ATOM 2689 C C . ALA A 1 331 ? -20.684 7.864 12.347 1.00 97.56 331 ALA A C 1
ATOM 2691 O O . ALA A 1 331 ? -19.937 8.711 11.867 1.00 97.56 331 ALA A O 1
ATOM 2692 N N . VAL A 1 332 ? -20.436 6.551 12.253 1.00 98.06 332 VAL A N 1
ATOM 2693 C CA . VAL A 1 332 ? -19.221 6.006 11.627 1.00 98.06 332 VAL A CA 1
ATOM 2694 C C . VAL A 1 332 ? -19.561 5.167 10.383 1.00 98.06 332 VAL A C 1
ATOM 2696 O O . VAL A 1 332 ? -19.471 5.734 9.298 1.00 98.06 332 VAL A O 1
ATOM 2699 N N . PRO A 1 333 ? -20.011 3.893 10.456 1.00 97.06 333 PRO A N 1
ATOM 2700 C CA . PRO A 1 333 ? -20.320 3.100 9.261 1.00 97.06 333 PRO A CA 1
ATOM 2701 C C . PRO A 1 333 ? -21.273 3.752 8.252 1.00 97.06 333 PRO A C 1
ATOM 2703 O O . PRO A 1 333 ? -21.003 3.706 7.058 1.00 97.06 333 PRO A O 1
ATOM 2706 N N . VAL A 1 334 ? -22.388 4.343 8.702 1.00 97.62 334 VAL A N 1
ATOM 2707 C CA . VAL A 1 334 ? -23.381 4.931 7.783 1.00 97.62 334 VAL A CA 1
ATOM 2708 C C . VAL A 1 334 ? -22.851 6.208 7.141 1.00 97.62 334 VAL A C 1
ATOM 2710 O O . VAL A 1 334 ? -23.062 6.403 5.950 1.00 97.62 334 VAL A O 1
ATOM 2713 N N . LEU A 1 335 ? -22.137 7.050 7.894 1.00 97.00 335 LEU A N 1
ATOM 2714 C CA . LEU A 1 335 ? -21.479 8.231 7.338 1.00 97.00 335 LEU A CA 1
ATOM 2715 C C . LEU A 1 335 ? -20.414 7.844 6.307 1.00 97.00 335 LEU A C 1
ATOM 2717 O O . LEU A 1 335 ? -20.405 8.410 5.221 1.00 97.00 335 LEU A O 1
ATOM 2721 N N . MET A 1 336 ? -19.553 6.871 6.623 1.00 95.88 336 MET A N 1
ATOM 2722 C CA . MET A 1 336 ? -18.540 6.375 5.684 1.00 95.88 336 MET A CA 1
ATOM 2723 C C . MET A 1 336 ? -19.200 5.824 4.419 1.00 95.88 336 MET A C 1
ATOM 2725 O O . MET A 1 336 ? -18.858 6.239 3.323 1.00 95.88 336 MET A O 1
ATOM 2729 N N . ALA A 1 337 ? -20.236 4.991 4.550 1.00 95.56 337 ALA A N 1
ATOM 2730 C CA . ALA A 1 337 ? -20.985 4.514 3.391 1.00 95.56 337 ALA A CA 1
ATOM 2731 C C . ALA A 1 337 ? -21.642 5.659 2.598 1.00 95.56 337 ALA A C 1
ATOM 2733 O O . ALA A 1 337 ? -21.705 5.602 1.382 1.00 95.56 337 ALA A O 1
ATOM 2734 N N . GLN A 1 338 ? -22.135 6.712 3.250 1.00 95.31 338 GLN A N 1
ATOM 2735 C CA . GLN A 1 338 ? -22.758 7.841 2.557 1.00 95.31 338 GLN A CA 1
ATOM 2736 C C . GLN A 1 338 ? -21.743 8.752 1.849 1.00 95.31 338 GLN A C 1
ATOM 2738 O O . GLN A 1 338 ? -22.109 9.376 0.856 1.00 95.31 338 GLN A O 1
ATOM 2743 N N . GLN A 1 339 ? -20.515 8.849 2.361 1.00 94.38 339 GLN A N 1
ATOM 2744 C CA . GLN A 1 339 ? -19.449 9.683 1.800 1.00 94.38 339 GLN A CA 1
ATOM 2745 C C . GLN A 1 339 ? -18.578 8.948 0.777 1.00 94.38 339 GLN A C 1
ATOM 2747 O O . GLN A 1 339 ? -18.018 9.610 -0.076 1.00 94.38 339 GLN A O 1
ATOM 2752 N N . GLU A 1 340 ? -18.439 7.625 0.877 1.00 93.62 340 GLU A N 1
ATOM 2753 C CA . GLU A 1 340 ? -17.423 6.854 0.139 1.00 93.62 340 GLU A CA 1
ATOM 2754 C C . GLU A 1 340 ? -18.028 5.771 -0.774 1.00 93.62 340 GLU A C 1
ATOM 2756 O O . GLU A 1 340 ? -17.349 4.833 -1.173 1.00 93.62 340 GLU A O 1
ATOM 2761 N N . TRP A 1 341 ? -19.331 5.773 -1.061 1.00 91.62 341 TRP A N 1
ATOM 2762 C CA . TRP A 1 341 ? -19.889 4.724 -1.935 1.00 91.62 341 TRP A CA 1
ATOM 2763 C C . TRP A 1 341 ? -19.732 5.045 -3.421 1.00 91.62 341 TRP A C 1
ATOM 2765 O O . TRP A 1 341 ? -19.564 4.145 -4.244 1.00 91.62 341 TRP A O 1
ATOM 2775 N N . ASP A 1 342 ? -19.804 6.321 -3.783 1.00 89.50 342 ASP A N 1
ATOM 2776 C CA . ASP A 1 342 ? -19.757 6.783 -5.168 1.00 89.50 342 ASP A CA 1
ATOM 2777 C C . ASP A 1 342 ? -18.335 6.821 -5.746 1.00 89.50 342 ASP A C 1
ATOM 2779 O O . ASP A 1 342 ? -18.175 6.636 -6.956 1.00 89.50 342 ASP A O 1
ATOM 2783 N N . ASP A 1 343 ? -17.308 7.002 -4.912 1.00 87.56 343 ASP A N 1
ATOM 2784 C CA . ASP A 1 343 ? -15.895 6.881 -5.297 1.00 87.56 343 ASP A CA 1
ATOM 2785 C C . ASP A 1 343 ? -15.412 5.420 -5.388 1.00 87.56 343 ASP A C 1
ATOM 2787 O O . ASP A 1 343 ? -14.470 5.112 -6.133 1.00 87.56 343 ASP A O 1
ATOM 2791 N N . HIS A 1 344 ? -16.099 4.496 -4.709 1.00 89.38 344 HIS A N 1
ATOM 2792 C CA . HIS A 1 344 ? -15.863 3.054 -4.802 1.00 89.38 344 HIS A CA 1
ATOM 2793 C C . HIS A 1 344 ? -16.604 2.384 -5.967 1.00 89.38 344 HIS A C 1
ATOM 2795 O O . HIS A 1 344 ? -16.240 1.266 -6.354 1.00 89.38 344 HIS A O 1
ATOM 2801 N N . ASP A 1 345 ? -17.585 3.053 -6.581 1.00 87.94 345 ASP A N 1
ATOM 2802 C CA . ASP A 1 345 ? -18.242 2.554 -7.787 1.00 87.94 345 ASP A CA 1
ATOM 2803 C C . ASP A 1 345 ? -17.300 2.628 -9.003 1.00 87.94 345 ASP A C 1
ATOM 2805 O O . ASP A 1 345 ? -16.914 3.691 -9.494 1.00 87.94 345 ASP A O 1
ATOM 2809 N N . ARG A 1 346 ? -16.928 1.450 -9.515 1.00 87.94 346 ARG A N 1
ATOM 2810 C CA . ARG A 1 346 ? -16.082 1.288 -10.707 1.00 87.94 346 ARG A CA 1
ATOM 2811 C C . ARG A 1 346 ? -16.854 0.776 -11.922 1.00 87.94 346 ARG A C 1
ATOM 2813 O O . ARG A 1 346 ? -16.222 0.459 -12.925 1.00 87.94 346 ARG A O 1
ATOM 2820 N N . SER A 1 347 ? -18.186 0.715 -11.861 1.00 89.19 347 SER A N 1
ATOM 2821 C CA . SER A 1 347 ? -19.041 0.157 -12.921 1.00 89.19 347 SER A CA 1
ATOM 2822 C C . SER A 1 347 ? -18.872 0.841 -14.282 1.00 89.19 347 SER A C 1
ATOM 2824 O O . SER A 1 347 ? -19.071 0.205 -15.310 1.00 89.19 347 SER A O 1
ATOM 2826 N N . GLN A 1 348 ? -18.467 2.115 -14.295 1.00 88.50 348 GLN A N 1
ATOM 2827 C CA . GLN A 1 348 ? -18.243 2.908 -15.510 1.00 88.50 348 GLN A CA 1
ATOM 2828 C C . GLN A 1 348 ? -16.762 3.017 -15.917 1.00 88.50 348 GLN A C 1
ATOM 2830 O O . GLN A 1 348 ? -16.423 3.794 -16.806 1.00 88.50 348 GLN A O 1
ATOM 2835 N N . LYS A 1 349 ? -15.840 2.279 -15.280 1.00 88.44 349 LYS A N 1
ATOM 2836 C CA . LYS A 1 349 ? -14.414 2.296 -15.658 1.00 88.44 349 LYS A CA 1
ATOM 2837 C C . LYS A 1 349 ? -14.157 1.386 -16.865 1.00 88.44 349 LYS A C 1
ATOM 2839 O O . LYS A 1 349 ? -13.515 0.349 -16.729 1.00 88.44 349 LYS A O 1
ATOM 2844 N N . THR A 1 350 ? -14.657 1.783 -18.036 1.00 91.81 350 THR A N 1
ATOM 2845 C CA . THR A 1 350 ? -14.607 0.977 -19.272 1.00 91.81 350 THR A CA 1
ATOM 2846 C C . THR A 1 350 ? -13.384 1.255 -20.147 1.00 91.81 350 THR A C 1
ATOM 2848 O O . THR A 1 350 ? -12.951 0.359 -20.860 1.00 91.81 350 THR A O 1
ATOM 2851 N N . ILE A 1 351 ? -12.758 2.434 -20.020 1.00 93.75 351 ILE A N 1
ATOM 2852 C CA . ILE A 1 351 ? -11.667 2.915 -20.898 1.00 93.75 351 ILE A CA 1
ATOM 2853 C C . ILE A 1 351 ? -10.590 1.858 -21.175 1.00 93.75 351 ILE A C 1
ATOM 2855 O O . ILE A 1 351 ? -10.165 1.711 -22.313 1.00 93.75 351 ILE A O 1
ATOM 2859 N N . ALA A 1 352 ? -10.135 1.127 -20.153 1.00 92.75 352 ALA A N 1
ATOM 2860 C CA . ALA A 1 352 ? -9.087 0.123 -20.333 1.00 92.75 352 ALA A CA 1
ATOM 2861 C C . ALA A 1 352 ? -9.539 -1.044 -21.230 1.00 92.75 352 ALA A C 1
ATOM 2863 O O . ALA A 1 352 ? -8.771 -1.499 -22.071 1.00 92.75 352 ALA A O 1
ATOM 2864 N N . LEU A 1 353 ? -10.779 -1.514 -21.057 1.00 92.12 353 LEU A N 1
ATOM 2865 C CA . LEU A 1 353 ? -11.353 -2.598 -21.854 1.00 92.12 353 LEU A CA 1
ATOM 2866 C C . LEU A 1 353 ? -11.711 -2.127 -23.267 1.00 92.12 353 LEU A C 1
ATOM 2868 O O . LEU A 1 353 ? -11.436 -2.842 -24.230 1.00 92.12 353 LEU A O 1
ATOM 2872 N N . ASP A 1 354 ? -12.290 -0.933 -23.381 1.00 95.06 354 ASP A N 1
ATOM 2873 C CA . ASP A 1 354 ? -12.678 -0.345 -24.664 1.00 95.06 354 ASP A CA 1
ATOM 2874 C C . ASP A 1 354 ? -11.430 -0.130 -25.533 1.00 95.06 354 ASP A C 1
ATOM 2876 O O . ASP A 1 354 ? -11.353 -0.647 -26.643 1.00 95.06 354 ASP A O 1
ATOM 2880 N N . LEU A 1 355 ? -10.385 0.498 -24.978 1.00 95.31 355 LEU A N 1
ATOM 2881 C CA . LEU A 1 355 ? -9.115 0.716 -25.675 1.00 95.31 355 LEU A CA 1
ATOM 2882 C C . LEU A 1 355 ? -8.443 -0.601 -26.091 1.00 95.31 355 LEU A C 1
ATOM 2884 O O . LEU A 1 355 ? -7.884 -0.698 -27.182 1.00 95.31 355 LEU A O 1
ATOM 2888 N N . ALA A 1 356 ? -8.492 -1.623 -25.232 1.00 96.00 356 ALA A N 1
ATOM 2889 C CA . ALA A 1 356 ? -7.950 -2.938 -25.552 1.00 96.00 356 ALA A CA 1
ATOM 2890 C C . ALA A 1 356 ? -8.687 -3.595 -26.725 1.00 96.00 356 ALA A C 1
ATOM 2892 O O . ALA A 1 356 ? -8.057 -4.132 -27.636 1.00 96.00 356 ALA A O 1
ATOM 2893 N N . THR A 1 357 ? -10.018 -3.531 -26.707 1.00 96.44 357 THR A N 1
ATOM 2894 C CA . THR A 1 357 ? -10.872 -4.064 -27.773 1.00 96.44 357 THR A CA 1
ATOM 2895 C C . THR A 1 357 ? -10.598 -3.330 -29.082 1.00 96.44 357 THR A C 1
ATOM 2897 O O . THR A 1 357 ? -10.311 -3.981 -30.084 1.00 96.44 357 THR A O 1
ATOM 2900 N N . ASP A 1 358 ? -10.548 -1.996 -29.053 1.00 96.19 358 ASP A N 1
ATOM 2901 C CA . ASP A 1 358 ? -10.266 -1.164 -30.224 1.00 96.19 358 ASP A CA 1
ATOM 2902 C C . ASP A 1 358 ? -8.889 -1.473 -30.837 1.00 96.19 358 ASP A C 1
ATOM 2904 O O . ASP A 1 358 ? -8.766 -1.603 -32.059 1.00 96.19 358 ASP A O 1
ATOM 2908 N N . TYR A 1 359 ? -7.845 -1.642 -30.014 1.00 95.19 359 TYR A N 1
ATOM 2909 C CA . TYR A 1 359 ? -6.514 -2.026 -30.498 1.00 95.19 359 TYR A CA 1
ATOM 2910 C C . TYR A 1 359 ? -6.508 -3.395 -31.169 1.00 95.19 359 TYR A C 1
ATOM 2912 O O . TYR A 1 359 ? -5.933 -3.548 -32.249 1.00 95.19 359 TYR A O 1
ATOM 2920 N N . LEU A 1 360 ? -7.145 -4.385 -30.548 1.00 96.69 360 LEU A N 1
ATOM 2921 C CA . LEU A 1 360 ? -7.215 -5.732 -31.097 1.00 96.69 360 LEU A CA 1
ATOM 2922 C C . LEU A 1 360 ? -8.027 -5.760 -32.397 1.00 96.69 360 LEU A C 1
ATOM 2924 O O . LEU A 1 360 ? -7.584 -6.330 -33.391 1.00 96.69 360 LEU A O 1
ATOM 2928 N N . GLU A 1 361 ? -9.201 -5.137 -32.435 1.00 96.69 361 GLU A N 1
ATOM 2929 C CA . GLU A 1 361 ? -10.071 -5.147 -33.615 1.00 96.69 361 GLU A CA 1
ATOM 2930 C C . GLU A 1 361 ? -9.480 -4.375 -34.799 1.00 96.69 361 GLU A C 1
ATOM 2932 O O . GLU A 1 361 ? -9.694 -4.774 -35.944 1.00 96.69 361 GLU A O 1
ATOM 2937 N N . SER A 1 362 ? -8.658 -3.355 -34.536 1.00 96.50 362 SER A N 1
ATOM 2938 C CA . SER A 1 362 ? -7.962 -2.575 -35.571 1.00 96.50 362 SER A CA 1
ATOM 2939 C C . SER A 1 362 ? -6.788 -3.306 -36.233 1.00 96.50 362 SER A C 1
ATOM 2941 O O . SER A 1 362 ? -6.278 -2.850 -37.256 1.00 96.50 362 SER A O 1
ATOM 2943 N N . CYS A 1 363 ? -6.321 -4.419 -35.664 1.00 97.00 363 CYS A N 1
ATOM 2944 C CA . CYS A 1 363 ? -5.207 -5.179 -36.222 1.00 97.00 363 CYS A CA 1
ATOM 2945 C C . CYS A 1 363 ? -5.646 -6.124 -37.352 1.00 97.00 363 CYS A C 1
ATOM 2947 O O . CYS A 1 363 ? -6.704 -6.758 -37.283 1.00 97.00 363 CYS A O 1
ATOM 2949 N N . ASP A 1 364 ? -4.764 -6.336 -38.331 1.00 96.81 364 ASP A N 1
ATOM 2950 C CA . ASP A 1 364 ? -4.923 -7.386 -39.342 1.00 96.81 364 ASP A CA 1
ATOM 2951 C C . ASP A 1 364 ? -5.013 -8.790 -38.711 1.00 96.81 364 ASP A C 1
ATOM 2953 O O . ASP A 1 364 ? -4.629 -9.030 -37.560 1.00 96.81 364 ASP A O 1
ATOM 2957 N N . LYS A 1 365 ? -5.544 -9.753 -39.471 1.00 95.25 365 LYS A N 1
ATOM 2958 C CA . LYS A 1 365 ? -5.663 -11.149 -39.029 1.00 95.25 365 LYS A CA 1
ATOM 2959 C C . LYS A 1 365 ? -4.287 -11.744 -38.698 1.00 95.25 365 LYS A C 1
ATOM 2961 O O . LYS A 1 365 ? -3.381 -11.676 -39.526 1.00 95.25 365 LYS A O 1
ATOM 2966 N N . ASN A 1 366 ? -4.171 -12.409 -37.545 1.00 92.88 366 ASN A N 1
ATOM 2967 C CA . ASN A 1 366 ? -2.928 -13.005 -37.029 1.00 92.88 366 ASN A CA 1
ATOM 2968 C C . ASN A 1 366 ? -1.772 -12.000 -36.827 1.00 92.88 366 ASN A C 1
ATOM 2970 O O . ASN A 1 366 ? -0.601 -12.374 -36.938 1.00 92.88 366 ASN A O 1
ATOM 2974 N N . ALA A 1 367 ? -2.076 -10.724 -36.578 1.00 95.62 367 ALA A N 1
ATOM 2975 C CA . ALA A 1 367 ? -1.051 -9.725 -36.300 1.00 95.62 367 ALA A CA 1
ATOM 2976 C C . ALA A 1 367 ? -0.248 -10.048 -35.026 1.00 95.62 367 ALA A C 1
ATOM 2978 O O . ALA A 1 367 ? -0.714 -10.746 -34.121 1.00 95.62 367 ALA A O 1
ATOM 2979 N N . VAL A 1 368 ? 0.958 -9.482 -34.943 1.00 94.25 368 VAL A N 1
ATOM 2980 C CA . VAL A 1 368 ? 1.758 -9.431 -33.715 1.00 94.25 368 VAL A CA 1
ATOM 2981 C C . VAL A 1 368 ? 1.737 -7.993 -33.210 1.00 94.25 368 VAL A C 1
ATOM 2983 O O . VAL A 1 368 ? 2.255 -7.099 -33.878 1.00 94.25 368 VAL A O 1
ATOM 2986 N N . LEU A 1 369 ? 1.124 -7.772 -32.051 1.00 94.56 369 LEU A N 1
ATOM 2987 C CA . LEU A 1 369 ? 0.989 -6.460 -31.429 1.00 94.56 369 LEU A CA 1
ATOM 2988 C C . LEU A 1 369 ? 2.049 -6.300 -30.340 1.00 94.56 369 LEU A C 1
ATOM 2990 O O . LEU A 1 369 ? 2.048 -7.043 -29.362 1.00 94.56 369 LEU A O 1
ATOM 2994 N N . PHE A 1 370 ? 2.944 -5.329 -30.508 1.00 94.75 370 PHE A N 1
ATOM 2995 C CA . PHE A 1 370 ? 3.958 -5.004 -29.509 1.00 94.75 370 PHE A CA 1
ATOM 2996 C C . PHE A 1 370 ? 3.443 -3.934 -28.546 1.00 94.75 370 PHE A C 1
ATOM 2998 O O . PHE A 1 370 ? 3.001 -2.871 -28.975 1.00 94.75 370 PHE A O 1
ATOM 3005 N N . THR A 1 371 ? 3.541 -4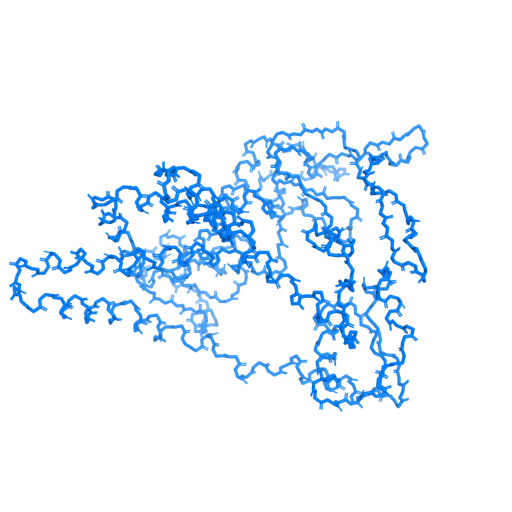.216 -27.253 1.00 94.12 371 THR A N 1
ATOM 3006 C CA . THR A 1 371 ? 3.184 -3.325 -26.142 1.00 94.12 371 THR A CA 1
ATOM 3007 C C . THR A 1 371 ? 4.385 -3.106 -25.239 1.00 94.12 371 THR A C 1
ATOM 3009 O O . THR A 1 371 ? 5.370 -3.837 -25.337 1.00 94.12 371 THR A O 1
ATOM 3012 N N . PHE A 1 372 ? 4.341 -2.104 -24.363 1.00 89.00 372 PHE A N 1
ATOM 3013 C CA . PHE A 1 372 ? 5.498 -1.736 -23.554 1.00 89.00 372 PHE A CA 1
ATOM 3014 C C . PHE A 1 372 ? 5.392 -2.136 -22.084 1.00 89.00 372 PHE A C 1
ATOM 3016 O O . PHE A 1 372 ? 6.411 -2.508 -21.514 1.00 89.00 372 PHE A O 1
ATOM 3023 N N . GLY A 1 373 ? 4.221 -2.082 -21.447 1.00 86.69 373 GLY A N 1
ATOM 3024 C CA . GLY A 1 373 ? 4.109 -2.259 -19.998 1.00 86.69 373 GLY A CA 1
ATOM 3025 C C . GLY A 1 373 ? 2.799 -2.882 -19.527 1.00 86.69 373 GLY A C 1
ATOM 3026 O O . GLY A 1 373 ? 2.032 -3.474 -20.278 1.00 86.69 373 GLY A O 1
ATOM 3027 N N . ASP A 1 374 ? 2.551 -2.792 -18.228 1.00 88.31 374 ASP A N 1
ATOM 3028 C CA . ASP A 1 374 ? 1.388 -3.436 -17.611 1.00 88.31 374 ASP A CA 1
ATOM 3029 C C . ASP A 1 374 ? 0.069 -2.770 -18.042 1.00 88.31 374 ASP A C 1
ATOM 3031 O O . ASP A 1 374 ? -0.927 -3.449 -18.294 1.00 88.31 374 ASP A O 1
ATOM 3035 N N . ASN A 1 375 ? 0.068 -1.437 -18.162 1.00 88.38 375 ASN A N 1
ATOM 3036 C CA . ASN A 1 375 ? -1.141 -0.640 -18.395 1.00 88.38 375 ASN A CA 1
ATOM 3037 C C . ASN A 1 375 ? -1.723 -0.792 -19.808 1.00 88.38 375 ASN A C 1
ATOM 3039 O O . ASN A 1 375 ? -2.930 -0.649 -19.974 1.00 88.38 375 ASN A O 1
ATOM 3043 N N . ASP A 1 376 ? -0.889 -1.057 -20.812 1.00 89.00 376 ASP A N 1
ATOM 3044 C CA . ASP A 1 376 ? -1.299 -1.305 -22.198 1.00 89.00 376 ASP A CA 1
ATOM 3045 C C . ASP A 1 376 ? -1.428 -2.805 -22.500 1.00 89.00 376 ASP A C 1
ATOM 3047 O O . ASP A 1 376 ? -2.297 -3.195 -23.271 1.00 89.00 376 ASP A O 1
ATOM 3051 N N . THR A 1 377 ? -0.633 -3.668 -21.857 1.00 93.75 377 THR A N 1
ATOM 3052 C CA . THR A 1 377 ? -0.663 -5.119 -22.116 1.00 93.75 377 THR A CA 1
ATOM 3053 C C . THR A 1 377 ? -1.800 -5.845 -21.401 1.00 93.75 377 THR A C 1
ATOM 3055 O O . THR A 1 377 ? -2.503 -6.649 -22.014 1.00 93.75 377 THR A O 1
ATOM 3058 N N . TYR A 1 378 ? -1.981 -5.631 -20.094 1.00 93.31 378 TYR A N 1
ATOM 3059 C CA . TYR A 1 378 ? -2.906 -6.459 -19.308 1.00 93.31 378 TYR A CA 1
ATOM 3060 C C . TYR A 1 378 ? -4.370 -6.329 -19.739 1.00 93.31 378 TYR A C 1
ATOM 3062 O O . TYR A 1 378 ? -5.054 -7.356 -19.762 1.00 93.31 378 TYR A O 1
ATOM 3070 N N . PRO A 1 379 ? -4.871 -5.138 -20.126 1.00 95.06 379 PRO A N 1
ATOM 3071 C CA . PRO A 1 379 ? -6.215 -5.029 -20.678 1.00 95.06 379 PRO A CA 1
ATOM 3072 C C . PRO A 1 379 ? -6.406 -5.849 -21.963 1.00 95.06 379 PRO A C 1
ATOM 3074 O O . PRO A 1 379 ? -7.449 -6.482 -22.121 1.00 95.06 379 PRO A O 1
ATOM 3077 N N . LEU A 1 380 ? -5.392 -5.914 -22.838 1.00 95.44 380 LEU A N 1
ATOM 3078 C CA . LEU A 1 380 ? -5.429 -6.734 -24.057 1.00 95.44 380 LEU A CA 1
ATOM 3079 C C . LEU A 1 380 ? -5.502 -8.220 -23.722 1.00 95.44 380 LEU A C 1
ATOM 3081 O O . LEU A 1 380 ? -6.369 -8.924 -24.231 1.00 95.44 380 LEU A O 1
ATOM 3085 N N . TRP A 1 381 ? -4.639 -8.694 -22.823 1.00 93.62 381 TRP A N 1
ATOM 3086 C CA . TRP A 1 381 ? -4.671 -10.088 -22.386 1.00 93.62 381 TRP A CA 1
ATOM 3087 C C . TRP A 1 381 ? -5.998 -10.460 -21.725 1.00 93.62 381 TRP A C 1
ATOM 3089 O O . TRP A 1 381 ? -6.518 -11.543 -21.970 1.00 93.62 381 TRP A O 1
ATOM 3099 N N . PHE A 1 382 ? -6.583 -9.564 -20.926 1.00 93.75 382 PHE A N 1
ATOM 3100 C CA . PHE A 1 382 ? -7.918 -9.777 -20.373 1.00 93.75 382 PHE A CA 1
ATOM 3101 C C . PHE A 1 382 ? -8.981 -9.885 -21.478 1.00 93.75 382 PHE A C 1
ATOM 3103 O O . PHE A 1 382 ? -9.785 -10.818 -21.463 1.00 93.75 382 PHE A O 1
ATOM 3110 N N . ALA A 1 383 ? -8.975 -8.972 -22.454 1.00 95.19 383 ALA A N 1
ATOM 3111 C CA . ALA A 1 383 ? -9.912 -9.004 -23.574 1.00 95.19 383 ALA A CA 1
ATOM 3112 C C . ALA A 1 383 ? -9.791 -10.304 -24.398 1.00 95.19 383 ALA A C 1
ATOM 3114 O O . ALA A 1 383 ? -10.803 -10.874 -24.804 1.00 95.19 383 ALA A O 1
ATOM 3115 N N . GLN A 1 384 ? -8.578 -10.827 -24.583 1.00 93.50 384 GLN A N 1
ATOM 3116 C CA . GLN A 1 384 ? -8.361 -12.095 -25.284 1.00 93.50 384 GLN A CA 1
ATOM 3117 C C . GLN A 1 384 ? -8.792 -13.307 -24.447 1.00 93.50 384 GLN A C 1
ATOM 3119 O O . GLN A 1 384 ? -9.647 -14.078 -24.876 1.00 93.50 384 GLN A O 1
ATOM 3124 N N . GLU A 1 385 ? -8.237 -13.463 -23.245 1.00 90.62 385 GLU A N 1
ATOM 3125 C CA . GLU A 1 385 ? -8.349 -14.698 -22.455 1.00 90.62 385 GLU A CA 1
ATOM 3126 C C . GLU A 1 385 ? -9.682 -14.831 -21.712 1.00 90.62 385 GLU A C 1
ATOM 3128 O O . GLU A 1 385 ? -10.138 -15.941 -21.439 1.00 90.62 385 GLU A O 1
ATOM 3133 N N . VAL A 1 386 ? -10.319 -13.709 -21.366 1.00 92.25 386 VAL A N 1
ATOM 3134 C CA . VAL A 1 386 ? -11.598 -13.709 -20.639 1.00 92.25 386 VAL A CA 1
ATOM 3135 C C . VAL A 1 386 ? -12.765 -13.419 -21.572 1.00 92.25 386 VAL A C 1
ATOM 3137 O O . VAL A 1 386 ? -13.786 -14.100 -21.498 1.00 92.25 386 VAL A O 1
ATOM 3140 N N . MET A 1 387 ? -12.627 -12.419 -22.446 1.00 93.75 387 MET A N 1
ATOM 3141 C CA . MET A 1 387 ? -13.722 -11.980 -23.320 1.00 93.75 387 MET A CA 1
ATOM 3142 C C . MET A 1 387 ? -13.709 -12.652 -24.701 1.00 93.75 387 MET A C 1
ATOM 3144 O O . MET A 1 387 ? -14.702 -12.560 -25.420 1.00 93.75 387 MET A O 1
ATOM 3148 N N . GLY A 1 388 ? -12.627 -13.343 -25.081 1.00 93.88 388 GLY A N 1
ATOM 3149 C CA . GLY A 1 388 ? -12.520 -14.022 -26.376 1.00 93.88 388 GLY A CA 1
ATOM 3150 C C . GLY A 1 388 ? -12.406 -13.073 -27.572 1.00 93.88 388 GLY A C 1
ATOM 3151 O O . GLY A 1 388 ? -12.729 -13.462 -28.696 1.00 93.88 388 GLY A O 1
ATOM 3152 N N . VAL A 1 389 ? -11.982 -11.826 -27.354 1.00 95.81 389 VAL A N 1
ATOM 3153 C CA . VAL A 1 389 ? -11.835 -10.814 -28.408 1.00 95.81 389 VAL A CA 1
ATOM 3154 C C . VAL A 1 389 ? -10.532 -11.057 -29.159 1.00 95.81 389 VAL A C 1
ATOM 3156 O O . VAL A 1 389 ? -9.465 -11.030 -28.557 1.00 95.81 389 VAL A O 1
ATOM 3159 N N . ARG A 1 390 ? -10.609 -11.274 -30.480 1.00 95.75 390 ARG A N 1
ATOM 3160 C CA . ARG A 1 390 ? -9.442 -11.447 -31.374 1.00 95.75 390 ARG A CA 1
ATOM 3161 C C . ARG A 1 390 ? -8.334 -12.348 -30.784 1.00 95.75 390 ARG A C 1
ATOM 3163 O O . ARG A 1 390 ? -7.176 -11.928 -30.672 1.00 95.75 390 ARG A O 1
ATOM 3170 N N . PRO A 1 391 ? -8.653 -13.608 -30.424 1.00 92.69 391 PRO A N 1
ATOM 3171 C CA . PRO A 1 391 ? -7.669 -14.544 -29.878 1.00 92.69 391 PRO A CA 1
ATOM 3172 C C . PRO A 1 391 ? -6.581 -14.925 -30.897 1.00 92.69 391 PRO A C 1
ATOM 3174 O O . PRO A 1 391 ? -5.587 -15.539 -30.525 1.00 92.69 391 PRO A O 1
ATOM 3177 N N . ASP A 1 392 ? -6.760 -14.559 -32.174 1.00 93.19 392 ASP A N 1
ATOM 3178 C CA . ASP A 1 392 ? -5.796 -14.762 -33.256 1.00 93.19 392 ASP A CA 1
ATOM 3179 C C . ASP A 1 392 ? -4.554 -13.859 -33.164 1.00 93.19 392 ASP A C 1
ATOM 3181 O O . ASP A 1 392 ? -3.521 -14.183 -33.749 1.00 93.19 392 ASP A O 1
ATOM 3185 N N . ILE A 1 393 ? -4.637 -12.726 -32.461 1.00 93.94 393 ILE A N 1
ATOM 3186 C CA . ILE A 1 393 ? -3.538 -11.756 -32.359 1.00 93.94 393 ILE A CA 1
ATOM 3187 C C . ILE A 1 393 ? -2.542 -12.187 -31.288 1.00 93.94 393 ILE A C 1
ATOM 3189 O O . ILE A 1 393 ? -2.912 -12.545 -30.171 1.00 93.94 393 ILE A O 1
ATOM 3193 N N . ARG A 1 394 ? -1.248 -12.065 -31.587 1.00 92.31 394 ARG A N 1
ATOM 3194 C CA . ARG A 1 394 ? -0.186 -12.292 -30.605 1.00 92.31 394 ARG A CA 1
ATOM 3195 C C . ARG A 1 394 ? 0.233 -10.983 -29.944 1.00 92.31 394 ARG A C 1
ATOM 3197 O O . ARG A 1 394 ? 0.904 -10.174 -30.573 1.00 92.31 394 ARG A O 1
ATOM 3204 N N . VAL A 1 395 ? -0.101 -10.804 -28.668 1.00 93.31 395 VAL A N 1
ATOM 3205 C CA . VAL A 1 395 ? 0.336 -9.641 -27.876 1.00 93.31 395 VAL A CA 1
ATOM 3206 C C . VAL A 1 395 ? 1.701 -9.913 -27.237 1.00 93.31 395 VAL A C 1
ATOM 3208 O O . VAL A 1 395 ? 1.873 -10.900 -26.516 1.00 93.31 395 VAL A O 1
ATOM 3211 N N . VAL A 1 396 ? 2.674 -9.040 -27.503 1.00 92.94 396 VAL A N 1
ATOM 3212 C CA . VAL A 1 396 ? 4.064 -9.137 -27.040 1.00 92.94 396 VAL A CA 1
ATOM 3213 C C . VAL A 1 396 ? 4.443 -7.890 -26.244 1.00 92.94 396 VAL A C 1
ATOM 3215 O O . VAL A 1 396 ? 4.650 -6.824 -26.812 1.00 92.94 396 VAL A O 1
ATOM 3218 N N . ASN A 1 397 ? 4.610 -8.043 -24.935 1.00 93.31 397 ASN A N 1
ATOM 3219 C CA . ASN A 1 397 ? 5.087 -7.000 -24.042 1.00 93.31 397 ASN A CA 1
ATOM 3220 C C . ASN A 1 397 ? 6.617 -6.933 -24.060 1.00 93.31 397 ASN A C 1
ATOM 3222 O O . ASN A 1 397 ? 7.309 -7.831 -23.576 1.00 93.31 397 ASN A O 1
ATOM 3226 N N . THR A 1 398 ? 7.152 -5.836 -24.581 1.00 92.56 398 THR A N 1
ATOM 3227 C CA . THR A 1 398 ? 8.588 -5.633 -24.736 1.00 92.56 398 THR A CA 1
ATOM 3228 C C . THR A 1 398 ? 9.330 -5.446 -23.416 1.00 92.56 398 THR A C 1
ATOM 3230 O O . THR A 1 398 ? 10.501 -5.809 -23.359 1.00 92.56 398 THR A O 1
ATOM 3233 N N . SER A 1 399 ? 8.692 -4.948 -22.346 1.00 88.25 399 SER A N 1
ATOM 3234 C CA . SER A 1 399 ? 9.352 -4.849 -21.028 1.00 88.25 399 SER A CA 1
ATOM 3235 C C . SER A 1 399 ? 9.599 -6.213 -20.384 1.00 88.25 399 SER A C 1
ATOM 3237 O O . SER A 1 399 ? 10.503 -6.358 -19.564 1.00 88.25 399 SER A O 1
ATOM 3239 N N . LEU A 1 400 ? 8.844 -7.236 -20.793 1.00 88.25 400 LEU A N 1
ATOM 3240 C CA . LEU A 1 400 ? 8.990 -8.601 -20.295 1.00 88.25 400 LEU A CA 1
ATOM 3241 C C . LEU A 1 400 ? 9.904 -9.462 -21.183 1.00 88.25 400 LEU A C 1
ATOM 3243 O O . LEU A 1 400 ? 10.312 -10.541 -20.760 1.00 88.25 400 LEU A O 1
ATOM 3247 N N . LEU A 1 401 ? 10.273 -9.003 -22.390 1.00 86.25 401 LEU A N 1
ATOM 3248 C CA . LEU A 1 401 ? 11.093 -9.766 -23.352 1.00 86.25 401 LEU A CA 1
ATOM 3249 C C . LEU A 1 401 ? 12.502 -10.115 -22.853 1.00 86.25 401 LEU A C 1
ATOM 3251 O O . LEU A 1 401 ? 13.142 -10.974 -23.450 1.00 86.25 401 LEU A O 1
ATOM 3255 N N . GLY A 1 402 ? 12.981 -9.486 -21.779 1.00 80.38 402 GLY A N 1
ATOM 3256 C CA . GLY A 1 402 ? 14.242 -9.839 -21.121 1.00 80.38 402 GLY A CA 1
ATOM 3257 C C . GLY A 1 402 ? 14.125 -10.948 -20.071 1.00 80.38 402 GLY A C 1
ATOM 3258 O O . GLY A 1 402 ? 15.136 -11.324 -19.486 1.00 80.38 402 GLY A O 1
ATOM 3259 N N . ILE A 1 403 ? 12.917 -11.450 -19.794 1.00 82.62 403 ILE A N 1
ATOM 3260 C CA . ILE A 1 403 ? 12.665 -12.383 -18.694 1.00 82.62 403 ILE A CA 1
ATOM 3261 C C . ILE A 1 403 ? 12.432 -13.798 -19.235 1.00 82.62 403 ILE A C 1
ATOM 3263 O O . ILE A 1 403 ? 11.545 -14.027 -20.060 1.00 82.62 403 ILE A O 1
ATOM 3267 N N . ASP A 1 404 ? 13.199 -14.765 -18.725 1.00 80.50 404 ASP A N 1
ATOM 3268 C CA . ASP A 1 404 ? 13.239 -16.147 -19.226 1.00 80.50 404 ASP A CA 1
ATOM 3269 C C . ASP A 1 404 ? 11.859 -16.803 -19.345 1.00 80.50 404 ASP A C 1
ATOM 3271 O O . ASP A 1 404 ? 11.546 -17.437 -20.358 1.00 80.50 404 ASP A O 1
ATOM 3275 N N . TRP A 1 405 ? 11.015 -16.662 -18.315 1.00 83.50 405 TRP A N 1
ATOM 3276 C CA . TRP A 1 405 ? 9.687 -17.277 -18.312 1.00 83.50 405 TRP A CA 1
ATOM 3277 C C . TRP A 1 405 ? 8.806 -16.702 -19.427 1.00 83.50 405 TRP A C 1
ATOM 3279 O O . TRP A 1 405 ? 8.097 -17.462 -20.082 1.00 83.50 405 TRP A O 1
ATOM 3289 N N . TYR A 1 406 ? 8.911 -15.401 -19.714 1.00 88.19 406 TYR A N 1
ATOM 3290 C CA . TYR A 1 406 ? 8.095 -14.743 -20.728 1.00 88.19 406 TYR A CA 1
ATOM 3291 C C . TYR A 1 406 ? 8.519 -15.144 -22.142 1.00 88.19 406 TYR A C 1
ATOM 3293 O O . TYR A 1 406 ? 7.679 -15.504 -22.964 1.00 88.19 406 TYR A O 1
ATOM 3301 N N . ILE A 1 407 ? 9.828 -15.187 -22.416 1.00 86.69 407 ILE A N 1
ATOM 3302 C CA . ILE A 1 407 ? 10.361 -15.665 -23.704 1.00 86.69 407 ILE A CA 1
ATOM 3303 C C . ILE A 1 407 ? 9.917 -17.106 -23.971 1.00 86.69 407 ILE A C 1
ATOM 3305 O O . ILE A 1 407 ? 9.530 -17.446 -25.091 1.00 86.69 407 ILE A O 1
ATOM 3309 N N . ASN A 1 408 ? 9.984 -17.968 -22.955 1.00 83.56 408 ASN A N 1
ATOM 3310 C CA . ASN A 1 408 ? 9.556 -19.356 -23.087 1.00 83.56 408 ASN A CA 1
ATOM 3311 C C . ASN A 1 408 ? 8.047 -19.456 -23.317 1.00 83.56 408 ASN A C 1
ATOM 3313 O O . ASN A 1 408 ? 7.624 -20.193 -24.207 1.00 83.56 408 ASN A O 1
ATOM 3317 N N . GLN A 1 409 ? 7.253 -18.662 -22.598 1.00 84.12 409 GLN A N 1
ATOM 3318 C CA . GLN A 1 409 ? 5.809 -18.599 -22.796 1.00 84.12 409 GLN A CA 1
ATOM 3319 C C . GLN A 1 409 ? 5.458 -18.151 -24.221 1.00 84.12 409 GLN A C 1
ATOM 3321 O O . GLN A 1 409 ? 4.564 -18.707 -24.862 1.00 84.12 409 GLN A O 1
ATOM 3326 N N . LEU A 1 410 ? 6.245 -17.224 -24.779 1.00 87.06 410 LEU A N 1
ATOM 3327 C CA . LEU A 1 410 ? 6.075 -16.755 -26.146 1.00 87.06 410 LEU A CA 1
ATOM 3328 C C . LEU A 1 410 ? 6.335 -17.827 -27.225 1.00 87.06 410 LEU A C 1
ATOM 3330 O O . LEU A 1 410 ? 6.000 -17.596 -28.388 1.00 87.06 410 LEU A O 1
ATOM 3334 N N . ARG A 1 411 ? 6.884 -18.994 -26.878 1.00 85.19 411 ARG A N 1
ATOM 3335 C CA . ARG A 1 411 ? 7.061 -20.122 -27.810 1.00 85.19 411 ARG A CA 1
ATOM 3336 C C . ARG A 1 411 ? 5.847 -21.038 -27.869 1.00 85.19 411 ARG A C 1
ATOM 3338 O O . ARG A 1 411 ? 5.724 -21.810 -28.819 1.00 85.19 411 ARG A O 1
ATOM 3345 N N . TYR A 1 412 ? 4.957 -20.960 -26.883 1.00 80.62 412 TYR A N 1
ATOM 3346 C CA . TYR A 1 412 ? 3.718 -21.714 -26.918 1.00 80.62 412 TYR A CA 1
ATOM 3347 C C . TYR A 1 412 ? 2.737 -21.079 -27.893 1.00 80.62 412 TYR A C 1
ATOM 3349 O O . TYR A 1 412 ? 2.616 -19.849 -28.016 1.00 80.62 412 TYR A O 1
ATOM 3357 N N . LYS A 1 413 ? 2.011 -21.955 -28.586 1.00 73.94 413 LYS A N 1
ATOM 3358 C CA . LYS A 1 413 ? 0.820 -21.550 -29.311 1.00 73.94 413 LYS A CA 1
ATOM 3359 C C . LYS A 1 413 ? -0.193 -21.065 -28.271 1.00 73.94 413 LYS A C 1
ATOM 3361 O O . LYS A 1 413 ? -0.496 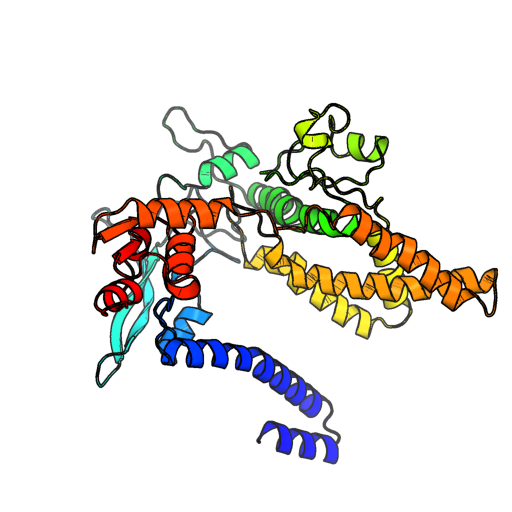-21.798 -27.338 1.00 73.94 413 LYS A O 1
ATOM 3366 N N . ILE A 1 414 ? -0.653 -19.830 -28.425 1.00 67.62 414 ILE A N 1
ATOM 3367 C CA . ILE A 1 414 ? -1.757 -19.281 -27.635 1.00 67.62 414 ILE A CA 1
ATOM 3368 C C . ILE A 1 414 ? -2.980 -19.341 -28.553 1.00 67.62 414 ILE A C 1
ATOM 3370 O O . ILE A 1 414 ? -2.844 -18.989 -29.728 1.00 67.62 414 ILE A O 1
ATOM 3374 N N . ASN A 1 415 ? -4.099 -19.844 -28.023 1.00 55.38 415 ASN A N 1
ATOM 3375 C CA . ASN A 1 415 ? -5.363 -20.104 -28.728 1.00 55.38 415 ASN A CA 1
ATOM 3376 C C . ASN A 1 415 ? -5.208 -21.000 -29.982 1.00 55.38 415 ASN A C 1
ATOM 3378 O O . ASN A 1 415 ? -5.405 -20.550 -31.134 1.00 55.38 415 ASN A O 1
#

pLDDT: mean 89.99, std 7.9, range [41.66, 98.62]

Radius of gyration: 26.55 Å; Cα contacts (8 Å, |Δi|>4): 550; chains: 1; bounding box: 72×64×73 Å

Solvent-accessible surface area (backbone atoms only — not comparable to full-atom values): 23043 Å² total; per-residue (Å²): 109,70,59,61,53,49,43,52,51,20,60,76,69,66,35,61,66,61,35,49,51,44,50,53,52,48,54,50,51,56,59,58,51,58,56,51,55,52,34,55,52,30,62,65,63,48,100,78,50,82,81,47,28,57,46,74,64,39,41,48,41,59,77,66,39,60,92,76,64,86,76,48,54,60,52,26,44,43,48,82,55,50,68,35,57,48,100,85,68,46,75,39,60,47,77,55,62,77,40,67,44,88,49,96,90,49,72,40,79,78,47,59,41,72,42,79,37,53,75,50,75,40,75,53,36,45,53,45,54,85,87,80,49,86,91,72,64,36,48,62,55,45,23,62,76,68,70,50,51,67,41,99,86,69,45,68,70,61,77,86,48,69,66,47,25,50,49,43,39,55,51,43,51,43,36,55,61,37,49,32,51,54,29,36,79,26,19,5,21,45,26,79,46,88,40,90,78,44,70,89,27,41,32,57,26,32,72,46,69,74,60,31,34,70,79,27,74,58,61,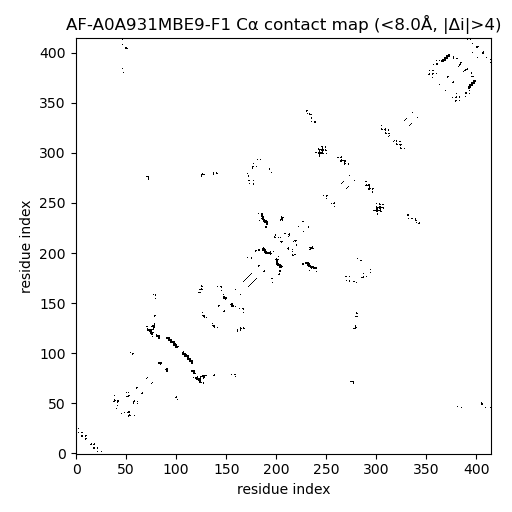88,72,54,57,63,79,46,71,70,27,59,41,38,25,61,46,64,30,40,44,43,53,35,19,52,47,5,48,55,42,38,48,76,74,38,56,68,62,35,48,54,46,47,50,47,24,38,51,30,41,63,50,43,44,54,68,62,43,65,59,57,86,64,96,61,90,61,57,79,74,34,47,58,17,53,54,39,44,49,54,22,31,60,42,12,41,56,48,50,18,60,59,36,43,77,80,38,71,92,53,17,64,61,52,25,50,52,51,49,43,51,58,28,62,48,44,49,53,73,43,51,47,73,56,66,58,60,91,82,72,46,64,58,54,53,53,27,50,54,56,52,71,72,46,62,89,64,32,75,48,79,34,58,50,69,86,67,35,50,36,33,49,44,36,26,78,73,69,60,50,64,49,64,48,44,78,42,47,58,69,46,62,85,36,70,59,51,51,56,55,69,70,51,90,69,126

Mean predicted aligned error: 6.95 Å

Foldseek 3Di:
DVLVVQCVVCVVVVVVVSNVVSVVVVVVVVVVVVCVVLLVVLCVPDLDNPLSNVDPLSVVCVVVVVVVDDDDQFKDDALQWDFDADPVRHGDWDWADFRWDDDPVDIDTPGTDTHTDTPDMDGLALRHASPPDPPPRLNVVLCVQQVFDADPVRHTPDDDDPVSSVSCCVQQLQVVQFVLLVLCQQQRWQAPARDLSDLQGTGHHQPPVVVNCVSRPCSVVDDPCRVVHLRTFHLNSLLVVLLVLLLVQCCVPPVVVSVVLVVQLCVQGVVVSSVCSDGGDPVDHDSVSNVSNVVSSVNSSVSSLVVQLVVCCVPDNPCSNVCSCVVSCCSGVVSCCVSNVRVVDCVPVCVQLVVLLVVLVPDDFLEEAEAADDSNQVSVVCCCSPVVRRQSYHYHHPNCCVPPVRVVSSPDDGD